Protein AF-A0A8C1KMD9-F1 (afdb_monomer)

pLDDT: mean 81.89, std 20.42, range [27.16, 97.88]

Secondary structure (DSSP, 8-state):
-EEE----EEEEE--S---TTSEEEE-SSSSSSPEEEEE-TTSEEEEE-TT-SS-SEEEE-SS-EEEEEEE-TTSSSS-EEEEEETTSEEEEE--HHHHHHHTT-----------PPPSEEEEPPS-EEEEEEE-SSSSSSPEEEEEETTSEEEEEEEE--TT--SGGG-EEEEEEEEE-SS----EEEEE-TTS-EEEEEEETTTEEEEEP-THHHHTSS-S-----------PPPTTEEEEE--S--S-TTS-EEEEEEE-BS-TT--SPEEEEEETTSEEEEEETT--EEEEEE-SS-EEEEEEE-SSSSSBPEEEEEETTSEEEEE-TT--EEEEE-SS-EEEEEEEEE--STTS-EEEEEEEETTTEEEEEE----S-SS---HHHHHHTSTTHHHHHHHHT---------SS----TTHHHHHHHHHHHTT-

InterPro domains:
  IPR015943 WD40/YVTN repeat-like-containing domain superfamily [G3DSA:2.130.10.10] (36-392)
  IPR031793 Integrin-alpha FG-GAP repeat-containing protein 2 [PF15907] (49-381)
  IPR031793 Integrin-alpha FG-GAP repeat-containing protein 2 [PTHR16317] (1-411)
  IPR036322 WD40-repeat-containing domain superfamily [SSF50978] (34-378)

Foldseek 3Di:
DAEDEFDFKAKAFFPAAFAQQQWDWADAQQPPFIWIWGFHQQQKIFIGAARDNYGPDIEGGPGGWQHWDWDPQQQPPHIWIWTAHQQQKIFIANCNVVVVVVVVDDDDDDDDDPNPGGLEIDGDHHAFNHWDWQPQFQPSHTWIWTFGQQQKIWIWHKDADPPDPGPHRIDTDTQDMDHDPAGWHEWEWAQAQQLGTWIWTWGAQQKIKTFASCVVVVVVDDPDDDDDDDDDDDDPDPGIHIGDADDDGPDRHFGKYKYKQFWPLDPPRSKIKMWMATQCAWIWIAISVSDTQDIDGDRFGWRDWDWADQQPSRGIWIWTAGQQQWIWTAGSVRQIYIYGDRAGFSYKDWDWHNHDDNGTFTWIWGDHPVSMIMISGNSHDNDSDDDDPVVVLVVDPCNVVVCVVVVNPPDPPDPDDDDDDDPPDSVVVVVVVVVVVD

Nearest PDB structures (foldseek):
  6vbv-assembly1_1  TM=6.351E-01  e=1.426E-12  Bos taurus
  4yd8-assembly1_A  TM=7.159E-01  e=1.184E-11  Homo sapiens
  4yd8-assembly2_B  TM=7.219E-01  e=3.000E-11  Homo sapiens
  6xt9-assembly1_A  TM=5.383E-01  e=1.456E-11  Homo sapiens
  6vnw-assembly1_D  TM=5.161E-01  e=6.508E-06  Bos taurus

Mean predicted aligned error: 11.34 Å

Radius of gyration: 26.06 Å; Cα contacts (8 Å, |Δi|>4): 1038; chains: 1; bounding box: 88×58×81 Å

Structure (mmCIF, N/CA/C/O backbone):
data_AF-A0A8C1KMD9-F1
#
_entry.id   AF-A0A8C1KMD9-F1
#
loop_
_atom_site.group_PDB
_atom_site.id
_atom_site.type_symbol
_atom_site.label_atom_id
_atom_site.label_alt_id
_atom_site.label_comp_id
_atom_site.label_asym_id
_atom_site.label_entity_id
_atom_site.label_seq_id
_atom_site.pdbx_PDB_ins_code
_atom_site.Cartn_x
_atom_site.Cartn_y
_atom_site.Cartn_z
_atom_site.occupancy
_atom_site.B_iso_or_equiv
_atom_site.auth_seq_id
_atom_site.auth_comp_id
_atom_site.auth_asym_id
_atom_site.auth_atom_id
_atom_site.pdbx_PDB_model_num
ATOM 1 N N . MET A 1 1 ? -15.246 -5.805 21.096 1.00 79.50 1 MET A N 1
ATOM 2 C CA . MET A 1 1 ? -14.887 -6.214 19.723 1.00 79.50 1 MET A CA 1
ATOM 3 C C . MET A 1 1 ? -16.089 -6.920 19.123 1.00 79.50 1 MET A C 1
ATOM 5 O O . MET A 1 1 ? -16.582 -7.856 19.745 1.00 79.50 1 MET A O 1
ATOM 9 N N . ARG A 1 2 ? -16.602 -6.432 17.992 1.00 87.94 2 ARG A N 1
ATOM 10 C CA . ARG A 1 2 ? -17.753 -7.011 17.278 1.00 87.94 2 ARG A CA 1
ATOM 11 C C 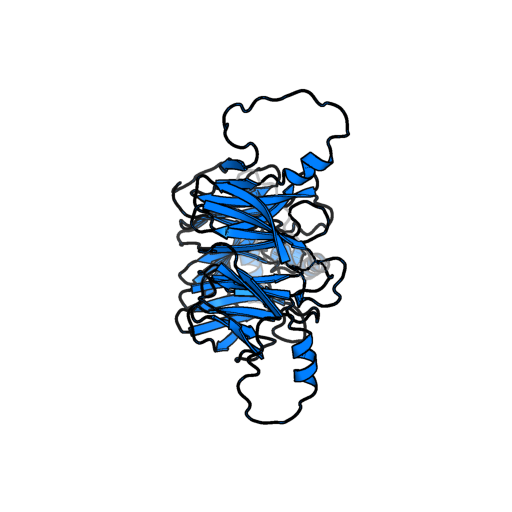. ARG A 1 2 ? -17.236 -7.908 16.155 1.00 87.94 2 ARG A C 1
ATOM 13 O O . ARG A 1 2 ? -16.329 -7.494 15.448 1.00 87.94 2 ARG A O 1
ATOM 20 N N . SER A 1 3 ? -17.791 -9.104 15.983 1.00 89.38 3 SER A N 1
ATOM 21 C CA . SER A 1 3 ? -17.480 -9.944 14.817 1.00 89.38 3 SER A CA 1
ATOM 22 C C . SER A 1 3 ? -18.454 -9.632 13.686 1.00 89.38 3 SER A C 1
ATOM 24 O O . SER A 1 3 ? -19.642 -9.453 13.951 1.00 89.38 3 SER A O 1
ATOM 26 N N . VAL A 1 4 ? -17.969 -9.579 12.450 1.00 91.75 4 VAL A N 1
ATOM 27 C CA . VAL A 1 4 ? -18.785 -9.414 11.238 1.00 91.75 4 VAL A CA 1
ATOM 28 C C . VAL A 1 4 ? -18.474 -10.522 10.239 1.00 91.75 4 VAL A C 1
ATOM 30 O O . VAL A 1 4 ? -17.442 -11.190 10.340 1.00 91.75 4 VAL A O 1
ATOM 33 N N . SER A 1 5 ? -19.374 -10.718 9.281 1.00 89.75 5 SER A N 1
ATOM 34 C CA . SER A 1 5 ? -19.220 -11.689 8.201 1.00 89.75 5 SER A CA 1
ATOM 35 C C . SER A 1 5 ? -19.632 -11.042 6.887 1.00 89.75 5 SER A C 1
ATOM 37 O O . SER A 1 5 ? -20.777 -10.622 6.738 1.00 89.75 5 SER A O 1
ATOM 39 N N . TYR A 1 6 ? -18.704 -10.981 5.937 1.00 90.62 6 TYR A N 1
ATOM 40 C CA . TYR A 1 6 ? -18.977 -10.534 4.576 1.00 90.62 6 TYR A CA 1
ATOM 41 C C . TYR A 1 6 ? -19.272 -11.742 3.686 1.00 90.62 6 TYR A C 1
ATOM 43 O O . TYR A 1 6 ? -18.556 -12.741 3.720 1.00 90.62 6 TYR A O 1
ATOM 51 N N . VAL A 1 7 ? -20.346 -11.656 2.901 1.00 85.56 7 VAL A N 1
ATOM 52 C CA . VAL A 1 7 ? -20.825 -12.766 2.054 1.00 85.56 7 VAL A CA 1
ATOM 53 C C . VAL A 1 7 ? -20.476 -12.544 0.582 1.00 85.56 7 VAL A C 1
ATOM 55 O O . VAL A 1 7 ? -20.239 -13.499 -0.156 1.00 85.56 7 VAL A O 1
ATOM 58 N N . GLN A 1 8 ? -20.440 -11.285 0.145 1.00 90.44 8 GLN A N 1
ATOM 59 C CA . GLN A 1 8 ? -20.179 -10.916 -1.242 1.00 90.44 8 GLN A CA 1
ATOM 60 C C . GLN A 1 8 ? -18.688 -11.068 -1.540 1.00 90.44 8 GLN A C 1
ATOM 62 O O . GLN A 1 8 ? -17.867 -10.275 -1.087 1.00 90.44 8 GLN A O 1
ATOM 67 N N . ARG A 1 9 ? -18.341 -12.126 -2.281 1.00 93.50 9 ARG A N 1
ATOM 68 C CA . ARG A 1 9 ? -16.963 -12.401 -2.688 1.00 93.50 9 ARG A CA 1
ATOM 69 C C . ARG A 1 9 ? -16.863 -12.949 -4.103 1.00 93.50 9 ARG A C 1
ATOM 71 O O . ARG A 1 9 ? -17.768 -13.646 -4.562 1.00 93.50 9 ARG A O 1
ATOM 78 N N . VAL A 1 10 ? -15.735 -12.681 -4.744 1.00 94.62 10 VAL A N 1
ATOM 79 C CA . VAL A 1 10 ? -15.308 -13.280 -6.012 1.00 94.62 10 VAL A CA 1
ATOM 80 C C . VAL A 1 10 ? -13.985 -14.008 -5.780 1.00 94.62 10 VAL A C 1
ATOM 82 O O . VAL A 1 10 ? -13.166 -13.580 -4.968 1.00 94.62 10 VAL A O 1
ATOM 85 N N . SER A 1 11 ? -13.806 -15.144 -6.452 1.00 94.88 11 SER A N 1
ATOM 86 C CA . SER A 1 11 ? -12.557 -15.907 -6.465 1.00 94.88 11 SER A CA 1
ATOM 87 C C . SER A 1 11 ? -11.907 -15.721 -7.828 1.00 94.88 11 SER A C 1
ATOM 89 O O . SER A 1 11 ? -12.486 -16.133 -8.831 1.00 94.88 11 SER A O 1
ATOM 91 N N . LEU A 1 12 ? -10.713 -15.145 -7.847 1.00 95.31 12 LEU A N 1
ATOM 92 C CA . LEU A 1 12 ? -9.898 -14.964 -9.040 1.00 95.31 12 LEU A CA 1
ATOM 93 C C . LEU A 1 12 ? -8.858 -16.085 -9.119 1.00 95.31 12 LEU A C 1
ATOM 95 O O . LEU A 1 12 ? -8.250 -16.467 -8.109 1.00 95.31 12 LEU A O 1
ATOM 99 N N . ASP A 1 13 ? -8.673 -16.612 -10.322 1.00 92.25 13 ASP A N 1
ATOM 100 C CA . ASP A 1 13 ? -7.716 -17.664 -10.625 1.00 92.25 13 ASP A CA 1
ATOM 101 C C . ASP A 1 13 ? -6.328 -17.047 -10.782 1.00 92.25 13 ASP A C 1
ATOM 103 O O . ASP A 1 13 ? -6.080 -16.288 -11.715 1.00 92.25 13 ASP A O 1
ATOM 107 N N . PHE A 1 14 ? -5.403 -17.400 -9.890 1.00 91.62 14 PHE A N 1
ATOM 108 C CA . PHE A 1 14 ? -4.042 -16.877 -9.916 1.00 91.62 14 PHE A CA 1
ATOM 109 C C . PHE A 1 14 ? -3.029 -17.997 -9.704 1.00 91.62 14 PHE A C 1
ATOM 111 O O . PHE A 1 14 ? -2.961 -18.593 -8.635 1.00 91.62 14 PHE A O 1
ATOM 118 N N . THR A 1 15 ? -2.182 -18.261 -10.695 1.00 83.69 15 THR A N 1
ATOM 119 C CA . THR A 1 15 ? -1.132 -19.279 -10.589 1.00 83.69 15 THR A CA 1
ATOM 120 C C . THR A 1 15 ? 0.218 -18.622 -10.339 1.00 83.69 15 THR A C 1
ATOM 122 O O . THR A 1 15 ? 0.820 -18.087 -11.264 1.00 83.69 15 THR A O 1
ATOM 125 N N . GLY A 1 16 ? 0.712 -18.684 -9.105 1.00 86.88 16 GLY A N 1
ATOM 126 C CA . GLY A 1 16 ? 2.028 -18.154 -8.760 1.00 86.88 16 GLY A CA 1
ATOM 127 C C . GLY A 1 16 ? 2.214 -17.960 -7.261 1.00 86.88 16 GLY A C 1
ATOM 128 O O . GLY A 1 16 ? 1.371 -18.362 -6.453 1.00 86.88 16 GLY A O 1
ATOM 129 N N . THR A 1 17 ? 3.324 -17.321 -6.901 1.00 91.00 17 THR A N 1
ATOM 130 C CA . THR A 1 17 ? 3.568 -16.796 -5.553 1.00 91.00 17 THR A CA 1
ATOM 131 C C . THR A 1 17 ? 3.756 -15.286 -5.629 1.00 91.00 17 THR A C 1
ATOM 133 O O . THR A 1 17 ? 4.381 -14.779 -6.558 1.00 91.00 17 THR A O 1
ATOM 136 N N . ILE A 1 18 ? 3.177 -14.578 -4.662 1.00 92.94 18 ILE A N 1
ATOM 137 C CA . ILE A 1 18 ? 3.126 -13.112 -4.613 1.00 92.94 18 ILE A CA 1
ATOM 138 C C . ILE A 1 18 ? 3.930 -12.652 -3.404 1.00 92.94 18 ILE A C 1
ATOM 140 O O . ILE A 1 18 ? 3.775 -13.213 -2.316 1.00 92.94 18 ILE A O 1
ATOM 144 N N . PHE A 1 19 ? 4.768 -11.635 -3.592 1.00 93.50 19 PHE A N 1
ATOM 145 C CA . PHE A 1 19 ? 5.371 -10.905 -2.479 1.00 93.50 19 PHE A CA 1
ATOM 146 C C . PHE A 1 19 ? 4.348 -9.937 -1.867 1.00 93.50 19 PHE A C 1
ATOM 148 O O . PHE A 1 19 ? 3.519 -9.406 -2.604 1.00 93.50 19 PHE A O 1
ATOM 155 N N . PRO A 1 20 ? 4.407 -9.630 -0.559 1.00 91.06 20 PRO A N 1
ATOM 156 C CA . PRO A 1 20 ? 3.394 -8.800 0.103 1.00 91.06 20 PRO A CA 1
ATOM 157 C C . PRO A 1 20 ? 3.104 -7.441 -0.560 1.00 91.06 20 PRO A C 1
ATOM 159 O O . PRO A 1 20 ? 1.961 -6.998 -0.534 1.00 91.06 20 PRO A O 1
ATOM 162 N N . HIS A 1 21 ? 4.104 -6.805 -1.187 1.00 94.00 21 HIS A N 1
ATOM 163 C CA . HIS A 1 21 ? 3.967 -5.518 -1.892 1.00 94.00 21 HIS A CA 1
ATOM 164 C C . HIS A 1 21 ? 3.776 -5.648 -3.416 1.00 94.00 21 HIS A C 1
ATOM 166 O O . HIS A 1 21 ? 3.719 -4.642 -4.120 1.00 94.00 21 HIS A O 1
ATOM 172 N N . ALA A 1 22 ? 3.656 -6.869 -3.944 1.00 96.50 22 ALA A N 1
ATOM 173 C CA . ALA A 1 22 ? 3.387 -7.143 -5.357 1.00 96.50 22 ALA A CA 1
ATOM 174 C C . ALA A 1 22 ? 1.876 -7.255 -5.652 1.00 96.50 22 ALA A C 1
ATOM 176 O O . ALA A 1 22 ? 1.461 -7.972 -6.560 1.00 96.50 22 ALA A O 1
ATOM 177 N N . ILE A 1 23 ? 1.048 -6.534 -4.893 1.00 96.75 23 ILE A N 1
ATOM 178 C CA . ILE A 1 23 ? -0.395 -6.405 -5.102 1.00 96.75 23 ILE A CA 1
ATOM 179 C C . ILE A 1 23 ? -0.833 -4.965 -4.820 1.00 96.75 23 ILE A C 1
ATOM 181 O O . ILE A 1 23 ? -0.438 -4.387 -3.806 1.00 96.75 23 ILE A O 1
ATOM 185 N N . CYS A 1 24 ? -1.656 -4.385 -5.690 1.00 96.94 24 CYS A N 1
ATOM 186 C CA . CYS A 1 24 ? -2.252 -3.071 -5.459 1.00 96.94 24 CYS A CA 1
ATOM 187 C C . CYS A 1 24 ? -3.604 -2.915 -6.167 1.00 96.94 24 CYS A C 1
ATOM 189 O O . CYS A 1 24 ? -3.925 -3.642 -7.108 1.00 96.94 24 CYS A O 1
ATOM 191 N N . LEU A 1 25 ? -4.392 -1.958 -5.681 1.00 97.31 25 LEU A N 1
ATOM 192 C CA . LEU A 1 25 ? -5.639 -1.513 -6.292 1.00 97.31 25 LEU A CA 1
ATOM 193 C C . LEU A 1 25 ? -5.438 -0.102 -6.841 1.00 97.31 25 LEU A C 1
ATOM 195 O O . LEU A 1 25 ? -4.884 0.748 -6.140 1.00 97.31 25 LEU A O 1
ATOM 199 N N . GLY A 1 26 ? -5.906 0.156 -8.056 1.00 96.25 26 GLY A N 1
ATOM 200 C CA . GL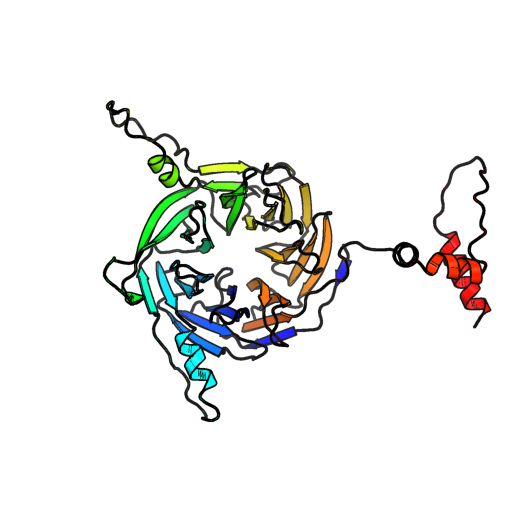Y A 1 26 ? -5.848 1.483 -8.659 1.00 96.25 26 GLY A CA 1
ATOM 201 C C . GLY A 1 26 ? -6.351 1.490 -10.093 1.00 96.25 26 GLY A C 1
ATOM 202 O O . GLY A 1 26 ? -6.397 0.444 -10.732 1.00 96.25 26 GLY A O 1
ATOM 203 N N . ASP A 1 27 ? -6.722 2.674 -10.567 1.00 96.19 27 ASP A N 1
ATOM 204 C CA . ASP A 1 27 ? -7.181 2.927 -11.934 1.00 96.19 27 ASP A CA 1
ATOM 205 C C . ASP A 1 27 ? -6.010 2.792 -12.915 1.00 96.19 27 ASP A C 1
ATOM 207 O O . ASP A 1 27 ? -5.190 3.703 -13.074 1.00 96.19 27 ASP A O 1
ATOM 211 N N . ALA A 1 28 ? -5.874 1.597 -13.483 1.00 95.31 28 ALA A N 1
ATOM 212 C CA . ALA A 1 28 ? -4.746 1.191 -14.303 1.00 95.31 28 ALA A CA 1
ATOM 213 C C . ALA A 1 28 ? -4.907 1.630 -15.760 1.00 95.31 28 ALA A C 1
ATOM 215 O O . ALA A 1 28 ? -3.895 1.841 -16.437 1.00 95.31 28 ALA A O 1
ATOM 216 N N . ASP A 1 29 ? -6.141 1.745 -16.256 1.00 94.00 29 ASP A N 1
ATOM 217 C CA . ASP A 1 29 ? -6.442 2.093 -17.646 1.00 94.00 29 ASP A CA 1
ATOM 218 C C . ASP A 1 29 ? -7.003 3.511 -17.852 1.00 94.00 29 ASP A C 1
ATOM 220 O O . ASP A 1 29 ? -7.133 3.939 -19.005 1.00 94.00 29 ASP A O 1
ATOM 224 N N . ASN A 1 30 ? -7.141 4.284 -16.773 1.00 93.94 30 ASN A N 1
ATOM 225 C CA . ASN A 1 30 ? -7.588 5.676 -16.720 1.00 93.94 30 ASN A CA 1
ATOM 226 C C . ASN A 1 30 ? -9.085 5.869 -17.018 1.00 93.94 30 ASN A C 1
ATOM 228 O O . ASN A 1 30 ? -9.470 6.886 -17.607 1.00 93.94 30 ASN A O 1
ATOM 232 N N . ASP A 1 31 ? -9.931 4.913 -16.626 1.00 94.06 31 ASP A N 1
ATOM 233 C CA . ASP A 1 31 ? -11.391 4.986 -16.768 1.00 94.06 31 ASP A CA 1
ATOM 234 C C . ASP A 1 31 ? -12.126 5.426 -15.481 1.00 94.06 31 ASP A C 1
ATOM 236 O O . ASP A 1 31 ? -13.358 5.500 -15.456 1.00 94.06 31 ASP A O 1
ATOM 240 N N . SER A 1 32 ? -11.377 5.810 -14.438 1.00 93.38 32 SER A N 1
ATOM 241 C CA . SER A 1 32 ? -11.856 6.160 -13.088 1.00 93.38 32 SER A CA 1
ATOM 242 C C . SER A 1 32 ? -12.406 4.994 -12.255 1.00 93.38 32 SER A C 1
ATOM 244 O O . SER A 1 32 ? -12.880 5.213 -11.131 1.00 93.38 32 SER A O 1
ATOM 246 N N . LEU A 1 33 ? -12.340 3.763 -12.754 1.00 95.44 33 LEU A N 1
ATOM 247 C CA . LEU A 1 33 ? -12.614 2.536 -12.020 1.00 95.44 33 LEU A CA 1
ATOM 248 C C . LEU A 1 33 ? -11.290 1.882 -11.636 1.00 95.44 33 LEU A C 1
ATOM 250 O O . LEU A 1 33 ? -10.311 1.940 -12.358 1.00 95.44 33 LEU A O 1
ATOM 254 N N . ASN A 1 34 ? -11.232 1.304 -10.441 1.00 96.00 34 ASN A N 1
ATOM 255 C CA . ASN A 1 34 ? -9.995 0.708 -9.962 1.00 96.00 34 ASN A CA 1
ATOM 256 C C . ASN A 1 34 ? -9.921 -0.769 -10.343 1.00 96.00 34 ASN A C 1
ATOM 258 O O . ASN A 1 34 ? -10.801 -1.553 -9.966 1.00 96.00 34 ASN A O 1
ATOM 262 N N . GLU A 1 35 ? -8.810 -1.155 -10.965 1.00 96.69 35 GLU A N 1
ATOM 263 C CA . GLU A 1 35 ? -8.410 -2.535 -11.217 1.00 96.69 35 GLU A CA 1
ATOM 264 C C . GLU A 1 35 ? -7.570 -3.107 -10.071 1.00 96.69 35 GLU A C 1
ATOM 266 O O . GLU A 1 35 ? -7.063 -2.405 -9.192 1.00 96.69 35 GLU A O 1
ATOM 271 N N . LEU A 1 36 ? -7.398 -4.428 -10.106 1.00 97.44 36 LEU A N 1
ATOM 272 C CA . LEU A 1 36 ? -6.487 -5.160 -9.243 1.00 97.44 36 LEU A CA 1
ATOM 273 C C . LEU A 1 36 ? -5.254 -5.571 -10.045 1.00 97.44 36 LEU A C 1
ATOM 275 O O . LEU A 1 36 ? -5.352 -6.364 -10.983 1.00 97.44 36 LEU A O 1
ATOM 279 N N . VAL A 1 37 ? -4.088 -5.078 -9.637 1.00 97.50 37 VAL A N 1
ATOM 280 C CA . VAL A 1 37 ? -2.800 -5.384 -10.262 1.00 97.50 37 VAL A CA 1
ATOM 281 C C . VAL A 1 37 ? -1.986 -6.286 -9.343 1.00 97.50 37 VAL A C 1
ATOM 283 O O . VAL A 1 37 ? -1.838 -6.022 -8.149 1.00 97.50 37 VAL A O 1
ATOM 286 N N . VAL A 1 38 ? -1.448 -7.366 -9.905 1.00 97.19 38 VAL A N 1
ATOM 287 C CA . VAL A 1 38 ? -0.743 -8.417 -9.169 1.00 97.19 38 VAL A CA 1
ATOM 288 C C . VAL A 1 38 ? 0.515 -8.825 -9.923 1.00 97.19 38 VAL A C 1
ATOM 290 O O . VAL A 1 38 ? 0.444 -9.209 -11.086 1.00 97.19 38 VAL A O 1
ATOM 293 N N . GLY A 1 39 ? 1.665 -8.781 -9.260 1.00 95.94 39 GLY A N 1
ATOM 294 C CA . GLY A 1 39 ? 2.930 -9.303 -9.769 1.00 95.94 39 GLY A CA 1
ATOM 295 C C . GLY A 1 39 ? 3.284 -10.632 -9.112 1.00 95.94 39 GLY A C 1
ATOM 296 O O . GLY A 1 39 ? 3.149 -10.785 -7.897 1.00 95.94 39 GLY A O 1
ATOM 297 N N . ASP A 1 40 ? 3.758 -11.593 -9.901 1.00 94.69 40 ASP A N 1
ATOM 298 C CA . ASP A 1 40 ? 4.249 -12.868 -9.387 1.00 94.69 40 ASP A CA 1
ATOM 299 C C . ASP A 1 40 ? 5.782 -12.970 -9.381 1.00 94.69 40 ASP A C 1
ATOM 301 O O . ASP A 1 40 ? 6.518 -12.221 -10.032 1.00 94.69 40 ASP A O 1
ATOM 305 N N . SER A 1 41 ? 6.273 -13.961 -8.642 1.00 94.25 41 SER A N 1
ATOM 306 C CA . SER A 1 41 ? 7.695 -14.301 -8.574 1.00 94.25 41 SER A CA 1
ATOM 307 C C . SER A 1 41 ? 8.270 -14.873 -9.876 1.00 94.25 41 SER A C 1
ATOM 309 O O . SER A 1 41 ? 9.484 -15.004 -9.979 1.00 94.25 41 SER A O 1
ATOM 311 N N . SER A 1 42 ? 7.447 -15.210 -10.873 1.00 94.00 42 SER A N 1
ATOM 312 C CA . SER A 1 42 ? 7.907 -15.675 -12.189 1.00 94.00 42 SER A CA 1
ATOM 313 C C . SER A 1 42 ? 8.173 -14.533 -13.174 1.00 94.00 42 SER A C 1
ATOM 315 O O . SER A 1 42 ? 8.689 -14.778 -14.264 1.00 94.00 42 SER A O 1
ATOM 317 N N . GLY A 1 43 ? 7.839 -13.299 -12.791 1.00 92.88 43 GLY A N 1
ATOM 318 C CA . GLY A 1 43 ? 7.960 -12.126 -13.647 1.00 92.88 43 GLY A CA 1
ATOM 319 C C . GLY A 1 43 ? 6.694 -11.810 -14.434 1.00 92.88 43 GLY A C 1
ATOM 320 O O . GLY A 1 43 ? 6.749 -11.001 -15.353 1.00 92.88 43 GLY A O 1
ATOM 321 N N . LYS A 1 44 ? 5.548 -12.415 -14.116 1.00 94.50 44 LYS A N 1
ATOM 322 C CA . LYS A 1 44 ? 4.276 -12.091 -14.765 1.00 94.50 44 LYS A CA 1
ATOM 323 C C . LYS A 1 44 ? 3.490 -11.078 -13.948 1.00 94.50 44 LYS A C 1
ATOM 325 O O . LYS A 1 44 ? 3.339 -11.203 -12.734 1.00 94.50 44 LYS A O 1
ATOM 330 N N . LEU A 1 45 ? 2.971 -10.085 -14.652 1.00 95.50 45 LEU A N 1
ATOM 331 C CA . LEU A 1 45 ? 2.076 -9.061 -14.147 1.00 95.50 45 LEU A CA 1
ATOM 332 C C . LEU A 1 45 ? 0.665 -9.352 -14.658 1.00 95.50 45 LEU A C 1
ATOM 334 O O . LEU A 1 45 ? 0.456 -9.470 -15.864 1.00 95.50 45 LEU A O 1
ATOM 338 N N . TYR A 1 46 ? -0.293 -9.441 -13.749 1.00 95.62 46 TYR A N 1
ATOM 339 C CA . TYR A 1 46 ? -1.696 -9.718 -14.022 1.00 95.62 46 TYR A CA 1
ATOM 340 C C . TYR A 1 46 ? -2.535 -8.510 -13.619 1.00 95.62 46 TYR A C 1
ATOM 342 O O . TYR A 1 46 ? -2.351 -7.963 -12.533 1.00 95.62 46 TYR A O 1
ATOM 350 N N . ILE A 1 47 ? -3.469 -8.116 -14.477 1.00 96.31 47 ILE A N 1
ATOM 351 C CA . ILE A 1 47 ? -4.442 -7.057 -14.207 1.00 96.31 47 ILE A CA 1
ATOM 352 C C . ILE A 1 47 ? -5.829 -7.688 -14.276 1.00 96.31 47 ILE A C 1
ATOM 354 O O . ILE A 1 47 ? -6.186 -8.264 -15.303 1.00 96.31 47 ILE A O 1
ATOM 358 N N . TYR A 1 48 ? -6.592 -7.601 -13.191 1.00 95.62 48 TYR A N 1
ATOM 359 C CA . TYR A 1 48 ? -7.969 -8.083 -13.094 1.00 95.62 48 TYR A CA 1
ATOM 360 C C . TYR A 1 48 ? -8.927 -6.899 -13.072 1.00 95.62 48 TYR A C 1
ATOM 362 O O . TYR A 1 48 ? -8.734 -5.948 -12.310 1.00 95.62 48 TYR A O 1
ATOM 370 N N . LYS A 1 49 ? -9.993 -7.004 -13.860 1.00 93.81 49 LYS A N 1
ATOM 371 C CA . LYS A 1 49 ? -11.041 -5.994 -13.986 1.00 93.81 49 LYS A CA 1
ATOM 372 C C . LYS A 1 49 ? -12.398 -6.641 -13.694 1.00 93.81 49 LYS A C 1
ATOM 374 O O . LYS A 1 49 ? -12.605 -7.796 -14.058 1.00 93.81 49 LYS A O 1
ATOM 379 N N . ASN A 1 50 ? -13.307 -5.910 -13.049 1.00 91.62 50 ASN A N 1
ATOM 380 C CA . ASN A 1 50 ? -14.663 -6.366 -12.713 1.00 91.62 50 ASN A CA 1
ATOM 381 C C . ASN A 1 50 ? -14.716 -7.624 -11.813 1.00 91.62 50 ASN A C 1
ATOM 383 O O . ASN A 1 50 ? -14.040 -7.713 -10.790 1.00 91.62 50 ASN A O 1
ATOM 387 N N . ASP A 1 51 ? -15.587 -8.582 -12.132 1.00 91.31 51 ASP A N 1
ATOM 388 C CA . ASP A 1 51 ? -15.764 -9.851 -11.425 1.00 91.31 51 ASP A CA 1
ATOM 389 C C . ASP A 1 51 ? -15.258 -11.057 -12.228 1.00 91.31 51 ASP A C 1
ATOM 391 O O . ASP A 1 51 ? -15.540 -12.206 -11.872 1.00 91.31 51 ASP A O 1
ATOM 395 N N . ASP A 1 52 ? -14.488 -10.802 -13.288 1.00 92.75 52 ASP A N 1
ATOM 396 C CA . ASP A 1 52 ? -13.913 -11.836 -14.136 1.00 92.75 52 ASP A CA 1
ATOM 397 C C . ASP A 1 52 ? -12.878 -12.656 -13.364 1.00 92.75 52 ASP A C 1
ATOM 399 O O . ASP A 1 52 ? -11.915 -12.132 -12.807 1.00 92.75 52 ASP A O 1
ATOM 403 N N . CYS A 1 53 ? -13.036 -13.983 -13.358 1.00 91.44 53 CYS A N 1
ATOM 404 C CA . CYS A 1 53 ? -12.124 -14.858 -12.619 1.00 91.44 53 CYS A CA 1
ATOM 405 C C . CYS A 1 53 ? -10.718 -14.926 -13.236 1.00 91.44 53 CYS A C 1
ATOM 407 O O . CYS A 1 53 ? -9.782 -15.357 -12.569 1.00 91.44 53 CYS A O 1
ATOM 409 N N . LYS A 1 54 ? -10.564 -14.519 -14.499 1.00 93.44 54 LYS A N 1
ATOM 410 C CA . LYS A 1 54 ? -9.297 -14.529 -15.235 1.00 93.44 54 LYS A CA 1
ATOM 411 C C . LYS A 1 54 ? -8.729 -13.117 -15.345 1.00 93.44 54 LYS A C 1
ATOM 413 O O . LYS A 1 54 ? -9.497 -12.159 -15.388 1.00 93.44 54 LYS A O 1
ATOM 418 N N . PRO A 1 55 ? -7.399 -12.980 -15.452 1.00 93.44 55 PRO A N 1
ATOM 419 C CA . PRO A 1 55 ? -6.788 -11.684 -15.693 1.00 93.44 55 PRO A CA 1
ATOM 420 C C . PRO A 1 55 ? -7.256 -11.124 -17.038 1.00 93.44 55 PRO A C 1
ATOM 422 O O . PRO A 1 55 ? -7.240 -11.823 -18.053 1.00 93.44 55 PRO A O 1
ATOM 425 N N . TRP A 1 56 ? -7.630 -9.849 -17.036 1.00 93.38 56 TRP A N 1
ATOM 426 C CA . TRP A 1 56 ? -7.954 -9.087 -18.236 1.00 93.38 56 TRP A CA 1
ATOM 427 C C . TRP A 1 56 ? -6.709 -8.882 -19.103 1.00 93.38 56 TRP A C 1
ATOM 429 O O . TRP A 1 56 ? -6.742 -9.092 -20.315 1.00 93.38 56 TRP A O 1
ATOM 439 N N . ILE A 1 57 ? -5.583 -8.532 -18.472 1.00 92.31 57 ILE A N 1
ATOM 440 C CA . ILE A 1 57 ? -4.292 -8.340 -19.140 1.00 92.31 57 ILE A CA 1
ATOM 441 C C . ILE A 1 57 ? -3.218 -9.117 -18.384 1.00 92.31 57 ILE A C 1
ATOM 443 O O . ILE A 1 57 ? -3.168 -9.111 -17.155 1.00 92.31 57 ILE A O 1
ATOM 447 N N . THR A 1 58 ? -2.335 -9.782 -19.130 1.00 92.88 58 THR A N 1
ATOM 448 C CA . THR A 1 58 ? -1.113 -10.397 -18.598 1.00 92.88 58 THR A CA 1
ATOM 449 C C . THR A 1 58 ? 0.094 -9.842 -19.345 1.00 92.88 58 THR A C 1
ATOM 451 O O . THR A 1 58 ? 0.101 -9.823 -20.577 1.00 92.88 58 THR A O 1
ATOM 454 N N . ARG A 1 59 ? 1.113 -9.385 -18.613 1.00 92.62 59 ARG A N 1
ATOM 455 C CA . ARG A 1 59 ? 2.382 -8.881 -19.158 1.00 92.62 59 ARG A CA 1
ATOM 456 C C . ARG A 1 59 ? 3.555 -9.645 -18.564 1.00 92.62 59 ARG A C 1
ATOM 458 O O . ARG A 1 59 ? 3.501 -10.073 -17.415 1.00 92.62 59 ARG A O 1
ATOM 465 N N . THR A 1 60 ? 4.619 -9.773 -19.344 1.00 92.50 60 THR A N 1
ATOM 466 C CA . THR A 1 60 ? 5.847 -10.449 -18.921 1.00 92.50 60 THR A CA 1
ATOM 467 C C . THR A 1 60 ? 6.938 -9.411 -18.677 1.00 92.50 60 THR A C 1
ATOM 469 O O . THR A 1 60 ? 7.260 -8.602 -19.550 1.00 92.50 60 THR A O 1
ATOM 472 N N . CYS A 1 61 ? 7.497 -9.442 -17.475 1.00 92.69 61 CYS A N 1
ATOM 473 C CA . CYS A 1 61 ? 8.584 -8.611 -16.985 1.00 92.69 61 CYS A CA 1
ATOM 474 C C . CYS A 1 61 ? 9.871 -9.436 -16.876 1.00 92.69 61 CYS A C 1
ATOM 476 O O . CYS A 1 61 ? 9.858 -10.668 -16.867 1.00 92.69 61 CYS A O 1
ATOM 478 N N . VAL A 1 62 ? 11.003 -8.746 -16.768 1.00 91.62 62 VAL A N 1
ATOM 479 C CA . VAL A 1 62 ? 12.292 -9.381 -16.494 1.00 91.62 62 VAL A CA 1
ATOM 480 C C . VAL A 1 62 ? 12.490 -9.485 -14.983 1.00 91.62 62 VAL A C 1
ATOM 482 O O . VAL A 1 62 ? 12.507 -8.471 -14.289 1.00 91.62 62 VAL A O 1
ATOM 485 N N . GLY A 1 63 ? 12.709 -10.705 -14.491 1.00 90.44 63 GLY A N 1
ATOM 486 C CA . GLY A 1 63 ? 13.011 -10.957 -13.080 1.00 90.44 63 GLY A CA 1
ATOM 487 C C . GLY A 1 63 ? 11.777 -11.144 -12.197 1.00 90.44 63 GLY A C 1
ATOM 488 O O . GLY A 1 63 ? 10.642 -11.104 -12.667 1.00 90.44 63 GLY A O 1
ATOM 489 N N . MET A 1 64 ? 12.005 -11.388 -10.908 1.00 94.75 64 MET A N 1
ATOM 490 C CA . MET A 1 64 ? 10.946 -11.707 -9.942 1.00 94.75 64 MET A CA 1
ATOM 491 C C . MET A 1 64 ? 10.288 -10.426 -9.426 1.00 94.75 64 MET A C 1
ATOM 493 O O . MET A 1 64 ? 10.970 -9.615 -8.800 1.00 94.75 64 MET A O 1
ATOM 497 N N . LEU A 1 65 ? 8.980 -10.232 -9.625 1.00 96.19 65 LEU A N 1
ATOM 498 C CA . LEU A 1 65 ? 8.310 -8.990 -9.217 1.00 96.19 65 LEU A CA 1
ATOM 499 C C . LEU A 1 65 ? 8.119 -8.931 -7.701 1.00 96.19 65 LEU A C 1
ATOM 501 O O . LEU A 1 65 ? 7.401 -9.749 -7.133 1.00 96.19 65 LEU A O 1
ATOM 505 N N . THR A 1 66 ? 8.731 -7.944 -7.045 1.00 96.38 66 THR A N 1
ATOM 506 C CA . THR A 1 66 ? 8.607 -7.743 -5.590 1.00 96.38 66 THR A CA 1
ATOM 507 C C . THR A 1 66 ? 7.617 -6.647 -5.228 1.00 96.38 66 THR A C 1
ATOM 509 O O . THR A 1 66 ? 7.012 -6.710 -4.158 1.00 96.38 66 THR A O 1
ATOM 512 N N . CYS A 1 67 ? 7.451 -5.651 -6.103 1.00 95.88 67 CYS A N 1
ATOM 513 C CA . CYS A 1 67 ? 6.569 -4.507 -5.894 1.00 95.88 67 CYS A CA 1
ATOM 514 C C . CYS A 1 67 ? 5.789 -4.180 -7.163 1.00 95.88 67 CYS A C 1
ATOM 516 O O . CYS A 1 67 ? 6.353 -4.190 -8.260 1.00 95.88 67 CYS A O 1
ATOM 518 N N . VAL A 1 68 ? 4.520 -3.813 -6.999 1.00 97.50 68 VAL A N 1
ATOM 519 C CA . VAL A 1 68 ? 3.691 -3.241 -8.066 1.00 97.50 68 VAL A CA 1
ATOM 520 C C . VAL A 1 68 ? 2.962 -2.005 -7.551 1.00 97.50 68 VAL A C 1
ATOM 522 O O . VAL A 1 68 ? 2.710 -1.874 -6.355 1.00 97.50 68 VAL A O 1
ATOM 525 N N . GLY A 1 69 ? 2.643 -1.080 -8.444 1.00 96.81 69 GLY A N 1
ATOM 526 C CA . GLY A 1 69 ? 1.973 0.171 -8.107 1.00 96.81 69 GLY A CA 1
ATOM 527 C C . GLY A 1 69 ? 1.237 0.739 -9.308 1.00 96.81 69 GLY A C 1
ATOM 528 O O . GLY A 1 69 ? 1.588 0.446 -10.449 1.00 96.81 69 GLY A O 1
ATOM 529 N N . VAL A 1 70 ? 0.226 1.555 -9.034 1.00 97.31 70 VAL A N 1
ATOM 530 C CA . VAL A 1 70 ? -0.521 2.311 -10.039 1.00 97.31 70 VAL A CA 1
ATOM 531 C C . VAL A 1 70 ? -0.512 3.773 -9.616 1.00 97.31 70 VAL A C 1
ATOM 533 O O . VAL A 1 70 ? -0.794 4.073 -8.456 1.00 97.31 70 VAL A O 1
ATOM 536 N N . GLY A 1 71 ? -0.147 4.671 -10.528 1.00 95.50 71 GLY A N 1
ATOM 537 C CA . GLY A 1 71 ? -0.141 6.110 -10.264 1.00 95.50 71 GLY A CA 1
ATOM 538 C C . GLY A 1 71 ? 0.531 6.927 -11.364 1.00 95.50 71 GLY A C 1
ATOM 539 O O . GLY A 1 71 ? 1.119 6.373 -12.296 1.00 95.50 71 GLY A O 1
ATOM 540 N N . ASP A 1 72 ? 0.460 8.253 -11.252 1.00 94.25 72 ASP A N 1
ATOM 541 C CA . ASP A 1 72 ? 1.022 9.204 -12.222 1.00 94.25 72 ASP A CA 1
ATOM 542 C C . ASP A 1 72 ? 2.537 9.406 -12.046 1.00 94.25 72 ASP A C 1
ATOM 544 O O . ASP A 1 72 ? 3.031 10.493 -11.761 1.00 94.25 72 ASP A O 1
ATOM 548 N N . VAL A 1 73 ? 3.310 8.331 -12.217 1.00 93.88 73 VAL A N 1
ATOM 549 C CA . VAL A 1 73 ? 4.778 8.366 -12.082 1.00 93.88 73 VAL A CA 1
ATOM 550 C C . VAL A 1 73 ? 5.457 9.271 -13.118 1.00 93.88 73 VAL A C 1
ATOM 552 O O . VAL A 1 73 ? 6.552 9.769 -12.872 1.00 93.88 73 VAL A O 1
ATOM 555 N N . CYS A 1 74 ? 4.821 9.492 -14.274 1.00 92.75 74 CYS A N 1
ATOM 556 C CA . CYS A 1 74 ? 5.361 10.324 -15.351 1.00 92.75 74 CYS A CA 1
ATOM 557 C C . CYS A 1 74 ? 4.926 11.793 -15.278 1.00 92.75 74 CYS A C 1
ATOM 559 O O . CYS A 1 74 ? 5.366 12.572 -16.123 1.00 92.75 74 CYS A O 1
ATOM 561 N N . ASN A 1 75 ? 4.093 12.183 -14.307 1.00 92.06 75 ASN A N 1
ATOM 562 C CA . ASN A 1 75 ? 3.587 13.550 -14.141 1.00 92.06 75 ASN A CA 1
ATOM 563 C C . ASN A 1 75 ? 2.839 14.086 -15.374 1.00 92.06 75 ASN A C 1
ATOM 565 O O . ASN A 1 75 ? 3.031 15.230 -15.794 1.00 92.06 75 ASN A O 1
ATOM 569 N N . LYS A 1 76 ? 2.003 13.238 -15.984 1.00 89.81 76 LYS A N 1
ATOM 570 C CA . LYS A 1 76 ? 1.210 13.550 -17.189 1.00 89.81 76 LYS A CA 1
ATOM 571 C C . LYS A 1 76 ? -0.289 13.667 -16.916 1.00 89.81 76 LYS A C 1
ATOM 573 O O . LYS A 1 76 ? -1.061 13.792 -17.865 1.00 89.81 76 LYS A O 1
ATOM 578 N N . GLY A 1 77 ? -0.708 13.610 -15.655 1.00 89.50 77 GLY A N 1
ATOM 579 C CA . GLY A 1 77 ? -2.114 13.610 -15.258 1.00 89.50 77 GLY A CA 1
ATOM 580 C C . GLY A 1 77 ? -2.832 12.298 -15.573 1.00 89.50 77 GLY A C 1
ATOM 581 O O . GLY A 1 77 ? -4.053 12.299 -15.709 1.00 89.50 77 GLY A O 1
ATOM 582 N N . ARG A 1 78 ? -2.090 11.194 -15.737 1.00 92.06 78 ARG A N 1
ATOM 583 C CA . ARG A 1 78 ? -2.646 9.858 -15.976 1.00 92.06 78 ARG A CA 1
ATOM 584 C C . ARG A 1 78 ? -1.827 8.786 -15.276 1.00 92.06 78 ARG A C 1
ATOM 586 O O . ARG A 1 78 ? -0.611 8.900 -15.157 1.00 92.06 78 ARG A O 1
ATOM 593 N N . ASN A 1 79 ? -2.492 7.724 -14.865 1.00 94.81 79 ASN A N 1
ATOM 594 C CA . ASN A 1 79 ? -1.895 6.606 -14.169 1.00 94.81 79 ASN A CA 1
ATOM 595 C C . ASN A 1 79 ? -1.170 5.665 -15.127 1.00 94.81 79 ASN A C 1
ATOM 597 O O . ASN A 1 79 ? -1.623 5.386 -16.241 1.00 94.81 79 ASN A O 1
ATOM 601 N N . PHE A 1 80 ? -0.057 5.136 -14.637 1.00 95.00 80 PHE A N 1
ATOM 602 C CA . PHE A 1 80 ? 0.694 4.058 -15.253 1.00 95.00 80 PHE A CA 1
ATOM 603 C C . PHE A 1 80 ? 0.824 2.906 -14.272 1.00 95.00 80 PHE A C 1
ATOM 605 O O . PHE A 1 80 ? 0.896 3.109 -13.056 1.00 95.00 80 PHE A O 1
ATOM 612 N N . VAL A 1 81 ? 0.925 1.695 -14.811 1.00 96.69 81 VAL A N 1
ATOM 613 C CA . VAL A 1 81 ? 1.235 0.518 -14.006 1.00 96.69 81 VAL A CA 1
ATOM 614 C C . VAL A 1 81 ? 2.747 0.357 -13.936 1.00 96.69 81 VAL A C 1
ATOM 616 O O . VAL A 1 81 ? 3.435 0.292 -14.957 1.00 96.69 81 VAL A O 1
ATOM 619 N N . VAL A 1 82 ? 3.263 0.278 -12.717 1.00 96.56 82 VAL A N 1
ATOM 620 C CA . VAL A 1 82 ? 4.683 0.128 -12.413 1.00 96.56 82 VAL A CA 1
ATOM 621 C C . VAL A 1 82 ? 4.919 -1.233 -11.779 1.00 96.56 82 VAL A C 1
ATOM 623 O O . VAL A 1 82 ? 4.210 -1.623 -10.852 1.00 96.56 82 VAL A O 1
ATOM 626 N N . ALA A 1 83 ? 5.953 -1.934 -12.236 1.00 96.94 83 ALA A N 1
ATOM 627 C CA . ALA A 1 83 ? 6.406 -3.183 -11.638 1.00 96.94 83 ALA A CA 1
ATOM 628 C C . ALA A 1 83 ? 7.926 -3.173 -11.446 1.00 96.94 83 ALA A C 1
ATOM 630 O O . ALA A 1 83 ? 8.681 -2.857 -12.370 1.00 96.94 83 ALA A O 1
ATOM 631 N N . VAL A 1 84 ? 8.384 -3.545 -10.251 1.00 96.88 84 VAL A N 1
ATOM 632 C CA . VAL A 1 84 ? 9.810 -3.589 -9.906 1.00 96.88 84 VAL A CA 1
ATOM 633 C C . VAL A 1 84 ? 10.217 -5.004 -9.515 1.00 96.88 84 VAL A C 1
ATOM 635 O O . VAL A 1 84 ? 9.562 -5.649 -8.694 1.00 96.88 84 VAL A O 1
ATOM 638 N N . GLY A 1 85 ? 11.306 -5.475 -10.123 1.00 95.06 85 GLY A N 1
ATOM 639 C CA . GLY A 1 85 ? 11.890 -6.784 -9.856 1.00 95.06 85 GLY A CA 1
ATOM 640 C C . GLY A 1 85 ? 12.923 -6.785 -8.724 1.00 95.06 85 GLY A C 1
ATOM 641 O O . GLY A 1 85 ? 13.577 -5.773 -8.457 1.00 95.06 85 GLY A O 1
ATOM 642 N N . ALA A 1 86 ? 13.140 -7.947 -8.106 1.00 94.06 86 ALA A N 1
ATOM 643 C CA . ALA A 1 86 ? 14.184 -8.173 -7.101 1.00 94.06 86 ALA A CA 1
ATOM 644 C C . ALA A 1 86 ? 15.592 -7.866 -7.640 1.00 94.06 86 ALA A C 1
ATOM 646 O O . ALA A 1 86 ? 16.476 -7.443 -6.899 1.00 94.06 86 ALA A O 1
ATOM 647 N N . GLU A 1 87 ? 15.799 -8.047 -8.940 1.00 94.00 87 GLU A N 1
ATOM 648 C CA . GLU A 1 87 ? 17.052 -7.810 -9.649 1.00 94.00 87 GLU A CA 1
ATOM 649 C C . GLU A 1 87 ? 17.303 -6.321 -9.939 1.00 94.00 87 GLU A C 1
ATOM 651 O O . GLU A 1 87 ? 18.395 -5.965 -10.371 1.00 94.00 87 GLU A O 1
ATOM 656 N N . GLY A 1 88 ? 16.325 -5.445 -9.673 1.00 92.81 88 GLY A N 1
ATOM 657 C CA . GLY A 1 88 ? 16.428 -4.005 -9.915 1.00 92.81 88 GLY A CA 1
ATOM 658 C C . GLY A 1 88 ? 15.877 -3.552 -11.268 1.00 92.81 88 GLY A C 1
ATOM 659 O O . GLY A 1 88 ? 16.068 -2.405 -11.657 1.00 92.81 88 GLY A O 1
ATOM 660 N N . TRP A 1 89 ? 15.168 -4.406 -12.005 1.00 95.56 89 TRP A N 1
ATOM 661 C CA . TRP A 1 89 ? 14.479 -3.976 -13.223 1.00 95.56 89 TRP A CA 1
ATOM 662 C C . TRP A 1 89 ? 13.186 -3.227 -12.889 1.00 95.56 89 TRP A C 1
ATOM 664 O O . TRP A 1 89 ? 12.262 -3.795 -12.305 1.00 95.56 89 TRP A O 1
ATOM 674 N N . PHE A 1 90 ? 13.119 -1.957 -13.283 1.00 95.56 90 PHE A N 1
ATOM 675 C CA . PHE A 1 90 ? 11.914 -1.135 -13.275 1.00 95.56 90 PHE A CA 1
ATOM 676 C C . PHE A 1 90 ? 11.199 -1.270 -14.620 1.00 95.56 90 PHE A C 1
ATOM 678 O O . PHE A 1 90 ? 11.824 -1.096 -15.668 1.00 95.56 90 PHE A O 1
ATOM 685 N N . HIS A 1 91 ? 9.898 -1.546 -14.582 1.00 95.62 91 HIS A N 1
ATOM 686 C CA . HIS A 1 91 ? 9.037 -1.697 -15.749 1.00 95.62 91 HIS A CA 1
ATOM 687 C C . HIS A 1 91 ? 7.847 -0.748 -15.636 1.00 95.62 91 HIS A C 1
ATOM 689 O O . HIS A 1 91 ? 7.175 -0.713 -14.605 1.00 95.62 91 HIS A O 1
ATOM 695 N N . LEU A 1 92 ? 7.574 -0.024 -16.716 1.00 94.44 92 LEU A N 1
ATOM 696 C CA . LEU A 1 92 ? 6.448 0.892 -16.837 1.00 94.44 92 LEU A CA 1
ATOM 697 C C . LEU A 1 92 ? 5.513 0.414 -17.948 1.00 94.44 92 LEU A C 1
ATOM 699 O O . LEU A 1 92 ? 5.976 0.103 -19.050 1.00 94.44 92 LEU A O 1
ATOM 703 N N . PHE A 1 93 ? 4.211 0.399 -17.682 1.00 93.06 93 PHE A N 1
ATOM 704 C CA . PHE A 1 93 ? 3.182 0.004 -18.637 1.00 93.06 93 PHE A CA 1
ATOM 705 C C . PHE A 1 93 ? 2.113 1.090 -18.771 1.00 93.06 93 PHE A C 1
ATOM 707 O O . PHE A 1 93 ? 1.525 1.530 -17.784 1.00 93.06 93 PHE A O 1
ATOM 714 N N . ASP A 1 94 ? 1.840 1.476 -20.016 1.00 91.25 94 ASP A N 1
ATOM 715 C CA . ASP A 1 94 ? 0.681 2.285 -20.401 1.00 91.25 94 ASP A CA 1
ATOM 716 C C . ASP A 1 94 ? -0.450 1.353 -20.865 1.00 91.25 94 ASP A C 1
ATOM 718 O O . ASP A 1 94 ? -0.389 0.767 -21.953 1.00 91.25 94 ASP A O 1
ATOM 722 N N . ILE A 1 95 ? -1.455 1.160 -20.009 1.00 89.75 95 ILE A N 1
ATOM 723 C CA . ILE A 1 95 ? -2.548 0.209 -20.255 1.00 89.75 95 ILE A CA 1
ATOM 724 C C . ILE A 1 95 ? -3.666 0.826 -21.101 1.00 89.75 95 ILE A C 1
ATOM 726 O O . ILE A 1 95 ? -4.325 0.099 -21.850 1.00 89.75 95 ILE A O 1
ATOM 730 N N . SER A 1 96 ? -3.820 2.152 -21.094 1.00 78.69 96 SER A N 1
ATOM 731 C CA . SER A 1 96 ? -4.877 2.853 -21.837 1.00 78.69 96 SER A CA 1
ATOM 732 C C . SER A 1 96 ? -4.837 2.553 -23.343 1.00 78.69 96 SER A C 1
ATOM 734 O O . SER A 1 96 ? -5.874 2.432 -23.992 1.00 78.69 96 SER A O 1
ATOM 736 N N . ALA A 1 97 ? -3.646 2.334 -23.911 1.00 64.38 97 ALA A N 1
ATOM 737 C CA . ALA A 1 97 ? -3.488 1.954 -25.319 1.00 64.38 97 ALA A CA 1
ATOM 738 C C . ALA A 1 97 ? -3.983 0.527 -25.647 1.00 64.38 97 ALA A C 1
ATOM 740 O O . ALA A 1 97 ? -4.283 0.220 -26.804 1.00 64.38 97 ALA A O 1
ATOM 741 N N . SER A 1 98 ? -4.041 -0.355 -24.647 1.00 62.44 98 SER A N 1
ATOM 742 C CA . SER A 1 98 ? -4.481 -1.750 -24.794 1.00 62.44 98 SER A CA 1
ATOM 743 C C . SER A 1 98 ? -5.985 -1.900 -24.570 1.00 62.44 98 SER A C 1
ATOM 745 O O . SER A 1 98 ? -6.629 -2.668 -25.284 1.00 62.44 98 SER A O 1
ATOM 747 N N . ALA A 1 99 ? -6.551 -1.109 -23.652 1.00 59.12 99 ALA A N 1
ATOM 748 C CA . ALA A 1 99 ? -7.986 -1.064 -23.377 1.00 59.12 99 ALA A CA 1
ATOM 749 C C . ALA A 1 99 ? -8.807 -0.723 -24.635 1.00 59.12 99 ALA A C 1
ATOM 751 O O . ALA A 1 99 ? -9.741 -1.438 -24.991 1.00 59.12 99 ALA A O 1
ATOM 752 N N . ALA A 1 100 ? -8.356 0.274 -25.406 1.00 57.28 100 ALA A N 1
ATOM 753 C CA . ALA A 1 100 ? -9.008 0.698 -26.648 1.00 57.28 100 ALA A CA 1
ATOM 754 C C . ALA A 1 100 ? -9.078 -0.396 -27.737 1.00 57.28 100 ALA A C 1
ATOM 756 O O . ALA A 1 100 ? -9.932 -0.337 -28.623 1.00 57.28 100 ALA A O 1
ATOM 757 N N . LYS A 1 101 ? -8.186 -1.397 -27.701 1.00 53.28 101 LYS A N 1
ATOM 758 C CA . LYS A 1 101 ? -8.215 -2.526 -28.645 1.00 53.28 101 LYS A CA 1
ATOM 759 C C . LYS A 1 101 ? -9.162 -3.632 -28.189 1.00 53.28 101 LYS A C 1
ATOM 761 O O . LYS A 1 101 ? -9.829 -4.217 -29.040 1.00 53.28 101 LYS A O 1
ATOM 766 N N . ALA A 1 102 ? -9.256 -3.886 -26.883 1.00 51.38 102 ALA A N 1
ATOM 767 C CA . ALA A 1 102 ? -10.104 -4.939 -26.328 1.00 51.38 102 ALA A CA 1
ATOM 768 C C . ALA A 1 102 ? -11.599 -4.692 -26.615 1.00 51.38 102 ALA A C 1
ATOM 770 O O . ALA A 1 102 ? -12.285 -5.599 -27.091 1.00 51.38 102 ALA A O 1
ATOM 771 N N . ASP A 1 103 ? -12.069 -3.448 -26.464 1.00 48.75 103 ASP A N 1
ATOM 772 C CA . ASP A 1 103 ? -13.487 -3.078 -26.633 1.00 48.75 103 ASP A CA 1
ATOM 773 C C . ASP A 1 103 ? -14.002 -3.154 -28.081 1.00 48.75 103 ASP A C 1
ATOM 775 O O . ASP A 1 103 ? -15.208 -3.212 -28.324 1.00 48.75 103 ASP A O 1
ATOM 779 N N . SER A 1 104 ? -13.104 -3.188 -29.071 1.00 45.12 104 SER A N 1
ATOM 780 C CA . SER A 1 104 ? -13.476 -3.253 -30.494 1.00 45.12 104 SER A CA 1
ATOM 781 C C . SER A 1 104 ? -13.607 -4.679 -31.048 1.00 45.12 104 SER A C 1
ATOM 783 O O . SER A 1 104 ? -14.083 -4.860 -32.170 1.00 45.12 104 SER A O 1
ATOM 785 N N . SER A 1 105 ? -13.244 -5.703 -30.269 1.00 37.59 105 SER A N 1
ATOM 786 C CA . SER A 1 105 ? -13.224 -7.104 -30.714 1.00 37.59 105 SER A CA 1
ATOM 787 C C . SER A 1 105 ? -14.317 -7.951 -30.056 1.00 37.59 105 SER A C 1
ATOM 789 O O . SER A 1 105 ? -14.069 -8.838 -29.244 1.00 37.59 105 SER A O 1
ATOM 791 N N . SER A 1 106 ? -15.571 -7.712 -30.4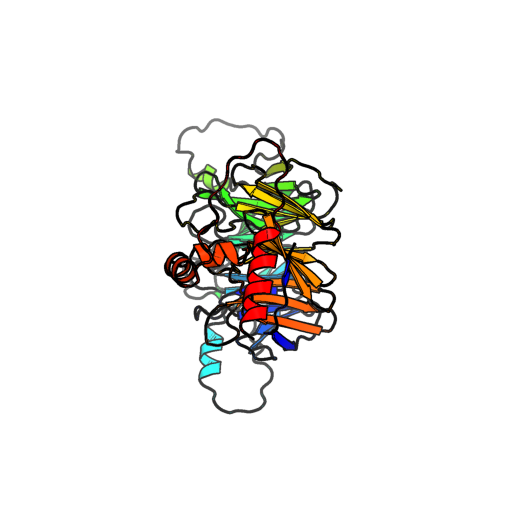48 1.00 35.53 106 SER A N 1
ATOM 792 C CA . SER A 1 106 ? -16.629 -8.701 -30.230 1.00 35.53 106 SER A CA 1
ATOM 793 C C . SER A 1 106 ? -16.425 -9.876 -31.199 1.00 35.53 106 SER A C 1
ATOM 795 O O . SER A 1 106 ? -16.533 -9.725 -32.411 1.00 35.53 106 SER A O 1
ATOM 797 N N . GLN A 1 107 ? -16.143 -11.051 -30.627 1.00 42.09 107 GLN A N 1
ATOM 798 C CA . GLN A 1 107 ? -15.935 -12.356 -31.275 1.00 42.09 107 GLN A CA 1
ATOM 799 C C . GLN A 1 107 ? -14.606 -12.555 -32.027 1.00 42.09 107 GLN A C 1
ATOM 801 O O . GLN A 1 107 ? -14.538 -12.410 -33.244 1.00 42.09 107 GLN A O 1
ATOM 806 N N . GLN A 1 108 ? -13.592 -13.076 -31.325 1.00 34.38 108 GLN A N 1
ATOM 807 C CA . GLN A 1 108 ? -12.794 -14.193 -31.847 1.00 34.38 108 GLN A CA 1
ATOM 808 C C . GLN A 1 108 ? -12.143 -15.007 -30.718 1.00 34.38 108 GLN A C 1
ATOM 810 O O . GLN A 1 108 ? -11.475 -14.477 -29.836 1.00 34.38 108 GLN A O 1
ATOM 815 N N . ASP A 1 109 ? -12.384 -16.316 -30.774 1.00 30.69 109 ASP A N 1
ATOM 816 C CA . ASP A 1 109 ? -11.759 -17.371 -29.979 1.00 30.69 109 ASP A CA 1
ATOM 817 C C . ASP A 1 109 ? -10.217 -17.291 -29.997 1.00 30.69 109 ASP A C 1
ATOM 819 O O . ASP A 1 109 ? -9.597 -17.254 -31.059 1.00 30.69 109 ASP A O 1
ATOM 823 N N . GLY A 1 110 ? -9.593 -17.415 -28.822 1.00 32.66 110 GLY A N 1
ATOM 824 C CA . GLY A 1 110 ? -8.394 -18.250 -28.680 1.00 32.66 110 GLY A CA 1
ATOM 825 C C . GLY A 1 110 ? -6.996 -17.681 -28.963 1.00 32.66 110 GLY A C 1
ATOM 826 O O . GLY A 1 110 ? -6.076 -18.493 -29.058 1.00 32.66 110 GLY A O 1
ATOM 827 N N . SER A 1 111 ? -6.750 -16.367 -29.032 1.00 29.78 111 SER A N 1
ATOM 828 C CA . SER A 1 111 ? -5.362 -15.859 -29.023 1.00 29.78 111 SER A CA 1
ATOM 829 C C . SER A 1 111 ? -4.887 -15.525 -27.606 1.00 29.78 111 SER A C 1
ATOM 831 O O . SER A 1 111 ? -5.056 -14.415 -27.103 1.00 29.78 111 SER A O 1
ATOM 833 N N . ILE A 1 112 ? -4.266 -16.513 -26.965 1.00 41.97 112 ILE A N 1
ATOM 834 C CA . ILE A 1 112 ? -3.358 -16.309 -25.835 1.00 41.97 112 ILE A CA 1
ATOM 835 C C . ILE A 1 112 ? -2.242 -15.354 -26.284 1.00 41.97 112 ILE A C 1
ATOM 837 O O . ILE A 1 112 ? -1.541 -15.648 -27.249 1.00 41.97 112 ILE A O 1
ATOM 841 N N . GLY A 1 113 ? -2.057 -14.261 -25.544 1.00 39.03 113 GLY A N 1
ATOM 842 C CA . GLY A 1 113 ? -0.811 -13.499 -25.525 1.00 39.03 113 GLY A CA 1
ATOM 843 C C . GLY A 1 113 ? -0.693 -12.402 -26.577 1.00 39.03 113 GLY A C 1
ATOM 844 O O . GLY A 1 113 ? 0.073 -12.537 -27.525 1.00 39.03 113 GLY A O 1
ATOM 845 N N . ASP A 1 114 ? -1.304 -11.245 -26.324 1.00 44.31 114 ASP A N 1
ATOM 846 C CA . ASP A 1 114 ? -0.572 -10.017 -26.638 1.00 44.31 114 ASP A CA 1
ATOM 847 C C . ASP A 1 114 ? 0.441 -9.837 -25.494 1.00 44.31 114 ASP A C 1
ATOM 849 O O . ASP A 1 114 ? 0.176 -9.167 -24.500 1.00 44.31 114 ASP A O 1
ATOM 853 N N . GLU A 1 115 ? 1.572 -10.549 -25.540 1.00 55.69 115 GLU A N 1
ATOM 854 C CA . GLU A 1 115 ? 2.705 -10.319 -24.630 1.00 55.69 115 GLU A CA 1
ATOM 855 C C . GLU A 1 115 ? 3.404 -9.019 -25.048 1.00 55.69 115 GLU A C 1
ATOM 857 O O . GLU A 1 115 ? 4.523 -9.003 -25.565 1.00 55.69 115 GLU A O 1
ATOM 862 N N . GLN A 1 116 ? 2.711 -7.894 -24.885 1.00 65.31 116 GLN A N 1
ATOM 863 C CA . GLN A 1 116 ? 3.297 -6.595 -25.154 1.00 65.31 116 GLN A CA 1
ATOM 864 C C . GLN A 1 116 ? 4.393 -6.337 -24.123 1.00 65.31 116 GLN A C 1
ATOM 866 O O . GLN A 1 116 ? 4.202 -6.487 -22.913 1.00 65.31 116 GLN A O 1
ATOM 871 N N . LYS A 1 117 ? 5.563 -5.956 -24.628 1.00 69.81 117 LYS A N 1
ATOM 872 C CA . LYS A 1 117 ? 6.691 -5.552 -23.797 1.00 69.81 117 LYS A CA 1
ATOM 873 C C . LYS A 1 117 ? 6.342 -4.288 -22.999 1.00 69.81 117 LYS A C 1
ATOM 875 O O . LYS A 1 117 ? 5.501 -3.507 -23.449 1.00 69.81 117 LYS A O 1
ATOM 880 N N . PRO A 1 118 ? 6.988 -4.080 -21.841 1.00 80.81 118 PRO A N 1
ATOM 881 C CA . PRO A 1 118 ? 6.892 -2.829 -21.090 1.00 80.81 118 PRO A CA 1
ATOM 882 C C . PRO A 1 118 ? 7.122 -1.614 -21.993 1.00 80.81 118 PRO A C 1
ATOM 884 O O . PRO A 1 118 ? 7.992 -1.639 -22.866 1.00 80.81 118 PRO A O 1
ATOM 887 N N . SER A 1 119 ? 6.350 -0.553 -21.759 1.00 84.38 119 SER A N 1
ATOM 888 C CA . SER A 1 119 ? 6.474 0.726 -22.465 1.00 84.38 119 SER A CA 1
ATOM 889 C C . SER A 1 119 ? 7.842 1.360 -22.218 1.00 84.38 119 SER A C 1
ATOM 891 O O . SER A 1 119 ? 8.412 1.977 -23.115 1.00 84.38 119 SER A O 1
ATOM 893 N N . PHE A 1 120 ? 8.381 1.178 -21.013 1.00 88.44 120 PHE A N 1
ATOM 894 C CA . PHE A 1 120 ? 9.718 1.622 -20.649 1.00 88.44 120 PHE A CA 1
ATOM 895 C C . PHE A 1 120 ? 10.345 0.680 -19.618 1.00 88.44 120 PHE A C 1
ATOM 897 O O . PHE A 1 120 ? 9.652 0.119 -18.765 1.00 88.44 120 PHE A O 1
ATOM 904 N N . THR A 1 121 ? 11.667 0.523 -19.692 1.00 91.81 121 THR A N 1
ATOM 905 C CA . THR A 1 121 ? 12.445 -0.250 -18.721 1.00 91.81 121 THR A CA 1
ATOM 906 C C . THR A 1 121 ? 13.716 0.478 -18.341 1.00 91.81 121 THR A C 1
ATOM 908 O O . THR A 1 121 ? 14.461 0.912 -19.218 1.00 91.81 121 THR A O 1
ATOM 911 N N . GLN A 1 122 ? 14.017 0.516 -17.049 1.00 93.31 122 GLN A N 1
ATOM 912 C CA . GLN A 1 122 ? 15.268 1.060 -16.535 1.00 93.31 122 GLN A CA 1
ATOM 913 C C . GLN A 1 122 ? 15.814 0.160 -15.437 1.00 93.31 122 GLN A C 1
ATOM 915 O O . GLN A 1 122 ? 15.068 -0.444 -14.673 1.00 93.31 122 GLN A O 1
ATOM 920 N N . HIS A 1 123 ? 17.136 0.075 -15.347 1.00 94.00 123 HIS A N 1
ATOM 921 C CA . HIS A 1 123 ? 17.777 -0.619 -14.245 1.00 94.00 123 HIS A CA 1
ATOM 922 C C . HIS A 1 123 ? 17.951 0.345 -13.066 1.00 94.00 123 HIS A C 1
ATOM 924 O O . HIS A 1 123 ? 18.674 1.339 -13.156 1.00 94.00 123 HIS A O 1
ATOM 930 N N . ILE A 1 124 ? 17.300 0.037 -11.952 1.00 94.19 124 ILE A N 1
ATOM 931 C CA . ILE A 1 124 ? 17.525 0.638 -10.640 1.00 94.19 124 ILE A CA 1
ATOM 932 C C . ILE A 1 124 ? 18.315 -0.352 -9.763 1.00 94.19 124 ILE A C 1
ATOM 934 O O . ILE A 1 124 ? 18.582 -1.480 -10.172 1.00 94.19 124 ILE A O 1
ATOM 938 N N . PRO A 1 125 ? 18.796 0.047 -8.581 1.00 93.56 125 PRO A N 1
ATOM 939 C CA . PRO A 1 125 ? 19.494 -0.875 -7.688 1.00 93.56 125 PRO A CA 1
ATOM 940 C C . PRO A 1 125 ? 18.634 -2.093 -7.306 1.00 93.56 125 PRO A C 1
ATOM 942 O O . PRO A 1 125 ? 17.415 -2.000 -7.232 1.00 93.56 125 PRO A O 1
ATOM 945 N N . ALA A 1 126 ? 19.275 -3.239 -7.076 1.00 93.69 126 ALA A N 1
ATOM 946 C CA . ALA A 1 126 ? 18.593 -4.493 -6.755 1.00 93.69 126 ALA A CA 1
ATOM 947 C C . ALA A 1 126 ? 18.069 -4.541 -5.306 1.00 93.69 126 ALA A C 1
ATOM 949 O O . ALA A 1 126 ? 18.416 -3.703 -4.471 1.00 93.69 126 ALA A O 1
ATOM 950 N N . ASN A 1 127 ? 17.301 -5.587 -4.995 1.00 93.94 127 ASN A N 1
ATOM 951 C CA . ASN A 1 127 ? 16.686 -5.885 -3.697 1.00 93.94 127 ASN A CA 1
ATOM 952 C C . ASN A 1 127 ? 15.636 -4.860 -3.247 1.00 93.94 127 ASN A C 1
ATOM 954 O O . ASN A 1 127 ? 15.551 -4.505 -2.066 1.00 93.94 127 ASN A O 1
ATOM 958 N N . THR A 1 128 ? 14.827 -4.383 -4.193 1.00 94.94 128 THR A N 1
ATOM 959 C CA . THR A 1 128 ? 13.638 -3.587 -3.891 1.00 94.94 128 THR A CA 1
ATOM 960 C C . THR A 1 128 ? 12.646 -4.406 -3.070 1.00 94.94 128 THR A C 1
ATOM 962 O O . THR A 1 128 ? 12.273 -5.514 -3.459 1.00 94.94 128 THR A O 1
ATOM 965 N N . LYS A 1 129 ? 12.212 -3.844 -1.941 1.00 94.62 129 LYS A N 1
ATOM 966 C CA . LYS A 1 129 ? 11.267 -4.465 -1.008 1.00 94.62 129 LYS A CA 1
ATOM 967 C C . LYS A 1 129 ? 9.904 -3.777 -0.994 1.00 94.62 129 LYS A C 1
ATOM 969 O O . LYS A 1 129 ? 8.898 -4.464 -0.866 1.00 94.62 129 LYS A O 1
ATOM 974 N N . VAL A 1 130 ? 9.881 -2.449 -1.093 1.00 96.06 130 VAL A N 1
ATOM 975 C CA . VAL A 1 130 ? 8.659 -1.635 -1.048 1.00 96.06 130 VAL A CA 1
ATOM 976 C C . VAL A 1 130 ? 8.787 -0.430 -1.977 1.00 96.06 130 VAL A C 1
ATOM 978 O O . VAL A 1 130 ? 9.892 0.060 -2.225 1.00 96.06 130 VAL A O 1
ATOM 981 N N . MET A 1 131 ? 7.655 0.050 -2.482 1.00 96.69 131 MET A N 1
ATOM 982 C CA . MET A 1 131 ? 7.559 1.169 -3.410 1.00 96.69 131 MET A CA 1
ATOM 983 C C . MET A 1 131 ? 6.395 2.084 -3.022 1.00 96.69 131 MET A C 1
ATOM 985 O O . MET A 1 131 ? 5.366 1.607 -2.549 1.00 96.69 131 MET A O 1
ATOM 989 N N . LEU A 1 132 ? 6.559 3.385 -3.244 1.00 97.31 132 LEU A N 1
ATOM 990 C CA . LEU A 1 132 ? 5.530 4.406 -3.075 1.00 97.31 132 LEU A CA 1
ATOM 991 C C . LEU A 1 132 ? 5.604 5.387 -4.248 1.00 97.31 132 LEU A C 1
ATOM 993 O O . LEU A 1 132 ? 6.695 5.819 -4.612 1.00 97.31 132 LEU A O 1
ATOM 997 N N . ILE A 1 133 ? 4.450 5.728 -4.820 1.00 97.38 133 ILE A N 1
ATOM 998 C CA . ILE A 1 133 ? 4.306 6.784 -5.827 1.00 97.38 133 ILE A CA 1
ATOM 999 C C . ILE A 1 133 ? 3.471 7.881 -5.175 1.00 97.38 133 ILE A C 1
ATOM 1001 O O . ILE A 1 133 ? 2.309 7.647 -4.846 1.00 97.38 133 ILE A O 1
ATOM 1005 N N . SER A 1 134 ? 4.080 9.029 -4.901 1.00 96.06 134 SER A N 1
ATOM 1006 C CA . SER A 1 134 ? 3.418 10.158 -4.242 1.00 96.06 134 SER A CA 1
ATOM 1007 C C . SER A 1 134 ? 4.254 11.412 -4.417 1.00 96.06 134 SER A C 1
ATOM 1009 O O . SER A 1 134 ? 5.473 11.315 -4.519 1.00 96.06 134 SER A O 1
ATOM 1011 N N . ASP A 1 135 ? 3.606 12.570 -4.365 1.00 95.00 135 ASP A N 1
ATOM 1012 C CA . ASP A 1 135 ? 4.292 13.831 -4.097 1.00 95.00 135 ASP A CA 1
ATOM 1013 C C . ASP A 1 135 ? 4.861 13.789 -2.670 1.00 95.00 135 ASP A C 1
ATOM 1015 O O . ASP A 1 135 ? 4.110 13.624 -1.698 1.00 95.00 135 ASP A O 1
ATOM 1019 N N . ILE A 1 136 ? 6.190 13.828 -2.555 1.00 94.94 136 ILE A N 1
ATOM 1020 C CA . ILE A 1 136 ? 6.905 13.789 -1.269 1.00 94.94 136 ILE A CA 1
ATOM 1021 C C . ILE A 1 136 ? 7.499 15.137 -0.872 1.00 94.94 136 ILE A C 1
ATOM 1023 O O . ILE A 1 136 ? 8.019 15.253 0.240 1.00 94.94 136 ILE A O 1
ATOM 1027 N N . ASP A 1 137 ? 7.507 16.119 -1.771 1.00 92.06 137 ASP A N 1
ATOM 1028 C CA . ASP A 1 137 ? 8.175 17.404 -1.554 1.00 92.06 137 ASP A CA 1
ATOM 1029 C C . ASP A 1 137 ? 7.254 18.626 -1.706 1.00 92.06 137 ASP A C 1
ATOM 1031 O O . ASP A 1 137 ? 7.654 19.744 -1.373 1.00 92.06 137 ASP A O 1
ATOM 1035 N N . GLY A 1 138 ? 5.994 18.398 -2.072 1.00 90.50 138 GLY A N 1
ATOM 1036 C CA . GLY A 1 138 ? 4.929 19.385 -2.174 1.00 90.50 138 GLY A CA 1
ATOM 1037 C C . GLY A 1 138 ? 4.967 20.193 -3.466 1.00 90.50 138 GLY A C 1
ATOM 1038 O O . GLY A 1 138 ? 4.327 21.247 -3.523 1.00 90.50 138 GLY A O 1
ATOM 1039 N N . ASP A 1 139 ? 5.730 19.764 -4.478 1.00 91.31 139 ASP A N 1
ATOM 1040 C CA . ASP A 1 139 ? 5.843 20.475 -5.756 1.00 91.31 139 ASP A CA 1
ATOM 1041 C C . ASP A 1 139 ? 4.715 20.142 -6.753 1.00 91.31 139 ASP A C 1
ATOM 1043 O O . ASP A 1 139 ? 4.650 20.729 -7.839 1.00 91.31 139 ASP A O 1
ATOM 1047 N N . GLY A 1 140 ? 3.792 19.252 -6.370 1.00 90.38 140 GLY A N 1
ATOM 1048 C CA . GLY A 1 140 ? 2.663 18.814 -7.185 1.00 90.38 140 GLY A CA 1
ATOM 1049 C C . GLY A 1 140 ? 3.016 17.742 -8.216 1.00 90.38 140 GLY A C 1
ATOM 1050 O O . GLY A 1 140 ? 2.139 17.348 -8.989 1.00 90.38 140 GLY A O 1
ATOM 1051 N N . ARG A 1 141 ? 4.264 17.265 -8.250 1.00 93.31 141 ARG A N 1
ATOM 1052 C CA . ARG A 1 141 ? 4.692 16.102 -9.031 1.00 93.31 141 ARG A CA 1
ATOM 1053 C C . ARG A 1 141 ? 4.832 14.893 -8.120 1.00 93.31 141 ARG A C 1
ATOM 1055 O O . ARG A 1 141 ? 5.141 15.005 -6.947 1.00 93.31 141 ARG A O 1
ATOM 1062 N N . CYS A 1 142 ? 4.573 13.716 -8.669 1.00 94.94 142 CYS A N 1
ATOM 1063 C CA . CYS A 1 142 ? 4.787 12.453 -7.996 1.00 94.94 142 CYS A CA 1
ATOM 1064 C C . CYS A 1 142 ? 6.235 11.984 -8.162 1.00 94.94 142 CYS A C 1
ATOM 1066 O O . CYS A 1 142 ? 6.773 11.912 -9.275 1.00 94.94 142 CYS A O 1
ATOM 1068 N N . GLU A 1 143 ? 6.822 11.551 -7.051 1.00 96.38 143 GLU A N 1
ATOM 1069 C CA . GLU A 1 143 ? 8.094 10.849 -6.997 1.00 96.38 143 GLU A CA 1
ATOM 1070 C C . GLU A 1 143 ? 7.872 9.348 -6.838 1.00 96.38 143 GLU A C 1
ATOM 1072 O O . GLU A 1 143 ? 6.925 8.878 -6.204 1.00 96.38 143 GLU A O 1
ATOM 1077 N N . LEU A 1 144 ? 8.820 8.581 -7.367 1.00 97.25 144 LEU A N 1
ATOM 1078 C CA . LEU A 1 144 ? 8.951 7.160 -7.107 1.00 97.25 144 LEU A CA 1
ATOM 1079 C C . LEU A 1 144 ? 9.922 6.951 -5.944 1.00 97.25 144 LEU A C 1
ATOM 1081 O O . LEU A 1 144 ? 11.139 7.082 -6.100 1.00 97.25 144 LEU A O 1
ATOM 1085 N N . VAL A 1 145 ? 9.406 6.569 -4.781 1.00 97.88 145 VAL A N 1
ATOM 1086 C CA . VAL A 1 145 ? 10.221 6.211 -3.617 1.00 97.88 145 VAL A CA 1
ATOM 1087 C C . VAL A 1 145 ? 10.337 4.699 -3.512 1.00 97.88 145 VAL A C 1
ATOM 1089 O O . VAL A 1 145 ? 9.344 3.977 -3.510 1.00 97.88 145 VAL A O 1
ATOM 1092 N N . VAL A 1 146 ? 11.569 4.214 -3.398 1.00 97.75 146 VAL A N 1
ATOM 1093 C CA . VAL A 1 146 ? 11.893 2.788 -3.345 1.00 97.75 146 VAL A CA 1
ATOM 1094 C C . VAL A 1 146 ? 12.665 2.484 -2.069 1.00 97.75 146 VAL A C 1
ATOM 1096 O O . VAL A 1 146 ? 13.728 3.062 -1.820 1.00 97.75 146 VAL A O 1
ATOM 1099 N N . GLY A 1 147 ? 12.135 1.559 -1.271 1.00 97.12 147 GLY A N 1
ATOM 1100 C CA . GLY A 1 147 ? 12.777 1.007 -0.084 1.00 97.12 147 GLY A CA 1
ATOM 1101 C C . GLY A 1 147 ? 13.429 -0.338 -0.391 1.00 97.12 147 GLY A C 1
ATOM 1102 O O . GLY A 1 147 ? 12.826 -1.210 -1.021 1.00 97.12 147 GLY A O 1
ATOM 1103 N N . TYR A 1 148 ? 14.664 -0.508 0.066 1.00 96.38 148 TYR A N 1
ATOM 1104 C CA . TYR A 1 148 ? 15.489 -1.689 -0.183 1.00 96.38 148 TYR A CA 1
ATOM 1105 C C . TYR A 1 148 ? 15.653 -2.533 1.088 1.00 96.38 148 TYR A C 1
ATOM 1107 O O . TYR A 1 148 ? 15.493 -2.051 2.212 1.00 96.38 148 TYR A O 1
ATOM 1115 N N . THR A 1 149 ? 16.039 -3.800 0.931 1.00 94.38 149 THR A N 1
ATOM 1116 C CA . THR A 1 149 ? 16.308 -4.706 2.068 1.00 94.38 149 THR A CA 1
ATOM 1117 C C . THR A 1 149 ? 17.562 -4.338 2.876 1.00 94.38 149 THR A C 1
ATOM 1119 O O . THR A 1 149 ? 17.790 -4.870 3.963 1.00 94.38 149 THR A O 1
ATOM 1122 N N . ASP A 1 150 ? 18.414 -3.456 2.349 1.00 93.88 150 ASP A N 1
ATOM 1123 C CA . ASP A 1 150 ? 19.687 -3.034 2.945 1.00 93.88 150 ASP A CA 1
ATOM 1124 C C . ASP A 1 150 ? 19.570 -1.756 3.798 1.00 93.88 150 ASP A C 1
ATOM 1126 O O . ASP A 1 150 ? 20.592 -1.170 4.162 1.00 93.88 150 ASP A O 1
ATOM 1130 N N . ARG A 1 151 ? 18.341 -1.377 4.189 1.00 95.00 151 ARG A N 1
ATOM 1131 C CA . ARG A 1 151 ? 18.016 -0.176 4.992 1.00 95.00 151 ARG A CA 1
ATOM 1132 C C . ARG A 1 151 ? 18.214 1.139 4.241 1.00 95.00 151 ARG A C 1
ATOM 1134 O O . ARG A 1 151 ? 18.298 2.201 4.854 1.00 95.00 151 ARG A O 1
ATOM 1141 N N . VAL A 1 152 ? 18.306 1.080 2.919 1.00 96.38 152 VAL A N 1
ATOM 1142 C CA . VAL A 1 152 ? 18.365 2.263 2.068 1.00 96.38 152 VAL A CA 1
ATOM 1143 C C . VAL A 1 152 ? 16.964 2.603 1.576 1.00 96.38 152 VAL A C 1
ATOM 1145 O O . VAL A 1 152 ? 16.163 1.723 1.262 1.00 96.38 152 VAL A O 1
ATOM 1148 N N . VAL A 1 153 ? 16.690 3.898 1.461 1.00 97.69 153 VAL A N 1
ATOM 1149 C CA . VAL A 1 153 ? 15.554 4.432 0.704 1.00 97.69 153 VAL A CA 1
ATOM 1150 C C . VAL A 1 153 ? 16.101 5.368 -0.365 1.00 97.69 153 VAL A C 1
ATOM 1152 O O . VAL A 1 153 ? 17.061 6.104 -0.121 1.00 97.69 153 VAL A O 1
ATOM 1155 N N . ARG A 1 154 ? 15.535 5.322 -1.570 1.00 97.06 154 ARG A N 1
ATOM 1156 C CA . ARG A 1 154 ? 15.861 6.250 -2.659 1.00 97.06 154 ARG A CA 1
ATOM 1157 C C . ARG A 1 154 ? 14.593 6.873 -3.216 1.00 97.06 154 ARG A C 1
ATOM 1159 O O . ARG A 1 154 ? 13.617 6.157 -3.406 1.00 97.06 154 ARG A O 1
ATOM 1166 N N . ALA A 1 155 ? 14.643 8.165 -3.511 1.00 96.94 155 ALA A N 1
ATOM 1167 C CA . ALA A 1 155 ? 13.600 8.868 -4.248 1.00 96.94 155 ALA A CA 1
ATOM 1168 C C . ALA A 1 155 ? 14.083 9.138 -5.671 1.00 96.94 155 ALA A C 1
ATOM 1170 O O . ALA A 1 155 ? 15.217 9.582 -5.870 1.00 96.94 155 ALA A O 1
ATOM 1171 N N . PHE A 1 156 ? 13.223 8.868 -6.641 1.00 96.12 156 PHE A N 1
ATOM 1172 C CA . PHE A 1 156 ? 13.443 9.140 -8.050 1.00 96.12 156 PHE A CA 1
ATOM 1173 C C . PHE A 1 156 ? 12.335 10.046 -8.573 1.00 96.12 156 PHE A C 1
ATOM 1175 O O . PHE A 1 156 ? 11.186 9.922 -8.153 1.00 96.12 156 PHE A O 1
ATOM 1182 N N . ARG A 1 157 ? 12.667 10.905 -9.531 1.00 94.62 157 ARG A N 1
ATOM 1183 C CA . ARG A 1 157 ? 11.697 11.696 -10.288 1.00 94.62 157 ARG A CA 1
ATOM 1184 C C . ARG A 1 157 ? 11.795 11.335 -11.758 1.00 94.62 157 ARG A C 1
ATOM 1186 O O . ARG A 1 157 ? 12.888 11.091 -12.268 1.00 94.62 157 ARG A O 1
ATOM 1193 N N . TRP A 1 158 ? 10.647 11.262 -12.417 1.00 93.56 158 TRP A N 1
ATOM 1194 C CA . TRP A 1 158 ? 10.595 11.097 -13.860 1.00 93.56 158 TRP A CA 1
ATOM 1195 C C . TRP A 1 158 ? 10.919 12.423 -14.540 1.00 93.56 158 TRP A C 1
ATOM 1197 O O . TRP A 1 158 ? 10.250 13.428 -14.292 1.00 93.56 158 TRP A O 1
ATOM 1207 N N . GLU A 1 159 ? 11.933 12.422 -15.397 1.00 90.19 159 GLU A N 1
ATOM 1208 C CA . GLU A 1 159 ? 12.290 13.565 -16.230 1.00 90.19 159 GLU A CA 1
ATOM 1209 C C . GLU A 1 159 ? 12.227 13.174 -17.704 1.00 90.19 159 GLU A C 1
ATOM 1211 O O . GLU A 1 159 ? 12.694 12.105 -18.102 1.00 90.19 159 GLU A O 1
ATOM 1216 N N . GLU A 1 160 ? 11.648 14.052 -18.520 1.00 84.12 160 GLU A N 1
ATOM 1217 C CA . GLU A 1 160 ? 11.584 13.876 -19.969 1.00 84.12 160 GLU A CA 1
ATOM 1218 C C . GLU A 1 160 ? 12.578 14.823 -20.643 1.00 84.12 160 GLU A C 1
ATOM 1220 O O . GLU A 1 160 ? 12.598 16.017 -20.326 1.00 84.12 160 GLU A O 1
ATOM 1225 N N . PRO A 1 161 ? 13.406 14.332 -21.581 1.00 74.62 161 PRO A N 1
ATOM 1226 C CA . PRO A 1 161 ? 14.216 15.197 -22.420 1.00 74.62 161 PRO A CA 1
ATOM 1227 C C . PRO A 1 161 ? 13.311 16.167 -23.182 1.00 74.62 161 PRO A C 1
ATOM 1229 O O . PRO A 1 161 ? 12.283 15.766 -23.726 1.00 74.62 161 PRO A O 1
ATOM 1232 N N . SER A 1 162 ? 13.724 17.429 -23.278 1.00 61.31 162 SER A N 1
ATOM 1233 C CA . SER A 1 162 ? 12.949 18.540 -23.853 1.00 61.31 162 SER A CA 1
ATOM 1234 C C . SER A 1 162 ? 12.489 18.365 -25.313 1.00 61.31 162 SER A C 1
ATOM 1236 O O . SER A 1 162 ? 11.690 19.168 -25.782 1.00 61.31 162 SER A O 1
ATOM 1238 N N . ASP A 1 163 ? 12.950 17.326 -26.016 1.00 57.81 163 ASP A N 1
ATOM 1239 C CA . ASP A 1 163 ? 12.737 17.117 -27.455 1.00 57.81 163 ASP A CA 1
ATOM 1240 C C . ASP A 1 163 ? 11.833 15.920 -27.815 1.00 57.81 163 ASP A C 1
ATOM 1242 O O . ASP A 1 163 ? 11.745 15.554 -28.988 1.00 57.81 163 ASP A O 1
ATOM 1246 N N . ALA A 1 164 ? 11.157 15.278 -26.856 1.00 54.59 164 ALA A N 1
ATOM 1247 C CA . ALA A 1 164 ? 10.453 14.022 -27.125 1.00 54.59 164 ALA A CA 1
ATOM 1248 C C . ALA A 1 164 ? 8.962 14.034 -26.751 1.00 54.59 164 ALA A C 1
ATOM 1250 O O . ALA A 1 164 ? 8.586 14.292 -25.614 1.00 54.59 164 ALA A O 1
ATOM 1251 N N . SER A 1 165 ? 8.115 13.677 -27.722 1.00 57.06 165 SER A N 1
ATOM 1252 C CA . SER A 1 165 ? 6.665 13.482 -27.568 1.00 57.06 165 SER A CA 1
ATOM 1253 C C . SER A 1 165 ? 6.273 12.087 -27.064 1.00 57.06 165 SER A C 1
ATOM 1255 O O . SER A 1 165 ? 5.119 11.873 -26.694 1.00 57.06 165 SER A O 1
ATOM 1257 N N . ASP A 1 166 ? 7.217 11.141 -27.044 1.00 59.78 166 ASP A N 1
ATOM 1258 C CA . ASP A 1 166 ? 6.966 9.728 -26.750 1.00 59.78 166 ASP A CA 1
ATOM 1259 C C . ASP A 1 166 ? 7.471 9.357 -25.348 1.00 59.78 166 ASP A C 1
ATOM 1261 O O . ASP A 1 166 ? 8.588 9.705 -24.975 1.00 59.78 166 ASP A O 1
ATOM 1265 N N . LEU A 1 167 ? 6.685 8.577 -24.591 1.00 59.56 167 LEU A N 1
ATOM 1266 C CA . LEU A 1 167 ? 7.045 8.059 -23.254 1.00 59.56 167 LEU A CA 1
ATOM 1267 C C . LEU A 1 167 ? 8.396 7.327 -23.201 1.00 59.56 167 LEU A C 1
ATOM 1269 O O . LEU A 1 167 ? 8.979 7.183 -22.132 1.00 59.56 167 LEU A O 1
ATOM 1273 N N . SER A 1 168 ? 8.878 6.828 -24.339 1.00 57.94 168 SER A N 1
ATOM 1274 C CA . SER A 1 168 ? 10.121 6.064 -24.442 1.00 57.94 168 SER A CA 1
ATOM 1275 C C . SER A 1 168 ? 11.390 6.892 -24.226 1.00 57.94 168 SER A C 1
ATOM 1277 O O . SER A 1 168 ? 12.472 6.314 -24.184 1.00 57.94 168 SER A O 1
ATOM 1279 N N . SER A 1 169 ? 11.292 8.221 -24.144 1.00 66.31 169 SER A N 1
ATOM 1280 C CA . SER A 1 169 ? 12.448 9.105 -23.955 1.00 66.31 169 SER A CA 1
ATOM 1281 C C . SER A 1 169 ? 12.725 9.482 -22.502 1.00 66.31 169 SER A C 1
ATOM 1283 O O . SER A 1 169 ? 13.816 9.975 -22.223 1.00 66.31 169 SER A O 1
ATOM 1285 N N . GLY A 1 170 ? 11.762 9.301 -21.595 1.00 83.00 170 GLY A N 1
ATOM 1286 C CA . GLY A 1 170 ? 11.921 9.713 -20.205 1.00 83.00 170 GLY A CA 1
ATOM 1287 C C . GLY A 1 170 ? 12.877 8.813 -19.426 1.00 83.00 170 GLY A C 1
ATOM 1288 O O . GLY A 1 170 ? 13.192 7.696 -19.838 1.00 83.00 170 GLY A O 1
ATOM 1289 N N . GLN A 1 171 ? 13.365 9.308 -18.293 1.00 91.06 171 GLN A N 1
ATOM 1290 C CA . GLN A 1 171 ? 14.247 8.564 -17.402 1.00 91.06 171 GLN A CA 1
ATOM 1291 C C . GLN A 1 171 ? 13.912 8.859 -15.938 1.00 91.06 171 GLN A C 1
ATOM 1293 O O . GLN A 1 171 ? 13.585 9.986 -15.569 1.00 91.06 171 GLN A O 1
ATOM 1298 N N . LEU A 1 172 ? 14.054 7.848 -15.077 1.00 93.12 172 LEU A N 1
ATOM 1299 C CA . LEU A 1 172 ? 14.077 8.043 -13.631 1.00 93.12 172 LEU A CA 1
ATOM 1300 C C . LEU A 1 172 ? 15.433 8.604 -13.204 1.00 93.12 172 LEU A C 1
ATOM 1302 O O . LEU A 1 172 ? 16.462 7.920 -13.294 1.00 93.12 172 LEU A O 1
ATOM 1306 N N . VAL A 1 173 ? 15.414 9.826 -12.688 1.00 93.81 173 VAL A N 1
ATOM 1307 C CA . VAL A 1 173 ? 16.572 10.519 -12.128 1.00 93.81 173 VAL A CA 1
ATOM 1308 C C . VAL A 1 173 ? 16.551 10.372 -10.612 1.00 93.81 173 VAL A C 1
ATOM 1310 O O . VAL A 1 173 ? 15.527 10.581 -9.965 1.00 93.81 173 VAL A O 1
ATOM 1313 N N . LEU A 1 174 ? 17.681 9.967 -10.029 1.00 95.00 174 LEU A N 1
ATOM 1314 C CA . LEU A 1 174 ? 17.827 9.839 -8.580 1.00 95.00 174 LEU A CA 1
ATOM 1315 C C . LEU A 1 174 ? 17.870 11.233 -7.943 1.00 95.00 174 LEU A C 1
ATOM 1317 O O . LEU A 1 174 ? 18.814 11.978 -8.190 1.00 95.00 174 LEU A O 1
ATOM 1321 N N . LEU A 1 175 ? 16.908 11.534 -7.072 1.00 93.62 175 LEU A N 1
ATOM 1322 C CA . LEU A 1 175 ? 16.892 12.770 -6.290 1.00 93.62 175 LEU A CA 1
ATOM 1323 C C . LEU A 1 175 ? 17.759 12.644 -5.037 1.00 93.62 175 LEU A C 1
ATOM 1325 O O . LEU A 1 175 ? 18.655 13.449 -4.797 1.00 93.62 175 LEU A O 1
ATOM 1329 N N . LYS A 1 176 ? 17.508 11.612 -4.222 1.00 94.25 176 LYS A N 1
ATOM 1330 C CA . LYS A 1 176 ? 18.211 11.424 -2.947 1.00 94.25 176 LYS A CA 1
ATOM 1331 C C . LYS A 1 176 ? 18.257 9.971 -2.510 1.00 94.25 176 LYS A C 1
ATOM 1333 O O . LYS A 1 176 ? 17.425 9.146 -2.887 1.00 94.25 176 LYS A O 1
ATOM 1338 N N . LYS A 1 177 ? 19.258 9.677 -1.681 1.00 95.19 177 LYS A N 1
ATOM 1339 C CA . LYS A 1 177 ? 19.461 8.409 -0.984 1.00 95.19 177 LYS A CA 1
ATOM 1340 C C . LYS A 1 177 ? 19.516 8.670 0.521 1.00 95.19 177 LYS A C 1
ATOM 1342 O O . LYS A 1 177 ? 20.361 9.439 0.968 1.00 95.19 177 LYS A O 1
ATOM 1347 N N . TRP A 1 178 ? 18.696 7.962 1.289 1.00 96.31 178 TRP A N 1
ATOM 1348 C CA . TRP A 1 178 ? 18.753 7.934 2.752 1.00 96.31 178 TRP A CA 1
ATOM 1349 C C . TRP A 1 178 ? 19.202 6.556 3.234 1.00 96.31 178 TRP A C 1
ATOM 1351 O O . TRP A 1 178 ? 18.874 5.536 2.625 1.00 96.31 178 TRP A O 1
ATOM 1361 N N . LEU A 1 179 ? 19.961 6.531 4.327 1.00 95.88 179 LEU A N 1
ATOM 1362 C CA . LEU A 1 179 ? 20.373 5.314 5.021 1.00 95.88 179 LEU A CA 1
ATOM 1363 C C . LEU A 1 179 ? 19.741 5.323 6.413 1.00 95.88 179 LEU A C 1
ATOM 1365 O O . LEU A 1 179 ? 19.943 6.277 7.162 1.00 95.88 179 LEU A O 1
ATOM 1369 N N . LEU A 1 180 ? 18.991 4.275 6.743 1.00 94.50 180 LEU A N 1
ATOM 1370 C CA . LEU A 1 180 ? 18.306 4.132 8.025 1.00 94.50 180 LEU A CA 1
ATOM 1371 C C . LEU A 1 180 ? 19.056 3.174 8.960 1.00 94.50 180 LEU A C 1
ATOM 1373 O O . LEU A 1 180 ? 19.831 2.317 8.527 1.00 94.50 180 LEU A O 1
ATOM 1377 N N . GLU A 1 181 ? 18.806 3.306 10.262 1.00 89.94 181 GLU A N 1
ATOM 1378 C CA . GLU A 1 181 ? 19.399 2.434 11.282 1.00 89.94 181 GLU A CA 1
ATOM 1379 C C . GLU A 1 181 ? 18.794 1.020 11.239 1.00 89.94 181 GLU A C 1
ATOM 1381 O O . GLU A 1 181 ? 19.516 0.016 11.332 1.00 89.94 181 GLU A O 1
ATOM 1386 N N . GLY A 1 182 ? 17.472 0.941 11.057 1.00 90.81 182 GLY A N 1
ATOM 1387 C CA . GLY A 1 182 ? 16.681 -0.283 11.051 1.00 90.81 182 GLY A CA 1
ATOM 1388 C C . GLY A 1 182 ? 16.135 -0.679 9.679 1.00 90.81 182 GLY A C 1
ATOM 1389 O O . GLY A 1 182 ? 16.205 0.063 8.701 1.00 90.81 182 GLY A O 1
ATOM 1390 N N . GLN A 1 183 ? 15.586 -1.895 9.624 1.00 92.94 183 GLN A N 1
ATOM 1391 C CA . GLN A 1 183 ? 14.935 -2.446 8.434 1.00 92.94 183 GLN A CA 1
ATOM 1392 C C . GLN A 1 183 ? 13.726 -1.607 8.015 1.00 92.94 183 GLN A C 1
ATOM 1394 O O . GLN A 1 183 ? 12.944 -1.179 8.860 1.00 92.94 183 GLN A O 1
ATOM 1399 N N . VAL A 1 184 ? 13.579 -1.421 6.705 1.00 93.69 184 VAL A N 1
ATOM 1400 C CA . VAL A 1 184 ? 12.438 -0.737 6.093 1.00 93.69 184 VAL A CA 1
ATOM 1401 C C . VAL A 1 184 ? 11.384 -1.782 5.761 1.00 93.69 184 VAL A C 1
ATOM 1403 O O . VAL A 1 184 ? 11.694 -2.771 5.094 1.00 93.69 184 VAL A O 1
ATOM 1406 N N . ASP A 1 185 ? 10.158 -1.599 6.242 1.00 94.31 185 ASP A N 1
ATOM 1407 C CA . ASP A 1 185 ? 9.028 -2.480 5.911 1.00 94.31 185 ASP A CA 1
ATOM 1408 C C . ASP A 1 185 ? 8.037 -1.771 4.991 1.00 94.31 185 ASP A C 1
ATOM 1410 O O . ASP A 1 185 ? 7.677 -2.303 3.952 1.00 94.31 185 ASP A O 1
ATOM 1414 N N . SER A 1 186 ? 7.660 -0.539 5.329 1.00 95.50 186 SER A N 1
ATOM 1415 C CA . SER A 1 186 ? 6.644 0.226 4.610 1.00 95.50 186 SER A CA 1
ATOM 1416 C C . SER A 1 186 ? 7.032 1.695 4.464 1.00 95.50 186 SER A C 1
ATOM 1418 O O . SER A 1 186 ? 7.722 2.262 5.318 1.00 95.50 186 SER A O 1
ATOM 1420 N N . LEU A 1 187 ? 6.527 2.312 3.399 1.00 97.19 187 LEU A N 1
ATOM 1421 C CA . LEU A 1 187 ? 6.672 3.729 3.077 1.00 97.19 187 LEU A CA 1
ATOM 1422 C C . LEU A 1 187 ? 5.286 4.371 3.044 1.00 97.19 187 LEU A C 1
ATOM 1424 O O . LEU A 1 187 ? 4.343 3.764 2.540 1.00 97.19 187 LEU A O 1
ATOM 1428 N N . SER A 1 188 ? 5.165 5.599 3.536 1.00 96.62 188 SER A N 1
ATOM 1429 C CA . SER A 1 188 ? 3.945 6.392 3.384 1.00 96.62 188 SER A CA 1
ATOM 1430 C C . SER A 1 188 ? 4.269 7.875 3.410 1.00 96.62 188 SER A C 1
ATOM 1432 O O . SER A 1 188 ? 5.243 8.284 4.032 1.00 96.62 188 SER A O 1
ATOM 1434 N N . VAL A 1 189 ? 3.408 8.689 2.810 1.00 95.38 189 VAL A N 1
ATOM 1435 C CA . VAL A 1 189 ? 3.379 10.134 3.052 1.00 95.38 189 VAL A CA 1
ATOM 1436 C C . VAL A 1 189 ? 2.279 10.449 4.062 1.00 95.38 189 VAL A C 1
ATOM 1438 O O . VAL A 1 189 ? 1.221 9.804 4.063 1.00 95.38 189 VAL A O 1
ATOM 1441 N N . ASN A 1 190 ? 2.535 11.412 4.941 1.00 94.75 190 ASN A N 1
ATOM 1442 C CA . ASN A 1 190 ? 1.539 11.983 5.838 1.00 94.75 190 ASN A CA 1
ATOM 1443 C C . ASN A 1 190 ? 1.641 13.515 5.827 1.00 94.75 190 ASN A C 1
ATOM 1445 O O . ASN A 1 190 ? 2.753 14.032 5.862 1.00 94.75 190 ASN A O 1
ATOM 1449 N N . PRO A 1 191 ? 0.518 14.250 5.807 1.00 91.94 191 PRO A N 1
ATOM 1450 C CA . PRO A 1 191 ? 0.538 15.690 6.008 1.00 91.94 191 PRO A CA 1
ATOM 1451 C C . PRO A 1 191 ? 1.077 16.056 7.392 1.00 91.94 191 PRO A C 1
ATOM 1453 O O . PRO A 1 191 ? 0.557 15.593 8.418 1.00 91.94 191 PRO A O 1
ATOM 1456 N N . SER A 1 192 ? 2.081 16.926 7.408 1.00 88.38 192 SER A N 1
ATOM 1457 C CA . SER A 1 192 ? 2.612 17.564 8.604 1.00 88.38 192 SER A CA 1
ATOM 1458 C C . SER A 1 192 ? 1.529 18.399 9.301 1.00 88.38 192 SER A C 1
ATOM 1460 O O . SER A 1 192 ? 0.464 18.661 8.734 1.00 88.38 192 SER A O 1
ATOM 1462 N N . PRO A 1 193 ? 1.758 18.883 10.531 1.00 85.19 193 PRO A N 1
ATOM 1463 C CA . PRO A 1 193 ? 0.866 19.860 11.160 1.00 85.19 193 PRO A CA 1
ATOM 1464 C C . PRO A 1 193 ? 0.640 21.133 10.321 1.00 85.19 193 PRO A C 1
ATOM 1466 O O . PRO A 1 193 ? -0.377 21.804 10.494 1.00 85.19 193 PRO A O 1
ATOM 1469 N N . GLU A 1 194 ? 1.565 21.451 9.412 1.00 85.00 194 GLU A N 1
ATOM 1470 C CA . GLU A 1 194 ? 1.498 22.589 8.486 1.00 85.00 194 GLU A CA 1
ATOM 1471 C C . GLU A 1 194 ? 0.800 22.237 7.158 1.00 85.00 194 GLU A C 1
ATOM 1473 O O . GLU A 1 194 ? 0.561 23.118 6.336 1.00 85.00 194 GLU A O 1
ATOM 1478 N N . GLY A 1 195 ? 0.435 20.966 6.952 1.00 84.50 195 GLY A N 1
ATOM 1479 C CA . GLY A 1 195 ? -0.198 20.466 5.730 1.00 84.50 195 GLY A CA 1
ATOM 1480 C C . GLY A 1 195 ? 0.775 20.128 4.598 1.00 84.50 195 GLY A C 1
ATOM 1481 O O . GLY A 1 195 ? 0.326 19.813 3.499 1.00 84.50 195 GLY A O 1
ATOM 1482 N N . LEU A 1 196 ? 2.086 20.177 4.849 1.00 88.69 196 LEU A N 1
ATOM 1483 C CA . LEU A 1 196 ? 3.110 19.778 3.880 1.00 88.69 196 LEU A CA 1
ATOM 1484 C C . LEU A 1 196 ? 3.311 18.256 3.902 1.00 88.69 196 LEU A C 1
ATOM 1486 O O . LEU A 1 196 ? 3.184 17.652 4.967 1.00 88.69 196 LEU A O 1
ATOM 1490 N N . PRO A 1 197 ? 3.629 17.613 2.769 1.00 92.25 197 PRO A N 1
ATOM 1491 C CA . PRO A 1 197 ? 3.885 16.178 2.749 1.00 92.25 197 PRO A CA 1
ATOM 1492 C C . PRO A 1 197 ? 5.172 15.834 3.511 1.00 92.25 197 PRO A C 1
ATOM 1494 O O . PRO A 1 197 ? 6.234 16.399 3.262 1.00 92.25 197 PRO A O 1
ATOM 1497 N N . GLU A 1 198 ? 5.086 14.869 4.426 1.00 93.19 198 GLU A N 1
ATOM 1498 C CA . GLU A 1 198 ? 6.236 14.274 5.107 1.00 93.19 198 GLU A CA 1
ATOM 1499 C C . GLU A 1 198 ? 6.375 12.807 4.705 1.00 93.19 198 GLU A C 1
ATOM 1501 O O . GLU A 1 198 ? 5.464 11.997 4.907 1.00 93.19 198 GLU A O 1
ATOM 1506 N N . LEU A 1 199 ? 7.536 12.450 4.149 1.00 96.06 199 LEU A N 1
ATOM 1507 C CA . LEU A 1 199 ? 7.868 11.068 3.820 1.00 96.06 199 LEU A CA 1
ATOM 1508 C C . LEU A 1 199 ? 8.231 10.300 5.094 1.00 96.06 199 LEU A C 1
ATOM 1510 O O . LEU A 1 199 ? 9.263 10.543 5.722 1.00 96.06 199 LEU A O 1
ATOM 1514 N N . MET A 1 200 ? 7.395 9.329 5.442 1.00 95.94 200 MET A N 1
ATOM 1515 C CA . MET A 1 200 ? 7.540 8.474 6.612 1.00 95.94 200 MET A CA 1
ATOM 1516 C C . MET A 1 200 ? 7.966 7.063 6.215 1.00 95.94 200 MET A C 1
ATOM 1518 O O . MET A 1 200 ? 7.469 6.472 5.252 1.00 95.94 200 MET A O 1
ATOM 1522 N N . VAL A 1 201 ? 8.851 6.484 7.019 1.00 97.00 201 VAL A N 1
ATOM 1523 C CA . VAL A 1 201 ? 9.373 5.131 6.823 1.00 97.00 201 VAL A CA 1
ATOM 1524 C C . VAL A 1 201 ? 9.256 4.351 8.116 1.00 97.00 201 VAL A C 1
ATOM 1526 O O . VAL A 1 201 ? 9.649 4.839 9.175 1.00 97.00 201 VAL A O 1
ATOM 1529 N N . SER A 1 202 ? 8.731 3.129 8.055 1.00 95.94 202 SER A N 1
ATOM 1530 C CA . SER A 1 202 ? 8.638 2.301 9.254 1.00 95.94 202 SER A CA 1
ATOM 1531 C C . SER A 1 202 ? 10.017 1.846 9.743 1.00 95.94 202 SER A C 1
ATOM 1533 O O . SER A 1 202 ? 10.935 1.590 8.959 1.00 95.94 202 SER A O 1
ATOM 1535 N N . GLN A 1 203 ? 10.170 1.758 11.064 1.00 95.12 203 GLN A N 1
ATOM 1536 C CA . GLN A 1 203 ? 11.354 1.225 11.735 1.00 95.12 203 GLN A CA 1
ATOM 1537 C C . GLN A 1 203 ? 10.931 0.150 12.751 1.00 95.12 203 GLN A C 1
ATOM 1539 O O . GLN A 1 203 ? 9.813 0.200 13.270 1.00 95.12 203 GLN A O 1
ATOM 1544 N N . PRO A 1 204 ? 11.796 -0.833 13.060 1.00 93.00 204 PRO A N 1
ATOM 1545 C CA . PRO A 1 204 ? 11.463 -1.896 14.003 1.00 93.00 204 PRO A CA 1
ATOM 1546 C C . PRO A 1 204 ? 11.004 -1.376 15.374 1.00 93.00 204 PRO A C 1
ATOM 1548 O O . PRO A 1 204 ? 11.438 -0.321 15.839 1.00 93.00 204 PRO A O 1
ATOM 1551 N N . GLY A 1 205 ? 10.136 -2.141 16.037 1.00 89.81 205 GLY A N 1
ATOM 1552 C CA . GLY A 1 205 ? 9.691 -1.847 17.397 1.00 89.81 205 GLY A CA 1
ATOM 1553 C C . GLY A 1 205 ? 8.644 -0.741 17.502 1.00 89.81 205 GLY A C 1
ATOM 1554 O O . GLY A 1 205 ? 8.635 -0.015 18.495 1.00 89.81 205 GLY A O 1
ATOM 1555 N N . CYS A 1 206 ? 7.761 -0.608 16.507 1.00 90.19 206 CYS A N 1
ATOM 1556 C CA . CYS A 1 206 ? 6.769 0.465 16.422 1.00 90.19 206 CYS A CA 1
ATOM 1557 C C . CYS A 1 206 ? 7.415 1.864 16.328 1.00 90.19 206 CYS A C 1
ATOM 1559 O O . CYS A 1 206 ? 6.856 2.848 16.824 1.00 90.19 206 CYS A O 1
ATOM 1561 N N . GLY A 1 207 ? 8.615 1.937 15.749 1.00 92.62 207 GLY A N 1
ATOM 1562 C CA . GLY A 1 207 ? 9.303 3.181 15.426 1.00 92.62 207 GLY A CA 1
ATOM 1563 C C . GLY A 1 207 ? 9.010 3.621 13.995 1.00 92.62 207 GLY A C 1
ATOM 1564 O O . GLY A 1 207 ? 8.509 2.853 13.171 1.00 92.62 207 GLY A O 1
ATOM 1565 N N . TYR A 1 208 ? 9.350 4.863 13.685 1.00 95.12 208 TYR A N 1
ATOM 1566 C CA . TYR A 1 208 ? 9.338 5.370 12.319 1.00 95.12 208 TYR A CA 1
ATOM 1567 C C . TYR A 1 208 ? 10.394 6.462 12.152 1.00 95.12 208 TYR A C 1
ATOM 1569 O O . TYR A 1 208 ? 10.900 7.009 13.130 1.00 95.12 208 TYR A O 1
ATOM 1577 N N . ALA A 1 209 ? 10.753 6.751 10.910 1.00 95.06 209 ALA A N 1
ATOM 1578 C CA . ALA A 1 209 ? 11.645 7.837 10.550 1.00 95.06 209 ALA A CA 1
ATOM 1579 C C . ALA A 1 209 ? 10.933 8.792 9.592 1.00 95.06 209 ALA A C 1
ATOM 1581 O O . ALA A 1 209 ? 10.222 8.331 8.699 1.00 95.06 209 ALA A O 1
ATOM 1582 N N . ILE A 1 210 ? 11.158 10.092 9.753 1.00 94.56 210 ILE A N 1
ATOM 1583 C CA . ILE A 1 210 ? 10.786 11.112 8.772 1.00 94.56 210 ILE A CA 1
ATOM 1584 C C . ILE A 1 210 ? 12.025 11.413 7.927 1.00 94.56 210 ILE A C 1
ATOM 1586 O O . ILE A 1 210 ? 13.110 11.671 8.461 1.00 94.56 210 ILE A O 1
ATOM 1590 N N . LEU A 1 211 ? 11.878 11.325 6.606 1.00 94.88 211 LEU A N 1
ATOM 1591 C CA . LEU A 1 211 ? 12.947 11.569 5.643 1.00 94.88 211 LEU A CA 1
ATOM 1592 C C . LEU A 1 211 ? 12.815 12.971 5.055 1.00 94.88 211 LEU A C 1
ATOM 1594 O O . LEU A 1 211 ? 11.831 13.291 4.398 1.00 94.88 211 LEU A O 1
ATOM 1598 N N . MET A 1 212 ? 13.843 13.793 5.253 1.00 91.50 212 MET A N 1
ATOM 1599 C CA . MET A 1 212 ? 13.848 15.180 4.800 1.00 91.50 212 MET A CA 1
ATOM 1600 C C . MET A 1 212 ? 14.282 15.290 3.334 1.00 91.50 212 MET A C 1
ATOM 1602 O O . MET A 1 212 ? 15.384 14.859 2.949 1.00 91.50 212 MET A O 1
ATOM 1606 N N . CYS A 1 213 ? 13.452 15.962 2.540 1.00 87.69 213 CYS A N 1
ATOM 1607 C CA . CYS A 1 213 ? 13.694 16.315 1.142 1.00 87.69 213 CYS A CA 1
ATOM 1608 C C . CYS A 1 213 ? 14.594 17.560 1.029 1.00 87.69 213 CYS A C 1
ATOM 1610 O O . CYS A 1 213 ? 14.160 18.618 0.599 1.00 87.69 213 CYS A O 1
ATOM 1612 N N . SER A 1 214 ? 15.859 17.471 1.458 1.00 79.88 214 SER A N 1
ATOM 1613 C CA . SER A 1 214 ? 16.761 18.643 1.556 1.00 79.88 214 SER A CA 1
ATOM 1614 C C . SER A 1 214 ? 16.982 19.417 0.247 1.00 79.88 214 SER A C 1
ATOM 1616 O O . SER A 1 214 ? 17.365 20.582 0.306 1.00 79.88 214 SER A O 1
ATOM 1618 N N . TRP A 1 215 ? 16.738 18.813 -0.922 1.00 80.81 215 TRP A N 1
ATOM 1619 C CA . TRP A 1 215 ? 16.888 19.487 -2.219 1.00 80.81 215 TRP A CA 1
ATOM 1620 C C . TRP A 1 215 ? 15.902 20.648 -2.404 1.00 80.81 215 TRP A C 1
ATOM 1622 O O . TRP A 1 215 ? 16.181 21.569 -3.166 1.00 80.81 215 TRP A O 1
ATOM 1632 N N . THR A 1 216 ? 14.784 20.666 -1.673 1.00 69.25 216 THR A N 1
ATOM 1633 C CA . THR A 1 216 ? 13.870 21.817 -1.668 1.00 69.25 216 THR A CA 1
ATOM 1634 C C . THR A 1 216 ? 14.428 23.001 -0.877 1.00 69.25 216 THR A C 1
ATOM 1636 O O . THR A 1 216 ? 14.132 24.151 -1.196 1.00 69.25 216 THR A O 1
ATOM 1639 N N . GLN A 1 217 ? 15.286 22.752 0.120 1.00 57.91 217 GLN A N 1
ATOM 1640 C CA . GLN A 1 217 ? 15.888 23.801 0.951 1.00 57.91 217 GLN A CA 1
ATOM 1641 C C . GLN A 1 217 ? 17.065 24.496 0.253 1.00 57.91 217 GLN A C 1
ATOM 1643 O O . GLN A 1 217 ? 17.280 25.689 0.462 1.00 57.91 217 GLN A O 1
ATOM 1648 N N . GLU A 1 218 ? 17.793 23.793 -0.620 1.00 48.53 218 GLU A N 1
ATOM 1649 C CA . GLU A 1 218 ? 18.896 24.373 -1.403 1.00 48.53 218 GLU A CA 1
ATOM 1650 C C . GLU A 1 218 ? 18.413 25.405 -2.441 1.00 48.53 218 GLU A C 1
ATOM 1652 O O . GLU A 1 218 ? 19.151 26.330 -2.771 1.00 48.53 218 GLU A O 1
ATOM 1657 N N . GLY A 1 219 ? 17.153 25.325 -2.886 1.00 41.94 219 GLY A N 1
ATOM 1658 C CA . GLY A 1 219 ? 16.528 26.319 -3.770 1.00 41.94 219 GLY A CA 1
ATOM 1659 C C . GLY A 1 219 ? 16.032 27.595 -3.072 1.00 41.94 219 GLY A C 1
ATOM 1660 O O . GLY A 1 219 ? 15.712 28.572 -3.748 1.00 41.94 219 GLY A O 1
ATOM 1661 N N . ALA A 1 220 ? 15.970 27.613 -1.734 1.00 35.88 220 ALA A N 1
ATOM 1662 C CA . ALA A 1 220 ? 15.470 28.744 -0.942 1.00 35.88 220 ALA A CA 1
ATOM 1663 C C . ALA A 1 220 ? 16.582 29.671 -0.408 1.00 35.88 220 ALA A C 1
ATOM 1665 O O . ALA A 1 220 ? 16.292 30.739 0.138 1.00 35.88 220 ALA A O 1
ATOM 1666 N N . ALA A 1 221 ? 17.856 29.300 -0.573 1.00 33.66 221 ALA A N 1
ATOM 1667 C CA . ALA A 1 221 ? 18.977 30.179 -0.268 1.00 33.66 221 ALA A CA 1
ATOM 1668 C C . ALA A 1 221 ? 19.169 31.184 -1.417 1.00 33.66 221 ALA A C 1
ATOM 1670 O O . ALA A 1 221 ? 19.689 30.853 -2.481 1.00 33.66 221 ALA A O 1
ATOM 1671 N N . GLY A 1 222 ? 18.727 32.429 -1.210 1.00 33.25 222 GLY A N 1
ATOM 1672 C CA . GLY A 1 222 ? 19.016 33.532 -2.128 1.00 33.25 222 GLY A CA 1
ATOM 1673 C C . GLY A 1 222 ? 20.530 33.723 -2.344 1.00 33.25 222 GLY A C 1
ATOM 1674 O O . GLY A 1 222 ? 21.333 33.327 -1.496 1.00 33.25 222 GLY A O 1
ATOM 1675 N N . PRO A 1 223 ? 20.951 34.339 -3.463 1.00 36.09 223 PRO A N 1
ATOM 1676 C CA . PRO A 1 223 ? 22.362 34.492 -3.788 1.00 36.09 223 PRO A CA 1
ATOM 1677 C C . PRO A 1 223 ? 22.995 35.524 -2.849 1.00 36.09 223 PRO A C 1
ATOM 1679 O O . PRO A 1 223 ? 22.864 36.730 -3.049 1.00 36.09 223 PRO A O 1
ATOM 1682 N N . GLY A 1 224 ? 23.668 35.051 -1.804 1.00 38.97 224 GLY A N 1
ATOM 1683 C CA . GLY A 1 224 ? 24.355 35.924 -0.863 1.00 38.97 224 GLY A CA 1
ATOM 1684 C C . GLY A 1 224 ? 24.879 35.187 0.357 1.00 38.97 224 GLY A C 1
ATOM 1685 O O . GLY A 1 224 ? 24.311 35.337 1.427 1.00 38.97 224 GLY A O 1
ATOM 1686 N N . ASP A 1 225 ? 25.928 34.381 0.179 1.00 30.95 225 ASP A N 1
ATOM 1687 C CA . ASP A 1 225 ? 27.117 34.385 1.048 1.00 30.95 225 ASP A CA 1
ATOM 1688 C C . ASP A 1 225 ? 28.083 33.260 0.632 1.00 30.95 225 ASP A C 1
ATOM 1690 O O . ASP A 1 225 ? 28.139 32.175 1.211 1.00 30.95 225 ASP A O 1
ATOM 1694 N N . GLU A 1 226 ? 28.904 33.536 -0.385 1.00 38.97 226 GLU A N 1
ATOM 1695 C CA . GLU A 1 226 ? 30.145 32.791 -0.603 1.00 38.97 226 GLU A CA 1
ATOM 1696 C C . GLU A 1 226 ? 31.132 33.110 0.528 1.00 38.97 226 GLU A C 1
ATOM 1698 O O . GLU A 1 226 ? 31.849 34.111 0.476 1.00 38.97 226 GLU A O 1
ATOM 1703 N N . LYS A 1 227 ? 31.232 32.230 1.530 1.00 31.05 227 LYS A N 1
ATOM 1704 C CA . LYS A 1 227 ? 32.457 32.081 2.331 1.00 31.05 227 LYS A CA 1
ATOM 1705 C C . LYS A 1 227 ? 32.761 30.611 2.604 1.00 31.05 227 LYS A C 1
ATOM 1707 O O . LYS A 1 227 ? 32.218 30.004 3.516 1.00 31.05 227 LYS A O 1
ATOM 1712 N N . THR A 1 228 ? 33.677 30.083 1.791 1.00 35.97 228 THR A N 1
ATOM 1713 C CA . THR A 1 228 ? 34.686 29.052 2.106 1.00 35.97 228 THR A CA 1
ATOM 1714 C C . THR A 1 228 ? 34.379 28.115 3.284 1.00 35.97 228 THR A C 1
ATOM 1716 O O . THR A 1 228 ? 34.705 28.435 4.428 1.00 35.97 228 THR A O 1
ATOM 1719 N N . ALA A 1 229 ? 33.889 26.908 2.991 1.00 29.28 229 ALA A N 1
ATOM 1720 C CA . ALA A 1 229 ? 33.906 25.787 3.928 1.00 29.28 229 ALA A CA 1
ATOM 1721 C C . ALA A 1 229 ? 34.900 24.715 3.449 1.00 29.28 229 ALA A C 1
ATOM 1723 O O . ALA A 1 229 ? 34.768 24.136 2.374 1.00 29.28 229 ALA A O 1
ATOM 1724 N N . THR A 1 230 ? 35.931 24.489 4.258 1.00 27.16 230 THR A N 1
ATOM 1725 C CA . THR A 1 230 ? 36.843 23.341 4.204 1.00 27.16 230 THR A CA 1
ATOM 1726 C C . THR A 1 230 ? 36.090 22.030 4.492 1.00 27.16 230 THR A C 1
ATOM 1728 O O . THR A 1 230 ? 35.066 22.062 5.174 1.00 27.16 230 THR A O 1
ATOM 1731 N N . PRO A 1 231 ? 36.573 20.859 4.024 1.00 36.00 231 PRO A N 1
ATOM 1732 C CA . PRO A 1 231 ? 35.850 19.602 4.182 1.00 36.00 231 PRO A CA 1
ATOM 1733 C C . PRO A 1 231 ? 36.041 19.086 5.611 1.00 36.00 231 PRO A C 1
ATOM 1735 O O . PRO A 1 231 ? 37.053 18.464 5.942 1.00 36.00 231 PRO A O 1
ATOM 1738 N N . SER A 1 232 ? 35.086 19.374 6.489 1.00 28.72 232 SER A N 1
ATOM 1739 C CA . SER A 1 232 ? 35.048 18.851 7.851 1.00 28.72 232 SER A CA 1
ATOM 1740 C C . SER A 1 232 ? 33.988 17.753 7.974 1.00 28.72 232 SER A C 1
ATOM 1742 O O . SER A 1 232 ? 32.796 18.003 7.885 1.00 28.72 232 SER A O 1
ATOM 1744 N N . ARG A 1 233 ? 34.481 16.526 8.195 1.00 33.31 233 ARG A N 1
ATOM 1745 C CA . ARG A 1 233 ? 33.892 15.436 8.999 1.00 33.31 233 ARG A CA 1
ATOM 1746 C C . ARG A 1 233 ? 32.373 15.203 8.873 1.00 33.31 233 ARG A C 1
ATOM 1748 O O . ARG A 1 233 ? 31.581 15.919 9.475 1.00 33.31 233 ARG A O 1
ATOM 1755 N N . GLU A 1 234 ? 32.014 14.093 8.223 1.00 39.16 234 GLU A N 1
ATOM 1756 C CA . GLU A 1 234 ? 30.688 13.456 8.257 1.00 39.16 234 GLU A CA 1
ATOM 1757 C C . GLU A 1 234 ? 30.161 13.337 9.702 1.00 39.16 234 GLU A C 1
ATOM 1759 O O . GLU A 1 234 ? 30.576 12.472 10.477 1.00 39.16 234 GLU A O 1
ATOM 1764 N N . GLY A 1 235 ? 29.273 14.255 10.085 1.00 33.69 235 GLY A N 1
ATOM 1765 C CA . GLY A 1 235 ? 28.344 14.069 11.197 1.00 33.69 235 GLY A CA 1
ATOM 1766 C C . GLY A 1 235 ? 27.121 13.269 10.732 1.00 33.69 235 GLY A C 1
ATOM 1767 O O . GLY A 1 235 ? 26.928 13.119 9.524 1.00 33.69 235 GLY A O 1
ATOM 1768 N N . PRO A 1 236 ? 26.281 12.756 11.651 1.00 42.12 236 PRO A N 1
ATOM 1769 C CA . PRO A 1 236 ? 25.045 12.084 11.267 1.00 42.12 236 PRO A CA 1
ATOM 1770 C C . PRO A 1 236 ? 24.192 13.056 10.447 1.00 42.12 236 PRO A C 1
ATOM 1772 O O . PRO A 1 236 ? 23.927 14.182 10.879 1.00 42.12 236 PRO A O 1
ATOM 1775 N N . SER A 1 237 ? 23.832 12.645 9.234 1.00 52.44 237 SER A N 1
ATOM 1776 C CA . SER A 1 237 ? 23.067 13.447 8.286 1.00 52.44 237 SER A CA 1
ATOM 1777 C C . SER A 1 237 ? 21.783 13.930 8.961 1.00 52.44 237 SER A C 1
ATOM 1779 O O . SER A 1 237 ? 20.985 13.112 9.413 1.00 52.44 237 SER A O 1
ATOM 1781 N N . ARG A 1 238 ? 21.533 15.247 8.992 1.00 68.00 238 ARG A N 1
ATOM 1782 C CA . ARG A 1 238 ? 20.274 15.859 9.485 1.00 68.00 238 ARG A CA 1
ATOM 1783 C C . ARG A 1 238 ? 19.039 15.511 8.629 1.00 68.00 238 ARG A C 1
ATOM 1785 O O . ARG A 1 238 ? 17.995 16.135 8.759 1.00 68.00 238 ARG A O 1
ATOM 1792 N N . ASP A 1 239 ? 19.175 14.531 7.744 1.00 86.62 239 ASP A N 1
ATOM 1793 C CA . ASP A 1 239 ? 18.212 14.158 6.716 1.00 86.62 239 ASP A CA 1
ATOM 1794 C C . ASP A 1 239 ? 17.212 13.094 7.168 1.00 86.62 239 ASP A C 1
ATOM 1796 O O . ASP A 1 239 ? 16.228 12.853 6.473 1.00 86.62 239 ASP A O 1
ATOM 1800 N N . VAL A 1 240 ? 17.489 12.423 8.288 1.00 91.75 240 VAL A N 1
ATOM 1801 C CA . VAL A 1 240 ? 16.659 11.353 8.843 1.00 91.75 240 VAL A CA 1
ATOM 1802 C C . VAL A 1 240 ? 16.357 11.698 10.293 1.00 91.75 240 VAL A C 1
ATOM 1804 O O . VAL A 1 240 ? 17.270 11.784 11.114 1.00 91.75 240 VAL A O 1
ATOM 1807 N N . VAL A 1 241 ? 15.079 11.884 10.613 1.00 91.69 241 VAL A N 1
ATOM 1808 C CA . VAL A 1 241 ? 14.621 12.140 11.981 1.00 91.69 241 VAL A CA 1
ATOM 1809 C C . VAL A 1 241 ? 13.938 10.881 12.494 1.00 91.69 241 VAL A C 1
ATOM 1811 O O . VAL A 1 241 ? 12.940 10.440 11.935 1.00 91.69 241 VAL A O 1
ATOM 1814 N N . LEU A 1 242 ? 14.512 10.253 13.520 1.00 90.56 242 LEU A N 1
ATOM 1815 C CA . LEU A 1 242 ? 13.988 9.018 14.102 1.00 90.56 242 LEU A CA 1
ATOM 1816 C C . LEU A 1 242 ? 13.017 9.324 15.238 1.00 90.56 242 LEU A C 1
ATOM 1818 O O . LEU A 1 242 ? 13.361 10.028 16.188 1.00 90.56 242 LEU A O 1
ATOM 1822 N N . HIS A 1 243 ? 11.841 8.710 15.174 1.00 89.12 243 HIS A N 1
ATOM 1823 C CA . HIS A 1 243 ? 10.782 8.846 16.160 1.00 89.12 243 HIS A CA 1
ATOM 1824 C C . HIS A 1 243 ? 10.458 7.486 16.773 1.00 89.12 243 HIS A C 1
ATOM 1826 O O . HIS A 1 243 ? 10.189 6.490 16.093 1.00 89.12 243 HIS A O 1
ATOM 1832 N N . LEU A 1 244 ? 10.460 7.449 18.103 1.00 84.00 244 LEU A N 1
ATOM 1833 C CA . LEU A 1 244 ? 10.047 6.286 18.876 1.00 84.00 244 LEU A CA 1
ATOM 1834 C C . LEU A 1 244 ? 8.685 6.573 19.486 1.00 84.00 244 LEU A C 1
ATOM 1836 O O . LEU A 1 244 ? 8.517 7.534 20.237 1.00 84.00 244 LEU A O 1
ATOM 1840 N N . THR A 1 245 ? 7.704 5.727 19.178 1.00 82.25 245 THR A N 1
ATOM 1841 C CA . THR A 1 245 ? 6.362 5.922 19.724 1.00 82.25 245 THR A CA 1
ATOM 1842 C C . THR A 1 245 ? 6.334 5.711 21.231 1.00 82.25 245 THR A C 1
ATOM 1844 O O . THR A 1 245 ? 6.968 4.811 21.786 1.00 82.25 245 THR A O 1
ATOM 1847 N N . THR A 1 246 ? 5.528 6.523 21.907 1.00 72.44 246 THR A N 1
ATOM 1848 C CA . THR A 1 246 ? 5.251 6.356 23.333 1.00 72.44 246 THR A CA 1
ATOM 1849 C C . THR A 1 246 ? 4.322 5.155 23.574 1.00 72.44 246 THR A C 1
ATOM 1851 O O . THR A 1 246 ? 3.608 4.687 22.679 1.00 72.44 246 THR A O 1
ATOM 1854 N N . GLY A 1 247 ? 4.348 4.604 24.790 1.00 66.31 247 GLY A N 1
ATOM 1855 C CA . GLY A 1 247 ? 3.505 3.474 25.200 1.00 66.31 247 GLY A CA 1
ATOM 1856 C C . GLY A 1 247 ? 4.222 2.121 25.234 1.00 66.31 247 GLY A C 1
ATOM 1857 O O . GLY A 1 247 ? 5.420 2.015 24.981 1.00 66.31 247 GLY A O 1
ATOM 1858 N N . ARG A 1 248 ? 3.481 1.069 25.606 1.00 65.75 248 ARG A N 1
ATOM 1859 C CA . ARG A 1 248 ? 4.025 -0.287 25.755 1.00 65.75 248 ARG A CA 1
ATOM 1860 C C . ARG A 1 248 ? 4.450 -0.816 24.383 1.00 65.75 248 ARG A C 1
ATOM 1862 O O . ARG A 1 248 ? 3.642 -0.852 23.464 1.00 65.75 248 ARG A O 1
ATOM 1869 N N . ILE A 1 249 ? 5.714 -1.205 24.265 1.00 72.44 249 ILE A N 1
ATOM 1870 C CA . ILE A 1 249 ? 6.258 -1.927 23.113 1.00 72.44 249 ILE A CA 1
ATOM 1871 C C . ILE A 1 249 ? 6.617 -3.308 23.642 1.00 72.44 249 ILE A C 1
ATOM 1873 O O . ILE A 1 249 ? 7.394 -3.407 24.595 1.00 72.44 249 ILE A O 1
ATOM 1877 N N . HIS A 1 250 ? 6.010 -4.353 23.086 1.00 67.25 250 HIS A N 1
ATOM 1878 C CA . HIS A 1 250 ? 6.242 -5.711 23.565 1.00 67.25 250 HIS A CA 1
ATOM 1879 C C . HIS A 1 250 ? 7.627 -6.205 23.127 1.00 67.25 250 HIS A C 1
ATOM 1881 O O . HIS A 1 250 ? 8.390 -6.709 23.953 1.00 67.25 250 HIS A O 1
ATOM 1887 N N . ASN A 1 251 ? 8.013 -5.951 21.871 1.00 78.69 251 ASN A N 1
ATOM 1888 C CA . ASN A 1 251 ? 9.356 -6.247 21.386 1.00 78.69 251 ASN A CA 1
ATOM 1889 C C . ASN A 1 251 ? 9.896 -5.166 20.432 1.00 78.69 251 ASN A C 1
ATOM 1891 O O . ASN A 1 251 ? 9.291 -4.832 19.418 1.00 78.69 251 ASN A O 1
ATOM 1895 N N . LYS A 1 252 ? 11.083 -4.635 20.747 1.00 81.19 252 LYS A N 1
ATOM 1896 C CA . LYS A 1 252 ? 11.729 -3.550 19.988 1.00 81.19 252 LYS A CA 1
ATOM 1897 C C . LYS A 1 252 ? 12.337 -3.995 18.654 1.00 81.19 252 LYS A C 1
ATOM 1899 O O . LYS A 1 252 ? 12.642 -3.153 17.822 1.00 81.19 252 LYS A O 1
ATOM 1904 N N . ASN A 1 253 ? 12.511 -5.298 18.450 1.00 86.38 253 ASN A N 1
ATOM 1905 C CA . ASN A 1 253 ? 13.160 -5.841 17.253 1.00 86.38 253 ASN A CA 1
ATOM 1906 C C . ASN A 1 253 ? 12.157 -6.368 16.217 1.00 86.38 253 ASN A C 1
ATOM 1908 O O . ASN A 1 253 ? 12.557 -6.961 15.219 1.00 86.38 253 ASN A O 1
ATOM 1912 N N . VAL A 1 254 ? 10.859 -6.202 16.469 1.00 91.44 254 VAL A N 1
ATOM 1913 C CA . VAL A 1 254 ? 9.798 -6.721 15.606 1.00 91.44 254 VAL A CA 1
ATOM 1914 C C . VAL A 1 254 ? 9.520 -5.758 14.453 1.00 91.44 254 VAL A C 1
ATOM 1916 O O . VAL A 1 254 ? 9.592 -4.541 14.628 1.00 91.44 254 VAL A O 1
ATOM 1919 N N . SER A 1 255 ? 9.214 -6.296 13.270 1.00 92.38 255 SER A N 1
ATOM 1920 C CA . SER A 1 255 ? 8.875 -5.493 12.096 1.00 92.38 255 SER A CA 1
ATOM 1921 C C . SER A 1 255 ? 7.618 -4.654 12.331 1.00 92.38 255 SER A C 1
ATOM 1923 O O . SER A 1 255 ? 6.771 -4.974 13.169 1.00 92.38 255 SER A O 1
ATOM 1925 N N . THR A 1 256 ? 7.539 -3.525 11.636 1.00 94.69 256 THR A N 1
ATOM 1926 C CA . THR A 1 256 ? 6.476 -2.534 11.804 1.00 94.69 256 THR A CA 1
ATOM 1927 C C . THR A 1 256 ? 5.993 -2.104 10.433 1.00 94.69 256 THR A C 1
ATOM 1929 O O . THR A 1 256 ? 6.806 -1.690 9.613 1.00 94.69 256 THR A O 1
ATOM 1932 N N . HIS A 1 257 ? 4.685 -2.149 10.211 1.00 95.75 257 HIS A N 1
ATOM 1933 C CA . HIS A 1 257 ? 4.038 -1.509 9.074 1.00 95.75 257 HIS A CA 1
ATOM 1934 C C . HIS A 1 257 ? 3.458 -0.163 9.503 1.00 95.75 257 HIS A C 1
ATOM 1936 O O . HIS A 1 257 ? 3.029 0.016 10.644 1.00 95.75 257 HIS A O 1
ATOM 1942 N N . LEU A 1 258 ? 3.461 0.779 8.573 1.00 96.19 258 LEU A N 1
ATOM 1943 C CA . LEU A 1 258 ? 3.053 2.164 8.730 1.00 96.19 258 LEU A CA 1
ATOM 1944 C C . LEU A 1 258 ? 2.159 2.535 7.553 1.00 96.19 258 LEU A C 1
ATOM 1946 O O . LEU A 1 258 ? 2.525 2.298 6.404 1.00 96.19 258 LEU A O 1
ATOM 1950 N N . ILE A 1 259 ? 1.020 3.153 7.852 1.00 96.56 259 ILE A N 1
ATOM 1951 C CA . ILE A 1 259 ? 0.129 3.755 6.858 1.00 96.56 259 ILE A CA 1
ATOM 1952 C C . ILE A 1 259 ? -0.205 5.178 7.311 1.00 96.56 259 ILE A C 1
ATOM 1954 O O . ILE A 1 259 ? -0.582 5.395 8.462 1.00 96.56 259 ILE A O 1
ATOM 1958 N N . GLY A 1 260 ? -0.027 6.155 6.430 1.00 94.88 260 GLY A N 1
ATOM 1959 C CA . GLY A 1 260 ? -0.274 7.571 6.691 1.00 94.88 260 GLY A CA 1
ATOM 1960 C C . GLY A 1 260 ? -1.454 8.129 5.902 1.00 94.88 260 GLY A C 1
ATOM 1961 O O . GLY A 1 260 ? -2.107 7.438 5.108 1.00 94.88 260 GLY A O 1
ATOM 1962 N N . SER A 1 261 ? -1.714 9.418 6.110 1.00 93.12 261 SER A N 1
ATOM 1963 C CA . SER A 1 261 ? -2.786 10.163 5.449 1.00 93.12 261 SER A CA 1
ATOM 1964 C C . SER A 1 261 ? -4.175 9.544 5.658 1.00 93.12 261 SER A C 1
ATOM 1966 O O . SER A 1 261 ? -4.976 9.511 4.724 1.00 93.12 261 SER A O 1
ATOM 1968 N N . ILE A 1 262 ? -4.449 8.987 6.841 1.00 93.69 262 ILE A N 1
ATOM 1969 C CA . ILE A 1 262 ? -5.767 8.438 7.190 1.00 93.69 262 ILE A CA 1
ATOM 1970 C C . ILE A 1 262 ? -6.754 9.603 7.327 1.00 93.69 262 ILE A C 1
ATOM 1972 O O . ILE A 1 262 ? -6.516 10.551 8.087 1.00 93.69 262 ILE A O 1
ATOM 1976 N N . ARG A 1 263 ? -7.854 9.554 6.572 1.00 90.12 263 ARG A N 1
ATOM 1977 C CA . ARG A 1 263 ? -8.835 10.646 6.501 1.00 90.12 263 ARG A CA 1
ATOM 1978 C C . ARG A 1 263 ? -9.706 10.726 7.752 1.00 90.12 263 ARG A C 1
ATOM 1980 O O . ARG A 1 263 ? -10.281 9.736 8.191 1.00 90.12 263 ARG A O 1
ATOM 1987 N N . ARG A 1 264 ? -9.895 11.955 8.248 1.00 85.06 264 ARG A N 1
ATOM 1988 C CA . ARG A 1 264 ? -10.800 12.300 9.364 1.00 85.06 264 ARG A CA 1
ATOM 1989 C C . ARG A 1 264 ? -12.212 12.712 8.914 1.00 85.06 264 ARG A C 1
ATOM 1991 O O . ARG A 1 264 ? -12.953 13.279 9.717 1.00 85.06 264 ARG A O 1
ATOM 1998 N N . GLY A 1 265 ? -12.587 12.508 7.648 1.00 73.00 265 GLY A N 1
ATOM 1999 C CA . GLY A 1 265 ? -13.903 12.866 7.088 1.00 73.00 265 GLY A CA 1
ATOM 2000 C C . GLY A 1 265 ? -14.138 14.354 6.810 1.00 73.00 265 GLY A C 1
ATOM 2001 O O . GLY A 1 265 ? -14.846 14.692 5.871 1.00 73.00 265 GLY A O 1
ATOM 2002 N N . THR A 1 266 ? -13.515 15.270 7.559 1.00 63.12 266 THR A N 1
ATOM 2003 C CA . THR A 1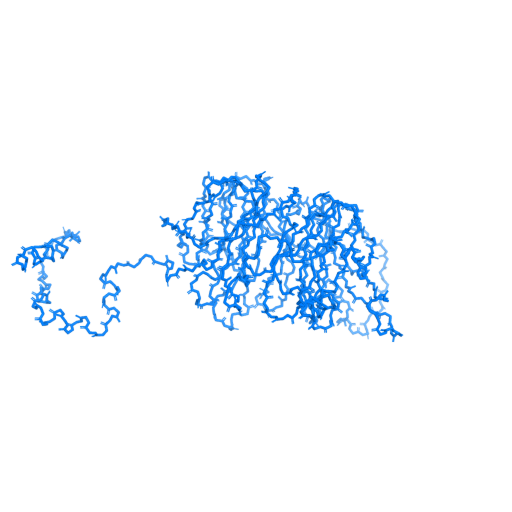 266 ? -13.597 16.711 7.261 1.00 63.12 266 THR A CA 1
ATOM 2004 C C . THR A 1 266 ? -12.425 17.171 6.394 1.00 63.12 266 THR A C 1
ATOM 2006 O O . THR A 1 266 ? -11.268 17.066 6.794 1.00 63.12 266 THR A O 1
ATOM 2009 N N . GLU A 1 267 ? -12.732 17.754 5.232 1.00 53.22 267 GLU A N 1
ATOM 2010 C CA . GLU A 1 267 ? -11.765 18.255 4.234 1.00 53.22 267 GLU A CA 1
ATOM 2011 C C . GLU A 1 267 ? -10.808 19.351 4.755 1.00 53.22 267 GLU A C 1
ATOM 2013 O O . GLU A 1 267 ? -9.870 19.736 4.067 1.00 53.22 267 GLU A O 1
ATOM 2018 N N . LYS A 1 268 ? -11.026 19.877 5.970 1.00 49.38 268 LYS A N 1
ATOM 2019 C CA . LYS A 1 268 ? -10.258 20.994 6.553 1.00 49.38 268 LYS A CA 1
ATOM 2020 C C . LYS A 1 268 ? -9.200 20.593 7.581 1.00 49.38 268 LYS A C 1
ATOM 2022 O O . LYS A 1 268 ? -8.573 21.475 8.167 1.00 49.38 268 LYS A O 1
ATOM 2027 N N . ALA A 1 269 ? -9.006 19.306 7.853 1.00 53.09 269 ALA A N 1
ATOM 2028 C CA . ALA A 1 269 ? -7.934 18.890 8.749 1.00 53.09 269 ALA A CA 1
ATOM 2029 C C . ALA A 1 269 ? -6.597 18.897 7.990 1.00 53.09 269 ALA A C 1
ATOM 2031 O O . ALA A 1 269 ? -6.292 17.955 7.269 1.00 53.09 269 ALA A O 1
ATOM 2032 N N . CYS A 1 270 ? -5.791 19.950 8.169 1.00 54.44 270 CYS A N 1
ATOM 2033 C CA . CYS A 1 270 ? -4.427 20.013 7.623 1.00 54.44 270 CYS A CA 1
ATOM 2034 C C . CYS A 1 270 ? -3.500 18.926 8.202 1.00 54.44 270 CYS A C 1
ATOM 2036 O O . CYS A 1 270 ? -2.450 18.664 7.631 1.00 54.44 270 CYS A O 1
ATOM 2038 N N . CYS A 1 271 ? -3.872 18.296 9.325 1.00 65.69 271 CYS A N 1
ATOM 2039 C CA . CYS A 1 271 ? -3.097 17.247 9.977 1.00 65.69 271 CYS A CA 1
ATOM 2040 C C . CYS A 1 271 ? -3.532 15.839 9.544 1.00 65.69 271 CYS A C 1
ATOM 2042 O O . CYS A 1 271 ? -4.675 15.421 9.757 1.00 65.69 271 CYS A O 1
ATOM 2044 N N . GLY A 1 272 ? -2.590 15.081 8.981 1.00 81.62 272 GLY A N 1
ATOM 2045 C CA . GLY A 1 272 ? -2.795 13.681 8.633 1.00 81.62 272 GLY A CA 1
ATOM 2046 C C . GLY A 1 272 ? -2.683 12.762 9.846 1.00 81.62 272 GLY A C 1
ATOM 2047 O O . GLY A 1 272 ? -1.794 12.924 10.684 1.00 81.62 272 GLY A O 1
ATOM 2048 N N . LEU A 1 273 ? -3.573 11.775 9.944 1.00 92.94 273 LEU A N 1
ATOM 2049 C CA . LEU A 1 273 ? -3.408 10.658 10.870 1.00 92.94 273 LEU A CA 1
ATOM 2050 C C . LEU A 1 273 ? -2.541 9.575 10.243 1.00 92.94 273 LEU A C 1
ATOM 2052 O O . LEU A 1 273 ? -2.651 9.289 9.050 1.00 92.94 273 LEU A O 1
ATOM 2056 N N . PHE A 1 274 ? -1.762 8.898 11.075 1.00 95.75 274 PHE A N 1
ATOM 2057 C CA . PHE A 1 274 ? -1.042 7.704 10.660 1.00 95.75 274 PHE A CA 1
ATOM 2058 C C . PHE A 1 274 ? -1.186 6.596 11.695 1.00 95.75 274 PHE A C 1
ATOM 2060 O O . PHE A 1 274 ? -1.309 6.839 12.899 1.00 95.75 274 PHE A O 1
ATOM 2067 N N . ALA A 1 275 ? -1.187 5.360 11.215 1.00 96.88 275 ALA A N 1
ATOM 2068 C CA . ALA A 1 275 ? -1.271 4.172 12.039 1.00 96.88 275 ALA A CA 1
ATOM 2069 C C . ALA A 1 275 ? -0.024 3.309 11.874 1.00 96.88 275 ALA A C 1
ATOM 2071 O O . ALA A 1 275 ? 0.629 3.295 10.830 1.00 96.88 275 ALA A O 1
ATOM 2072 N N . LEU A 1 276 ? 0.285 2.578 12.938 1.00 96.06 276 LEU A N 1
ATOM 2073 C CA . LEU A 1 276 ? 1.399 1.649 13.018 1.00 96.06 276 LEU A CA 1
ATOM 2074 C C . LEU A 1 276 ? 0.878 0.296 13.480 1.00 96.06 276 LEU A C 1
ATOM 2076 O O . LEU A 1 276 ? 0.068 0.231 14.411 1.00 96.06 276 LEU A O 1
ATOM 2080 N N . CYS A 1 277 ? 1.380 -0.775 12.876 1.00 95.38 277 CYS A N 1
ATOM 2081 C CA . CYS A 1 277 ? 1.170 -2.127 13.366 1.00 95.38 277 CYS A CA 1
ATOM 2082 C C . CYS A 1 277 ? 2.483 -2.891 13.446 1.00 95.38 277 CYS A C 1
ATOM 2084 O O . CYS A 1 277 ? 3.354 -2.737 12.595 1.00 95.38 277 CYS A O 1
ATOM 2086 N N . THR A 1 278 ? 2.625 -3.737 14.452 1.00 94.94 278 THR A N 1
ATOM 2087 C CA . THR A 1 278 ? 3.778 -4.625 14.611 1.00 94.94 278 THR A CA 1
ATOM 2088 C C . THR A 1 278 ? 3.373 -6.075 14.393 1.00 94.94 278 THR A C 1
ATOM 2090 O O . THR A 1 278 ? 2.237 -6.466 14.669 1.00 94.94 278 THR A O 1
ATOM 2093 N N . LEU A 1 279 ? 4.333 -6.908 13.984 1.00 93.56 279 LEU A N 1
ATOM 2094 C CA . LEU A 1 279 ? 4.108 -8.352 13.834 1.00 93.56 279 LEU A CA 1
ATOM 2095 C C . LEU A 1 279 ? 3.735 -9.052 15.147 1.00 93.56 279 LEU A C 1
ATOM 2097 O O . LEU A 1 279 ? 3.182 -10.141 15.114 1.00 93.56 279 LEU A O 1
ATOM 2101 N N . ASP A 1 280 ? 3.994 -8.447 16.306 1.00 91.19 280 ASP A N 1
ATOM 2102 C CA . ASP A 1 280 ? 3.574 -8.984 17.605 1.00 91.19 280 ASP A CA 1
ATOM 2103 C C . ASP A 1 280 ? 2.157 -8.554 18.023 1.00 91.19 280 ASP A C 1
ATOM 2105 O O . ASP A 1 280 ? 1.753 -8.830 19.150 1.00 91.19 280 ASP A O 1
ATOM 2109 N N . GLY A 1 281 ? 1.402 -7.889 17.140 1.00 92.38 281 GLY A N 1
ATOM 2110 C CA . GLY A 1 281 ? -0.003 -7.554 17.368 1.00 92.38 281 GLY A CA 1
ATOM 2111 C C . GLY A 1 281 ? -0.247 -6.210 18.061 1.00 92.38 281 GLY A C 1
ATOM 2112 O O . GLY A 1 281 ? -1.361 -5.955 18.521 1.00 92.38 281 GLY A O 1
ATOM 2113 N N . THR A 1 282 ? 0.752 -5.329 18.148 1.00 94.06 282 THR A N 1
ATOM 2114 C CA . THR A 1 282 ? 0.540 -3.954 18.626 1.00 94.06 282 THR A CA 1
ATOM 2115 C C . THR A 1 282 ? -0.002 -3.096 17.482 1.00 94.06 282 THR A C 1
ATOM 2117 O O . THR A 1 282 ? 0.613 -3.016 16.425 1.00 94.06 282 THR A O 1
ATOM 2120 N N . LEU A 1 283 ? -1.118 -2.403 17.703 1.00 95.06 283 LEU A N 1
ATOM 2121 C CA . LEU A 1 283 ? -1.689 -1.385 16.818 1.00 95.06 283 LEU A CA 1
ATOM 2122 C C . LEU A 1 283 ? -1.698 -0.031 17.527 1.00 95.06 283 LEU A C 1
ATOM 2124 O O . LEU A 1 283 ? -2.072 0.061 18.702 1.00 95.06 283 LEU A O 1
ATOM 2128 N N . LYS A 1 284 ? -1.306 1.030 16.822 1.00 95.38 284 LYS A N 1
ATOM 2129 C CA . LYS A 1 284 ? -1.347 2.410 17.322 1.00 95.38 284 LYS A CA 1
ATOM 2130 C C . LYS A 1 284 ? -1.879 3.350 16.252 1.00 95.38 284 LYS A C 1
ATOM 2132 O O . LYS A 1 284 ? -1.499 3.221 15.094 1.00 95.38 284 LYS A O 1
ATOM 2137 N N . LEU A 1 285 ? -2.685 4.322 16.667 1.00 95.44 285 LEU A N 1
ATOM 2138 C CA . LEU A 1 285 ? -3.072 5.472 15.851 1.00 95.44 285 LEU A CA 1
ATOM 2139 C C . LEU A 1 285 ? -2.472 6.739 16.455 1.00 95.44 285 LEU A C 1
ATOM 2141 O O . LEU A 1 285 ? -2.574 6.972 17.664 1.00 95.44 285 LEU A O 1
ATOM 2145 N N . MET A 1 286 ? -1.852 7.541 15.601 1.00 93.81 286 MET A N 1
ATOM 2146 C CA . MET A 1 286 ? -1.085 8.725 15.957 1.00 93.81 286 MET A CA 1
ATOM 2147 C C . MET A 1 286 ? -1.582 9.934 15.159 1.00 93.81 286 MET A C 1
ATOM 2149 O O . MET A 1 286 ? -2.058 9.804 14.030 1.00 93.81 286 MET A O 1
ATOM 2153 N N . ASP A 1 287 ? -1.454 11.115 15.754 1.00 91.38 287 ASP A N 1
ATOM 2154 C CA . ASP A 1 287 ? -1.620 12.398 15.069 1.00 91.38 287 ASP A CA 1
ATOM 2155 C C . ASP A 1 287 ? -0.306 12.861 14.418 1.00 91.38 287 ASP A C 1
ATOM 2157 O O . ASP A 1 287 ? 0.762 12.445 14.866 1.00 91.38 287 ASP A O 1
ATOM 2161 N N . SER A 1 288 ? -0.357 13.772 13.439 1.00 87.81 288 SER A N 1
ATOM 2162 C CA . SER A 1 288 ? 0.832 14.379 12.809 1.00 87.81 288 SER A CA 1
ATOM 2163 C C . SER A 1 288 ? 1.698 15.175 13.792 1.00 87.81 288 SER A C 1
ATOM 2165 O O . SER A 1 288 ? 2.874 15.393 13.546 1.00 87.81 288 SER A O 1
ATOM 2167 N N . SER A 1 289 ? 1.144 15.554 14.948 1.00 86.12 289 SER A N 1
ATOM 2168 C CA . SER A 1 289 ? 1.888 16.105 16.093 1.00 86.12 289 SER A CA 1
ATOM 2169 C C . SER A 1 289 ? 2.553 15.036 16.976 1.00 86.12 289 SER A C 1
ATOM 2171 O O . SER A 1 289 ? 2.906 15.302 18.124 1.00 86.12 289 SER A O 1
ATOM 2173 N N . GLU A 1 290 ? 2.661 13.802 16.478 1.00 85.81 290 GLU A N 1
ATOM 2174 C CA . GLU A 1 290 ? 3.252 12.636 17.151 1.00 85.81 290 GLU A CA 1
ATOM 2175 C C . GLU A 1 290 ? 2.538 12.213 18.443 1.00 85.81 290 GLU A C 1
ATOM 2177 O O . GLU A 1 290 ? 3.059 11.457 19.271 1.00 85.81 290 GLU A O 1
ATOM 2182 N N . LYS A 1 291 ? 1.302 12.674 18.628 1.00 90.38 291 LYS A N 1
ATOM 2183 C CA . LYS A 1 291 ? 0.486 12.325 19.785 1.00 90.38 291 LYS A CA 1
ATOM 2184 C C . LYS A 1 291 ? -0.195 10.976 19.572 1.00 90.38 291 LYS A C 1
ATOM 2186 O O . LYS A 1 291 ? -0.931 10.792 18.608 1.00 90.38 291 LYS A O 1
ATOM 2191 N N . LEU A 1 292 ? -0.022 10.062 20.527 1.00 92.94 292 LEU A N 1
ATOM 2192 C CA . LEU A 1 292 ? -0.760 8.797 20.570 1.00 92.94 292 LEU A CA 1
ATOM 2193 C C . LEU A 1 292 ? -2.246 9.052 20.859 1.00 92.94 292 LEU A C 1
ATOM 2195 O O . LEU A 1 292 ? -2.586 9.588 21.917 1.00 92.94 292 LEU A O 1
ATOM 2199 N N . LEU A 1 293 ? -3.122 8.636 19.942 1.00 93.25 293 LEU A N 1
ATOM 2200 C CA . LEU A 1 293 ? -4.576 8.707 20.113 1.00 93.25 293 LEU A CA 1
ATOM 2201 C C . LEU A 1 293 ? -5.109 7.458 20.808 1.00 93.25 293 LEU A C 1
ATOM 2203 O O . LEU A 1 293 ? -5.805 7.548 21.818 1.00 93.25 293 LEU A O 1
ATOM 2207 N N . TRP A 1 294 ? -4.735 6.284 20.305 1.00 94.94 294 TRP A N 1
ATOM 2208 C CA . TRP A 1 294 ? -5.046 5.016 20.948 1.00 94.94 294 TRP A CA 1
ATOM 2209 C C . TRP A 1 294 ? -4.001 3.949 20.632 1.00 94.94 294 TRP A C 1
ATOM 2211 O O . TRP A 1 294 ? -3.288 4.012 19.633 1.00 94.94 294 TRP A O 1
ATOM 2221 N N . SER A 1 295 ? -3.933 2.939 21.502 1.00 94.44 295 SER A N 1
ATOM 2222 C CA . SER A 1 295 ? -3.146 1.726 21.296 1.00 94.44 295 SER A CA 1
ATOM 2223 C C . SER A 1 295 ? -3.990 0.495 21.632 1.00 94.44 295 SER A C 1
ATOM 2225 O O . SER A 1 295 ? -4.708 0.468 22.639 1.00 94.44 295 SER A O 1
ATOM 2227 N N . VAL A 1 296 ? -3.945 -0.515 20.771 1.00 93.50 296 VAL A N 1
ATOM 2228 C CA . VAL A 1 296 ? -4.650 -1.792 20.913 1.00 93.50 296 VAL A CA 1
ATOM 2229 C C . VAL A 1 296 ? -3.622 -2.906 20.772 1.00 93.50 296 VAL A C 1
ATOM 2231 O O . VAL A 1 296 ? -2.773 -2.849 19.894 1.00 93.50 296 VAL A O 1
ATOM 2234 N N . GLN A 1 297 ? -3.698 -3.906 21.642 1.00 93.06 297 GLN A N 1
ATOM 2235 C CA . GLN A 1 297 ? -2.909 -5.125 21.532 1.00 93.06 297 GLN A CA 1
ATOM 2236 C C . GLN A 1 297 ? -3.845 -6.260 21.133 1.00 93.06 297 GLN A C 1
ATOM 2238 O O . GLN A 1 297 ? -4.901 -6.426 21.749 1.00 93.06 297 GLN A O 1
ATOM 2243 N N . VAL A 1 298 ? -3.451 -7.029 20.126 1.00 93.62 298 VAL A N 1
ATOM 2244 C CA . VAL A 1 298 ? -4.108 -8.273 19.726 1.00 93.62 298 VAL A CA 1
ATOM 2245 C C . VAL A 1 298 ? -3.142 -9.445 19.871 1.00 93.62 298 VAL A C 1
ATOM 2247 O O . VAL A 1 298 ? -1.927 -9.261 19.872 1.00 93.62 298 VAL A O 1
ATOM 2250 N N . ASP A 1 299 ? -3.694 -10.652 19.973 1.00 92.06 299 ASP A N 1
ATOM 2251 C CA . ASP A 1 299 ? -2.931 -11.895 20.147 1.00 92.06 299 ASP A CA 1
ATOM 2252 C C . ASP A 1 299 ? -2.642 -12.605 18.807 1.00 92.06 299 ASP A C 1
ATOM 2254 O O . ASP A 1 299 ? -2.498 -13.824 18.760 1.00 92.06 299 ASP A O 1
ATOM 2258 N N . HIS A 1 300 ? -2.575 -11.853 17.701 1.00 93.81 300 HIS A N 1
ATOM 2259 C CA . HIS A 1 300 ? -2.314 -12.385 16.358 1.00 93.81 300 HIS A CA 1
ATOM 2260 C C . HIS A 1 300 ? -1.185 -11.620 15.670 1.00 93.81 300 HIS A C 1
ATOM 2262 O O . HIS A 1 300 ? -0.943 -10.446 15.955 1.00 93.81 300 HIS A O 1
ATOM 2268 N N . GLN A 1 301 ? -0.506 -12.294 14.742 1.00 94.00 301 GLN A N 1
ATOM 2269 C CA . GLN A 1 301 ? 0.639 -11.734 14.031 1.00 94.00 301 GLN A CA 1
ATOM 2270 C C . GLN A 1 301 ? 0.190 -10.867 12.856 1.00 94.00 301 GLN A C 1
ATOM 2272 O O . GLN A 1 301 ? -0.169 -11.388 11.800 1.00 94.00 301 GLN A O 1
ATOM 2277 N N . LEU A 1 302 ? 0.196 -9.547 13.051 1.00 95.44 302 LEU A N 1
ATOM 2278 C CA . LEU A 1 302 ? -0.254 -8.573 12.056 1.00 95.44 302 LEU A CA 1
ATOM 2279 C C . LEU A 1 302 ? 0.856 -8.236 11.065 1.00 95.44 302 LEU A C 1
ATOM 2281 O O . LEU A 1 302 ? 1.954 -7.853 11.457 1.00 95.44 302 LEU A O 1
ATOM 2285 N N . PHE A 1 303 ? 0.564 -8.325 9.776 1.00 94.38 303 PHE A N 1
ATOM 2286 C CA . PHE A 1 303 ? 1.591 -8.172 8.739 1.00 94.38 303 PHE A CA 1
ATOM 2287 C C . PHE A 1 303 ? 1.207 -7.256 7.601 1.00 94.38 303 PHE A C 1
ATOM 2289 O O . PHE A 1 303 ? 2.037 -6.973 6.751 1.00 94.38 303 PHE A O 1
ATOM 2296 N N . ALA A 1 304 ? -0.044 -6.825 7.562 1.00 95.31 304 ALA A N 1
ATOM 2297 C CA . ALA A 1 304 ? -0.499 -5.864 6.590 1.00 95.31 304 ALA A CA 1
ATOM 2298 C C . ALA A 1 304 ? -1.362 -4.835 7.304 1.00 95.31 304 ALA A C 1
ATOM 2300 O O . ALA A 1 304 ? -2.183 -5.179 8.161 1.00 95.31 304 ALA A O 1
ATOM 2301 N N . LEU A 1 305 ? -1.155 -3.578 6.932 1.00 96.94 305 LEU A N 1
ATOM 2302 C CA . LEU A 1 305 ? -1.872 -2.431 7.452 1.00 96.94 305 LEU A CA 1
ATOM 2303 C C . LEU A 1 305 ? -2.348 -1.599 6.272 1.00 96.94 305 LEU A C 1
ATOM 2305 O O . LEU A 1 305 ? -1.551 -1.212 5.422 1.00 96.94 305 LEU A O 1
ATOM 2309 N N . GLN A 1 306 ? -3.645 -1.358 6.220 1.00 97.12 306 GLN A N 1
ATOM 2310 C CA . GLN A 1 306 ? -4.310 -0.595 5.178 1.00 97.12 306 GLN A CA 1
ATOM 2311 C C . GLN A 1 306 ? -5.290 0.382 5.821 1.00 97.12 306 GLN A C 1
ATOM 2313 O O . GLN A 1 306 ? -5.581 0.304 7.018 1.00 97.12 306 GLN A O 1
ATOM 2318 N N . LYS A 1 307 ? -5.804 1.305 5.019 1.00 95.75 307 LYS A N 1
ATOM 2319 C CA . LYS A 1 307 ? -6.855 2.240 5.417 1.00 95.75 307 LYS A CA 1
ATOM 2320 C C . LYS A 1 307 ? -8.029 2.106 4.458 1.00 95.75 307 LYS A C 1
ATOM 2322 O O . LYS A 1 307 ? -7.820 1.938 3.258 1.00 95.75 307 LYS A O 1
ATOM 2327 N N . LEU A 1 308 ? -9.244 2.125 4.986 1.00 95.62 308 LEU A N 1
ATOM 2328 C CA . LEU A 1 308 ? -10.456 1.939 4.198 1.00 95.62 308 LEU A CA 1
ATOM 2329 C C . LEU A 1 308 ? -11.629 2.585 4.923 1.00 95.62 308 LEU A C 1
ATOM 2331 O O . LEU A 1 308 ? -11.854 2.271 6.085 1.00 95.62 308 LEU A O 1
ATOM 2335 N N . ASP A 1 309 ? -12.378 3.445 4.239 1.00 94.75 309 ASP A N 1
ATOM 2336 C CA . ASP A 1 309 ? -13.679 3.904 4.729 1.00 94.75 309 ASP A CA 1
ATOM 2337 C C . ASP A 1 309 ? -14.704 2.786 4.515 1.00 94.75 309 ASP A C 1
ATOM 2339 O O . ASP A 1 309 ? -15.118 2.510 3.383 1.00 94.75 309 ASP A O 1
ATOM 2343 N N . VAL A 1 310 ? -15.054 2.100 5.602 1.00 93.19 310 VAL A N 1
ATOM 2344 C CA . VAL A 1 310 ? -16.060 1.031 5.582 1.00 93.19 310 VAL A CA 1
ATOM 2345 C C . VAL A 1 310 ? -17.451 1.542 5.935 1.00 93.19 310 VAL A C 1
ATOM 2347 O O . VAL A 1 310 ? -18.411 0.793 5.784 1.00 93.19 310 VAL A O 1
ATOM 2350 N N . THR A 1 311 ? -17.594 2.779 6.416 1.00 91.25 311 THR A N 1
ATOM 2351 C CA . THR A 1 311 ? -18.902 3.334 6.813 1.00 91.25 311 THR A CA 1
ATOM 2352 C C . THR A 1 311 ? -19.513 4.269 5.773 1.00 91.25 311 THR A C 1
ATOM 2354 O O . THR A 1 311 ? -20.715 4.533 5.811 1.00 91.25 311 THR A O 1
ATOM 2357 N N . GLY A 1 312 ? -18.711 4.731 4.815 1.00 89.19 312 GLY A N 1
ATOM 2358 C CA . GLY A 1 312 ? -19.101 5.701 3.798 1.00 89.19 312 GLY A CA 1
ATOM 2359 C C . GLY A 1 312 ? -19.267 7.118 4.348 1.00 89.19 312 GLY A C 1
ATOM 2360 O O . GLY A 1 312 ? -19.934 7.936 3.713 1.00 89.19 312 GLY A O 1
ATOM 2361 N N . ASP A 1 313 ? -18.716 7.415 5.529 1.00 88.94 313 ASP A N 1
ATOM 2362 C CA . ASP A 1 313 ? -18.821 8.730 6.171 1.00 88.94 313 ASP A CA 1
ATOM 2363 C C . ASP A 1 313 ? -17.629 9.661 5.858 1.00 88.94 313 ASP A C 1
ATOM 2365 O O . ASP A 1 313 ? -17.565 10.795 6.347 1.00 88.94 313 ASP A O 1
ATOM 2369 N N . GLY A 1 314 ? -16.693 9.196 5.024 1.00 88.00 314 GLY A N 1
ATOM 2370 C CA . GLY A 1 314 ? -15.473 9.895 4.633 1.00 88.00 314 GLY A CA 1
ATOM 2371 C C . GLY A 1 314 ? -14.321 9.751 5.632 1.00 88.00 314 GLY A C 1
ATOM 2372 O O . GLY A 1 314 ? -13.213 10.231 5.357 1.00 88.00 314 GLY A O 1
ATOM 2373 N N . ARG A 1 315 ? -14.546 9.128 6.795 1.00 90.94 315 ARG A N 1
ATOM 2374 C CA . ARG A 1 315 ? -13.500 8.766 7.754 1.00 90.94 315 ARG A CA 1
ATOM 2375 C C . ARG A 1 315 ? -12.985 7.383 7.399 1.00 90.94 315 ARG A C 1
ATOM 2377 O O . ARG A 1 315 ? -13.743 6.442 7.248 1.00 90.94 315 ARG A O 1
ATOM 2384 N N . GLU A 1 316 ? -11.673 7.261 7.271 1.00 94.25 316 GLU A N 1
ATOM 2385 C CA . GLU A 1 316 ? -11.063 5.972 6.962 1.00 94.25 316 GLU A CA 1
ATOM 2386 C C . GLU A 1 316 ? -10.773 5.199 8.252 1.00 94.25 316 GLU A C 1
ATOM 2388 O O . GLU A 1 316 ? -10.115 5.700 9.168 1.00 94.25 316 GLU A O 1
ATOM 2393 N N . GLU A 1 317 ? -11.216 3.951 8.321 1.00 95.56 317 GLU A N 1
ATOM 2394 C CA . GLU A 1 317 ? -10.824 3.020 9.369 1.00 95.56 317 GLU A CA 1
ATOM 2395 C C . GLU A 1 317 ? -9.452 2.398 9.082 1.00 95.56 317 GLU A C 1
ATOM 2397 O O . GLU A 1 317 ? -9.032 2.206 7.938 1.00 95.56 317 GLU A O 1
ATOM 2402 N N . VAL A 1 318 ? -8.752 2.026 10.153 1.00 97.19 318 VAL A N 1
ATOM 2403 C CA . VAL A 1 318 ? -7.502 1.268 10.081 1.00 97.19 318 VAL A CA 1
ATOM 2404 C C . VAL A 1 318 ? -7.832 -0.211 9.951 1.00 97.19 318 VAL A C 1
ATOM 2406 O O . VAL A 1 318 ? -8.462 -0.788 10.838 1.00 97.19 318 VAL A O 1
ATOM 2409 N N . VAL A 1 319 ? -7.362 -0.840 8.877 1.00 97.75 319 VAL A N 1
ATOM 2410 C CA . VAL A 1 319 ? -7.560 -2.263 8.599 1.00 97.75 319 VAL A CA 1
ATOM 2411 C C . VAL A 1 319 ? -6.237 -3.005 8.757 1.00 97.75 319 VAL A C 1
ATOM 2413 O O . VAL A 1 319 ? -5.292 -2.768 8.010 1.00 97.75 319 VAL A O 1
ATOM 2416 N N . ALA A 1 320 ? -6.159 -3.921 9.717 1.00 97.75 320 ALA A N 1
ATOM 2417 C CA . ALA A 1 320 ? -4.978 -4.737 9.975 1.00 97.75 320 ALA A CA 1
ATOM 2418 C C . ALA A 1 320 ? -5.283 -6.222 9.757 1.00 97.75 320 ALA A C 1
ATOM 2420 O O . ALA A 1 320 ? -6.221 -6.753 10.353 1.00 97.75 320 ALA A O 1
ATOM 2421 N N . CYS A 1 321 ? -4.478 -6.899 8.938 1.00 97.56 321 CYS A N 1
ATOM 2422 C CA . CYS A 1 321 ? -4.636 -8.325 8.647 1.00 97.56 321 CYS A CA 1
ATOM 2423 C C . CYS A 1 321 ? -3.537 -9.153 9.318 1.00 97.56 321 CYS A C 1
ATOM 2425 O O . CYS A 1 321 ? -2.357 -8.787 9.298 1.00 97.56 321 CYS A O 1
ATOM 2427 N N . ALA A 1 322 ? -3.937 -10.289 9.884 1.00 97.00 322 ALA A N 1
ATOM 2428 C CA . ALA A 1 322 ? -3.059 -11.318 10.414 1.00 97.00 322 ALA A CA 1
ATOM 2429 C C . ALA A 1 322 ? -2.858 -12.474 9.422 1.00 97.00 322 ALA A C 1
ATOM 2431 O O . ALA A 1 322 ? -3.632 -12.649 8.479 1.00 97.00 322 ALA A O 1
ATOM 2432 N N . TRP A 1 323 ? -1.815 -13.275 9.652 1.00 94.12 323 TRP A N 1
ATOM 2433 C CA . TRP A 1 323 ? -1.436 -14.409 8.790 1.00 94.12 323 TRP A CA 1
ATOM 2434 C C . TRP A 1 323 ? -2.491 -15.524 8.761 1.00 94.12 323 TRP A C 1
ATOM 2436 O O . TRP A 1 323 ? -2.594 -16.252 7.777 1.00 94.12 323 TRP A O 1
ATOM 2446 N N . ASP A 1 324 ? -3.276 -15.653 9.828 1.00 94.81 324 ASP A N 1
ATOM 2447 C CA . ASP A 1 324 ? -4.312 -16.673 10.026 1.00 94.81 324 ASP A CA 1
ATOM 2448 C C . ASP A 1 324 ? -5.705 -16.238 9.528 1.00 94.81 324 ASP A C 1
ATOM 2450 O O . ASP A 1 324 ? -6.715 -16.855 9.869 1.00 94.81 324 ASP A O 1
ATOM 2454 N N . GLY A 1 325 ? -5.776 -15.139 8.769 1.00 94.25 325 GLY A N 1
ATOM 2455 C CA . GLY A 1 325 ? -7.023 -14.618 8.212 1.00 94.25 325 GLY A CA 1
ATOM 2456 C C . GLY A 1 325 ? -7.824 -13.717 9.154 1.00 94.25 325 GLY A C 1
ATOM 2457 O O . GLY A 1 325 ? -8.853 -13.178 8.736 1.00 94.25 325 GLY A O 1
ATOM 2458 N N . GLN A 1 326 ? -7.372 -13.481 10.393 1.00 96.56 326 GLN A N 1
ATOM 2459 C CA . GLN A 1 326 ? -8.008 -12.490 11.267 1.00 96.56 326 GLN A CA 1
ATOM 2460 C C . GLN A 1 326 ? -7.766 -11.076 10.736 1.00 96.56 326 GLN A C 1
ATOM 2462 O O . GLN A 1 326 ? -6.629 -10.620 10.628 1.00 96.56 326 GLN A O 1
ATOM 2467 N N . THR A 1 327 ? -8.842 -10.353 10.445 1.00 97.50 327 THR A N 1
ATOM 2468 C CA . THR A 1 327 ? -8.793 -8.957 9.999 1.00 97.50 327 THR A CA 1
ATOM 2469 C C . THR A 1 327 ? -9.479 -8.062 11.019 1.00 97.50 327 THR A C 1
ATOM 2471 O O . THR A 1 327 ? -10.633 -8.286 11.386 1.00 97.50 327 THR A O 1
ATOM 2474 N N . TYR A 1 328 ? -8.771 -7.035 11.473 1.00 97.38 328 TYR A N 1
ATOM 2475 C CA . TYR A 1 328 ? -9.247 -6.037 12.420 1.00 97.38 328 TYR A CA 1
ATOM 2476 C C . TYR A 1 328 ? -9.506 -4.726 11.698 1.00 97.38 328 TYR A C 1
ATOM 2478 O O . TYR A 1 328 ? -8.619 -4.214 11.030 1.00 97.38 328 TYR A O 1
ATOM 2486 N N . ILE A 1 329 ? -10.698 -4.174 11.872 1.00 96.94 329 ILE A N 1
ATOM 2487 C CA . ILE A 1 329 ? -11.083 -2.851 11.388 1.00 96.94 329 ILE A CA 1
ATOM 2488 C C . ILE A 1 329 ? -11.291 -1.991 12.630 1.00 96.94 329 ILE A C 1
ATOM 2490 O O . ILE A 1 329 ? -12.070 -2.365 13.515 1.00 96.94 329 ILE A O 1
ATOM 2494 N N . ILE A 1 330 ? -10.549 -0.893 12.741 1.00 96.25 330 ILE A N 1
ATOM 2495 C CA . ILE A 1 330 ? -10.533 -0.035 13.925 1.00 96.25 330 ILE A CA 1
ATOM 2496 C C . ILE A 1 330 ? -10.792 1.404 13.514 1.00 96.25 330 ILE A C 1
ATOM 2498 O O . ILE A 1 330 ? -10.077 1.956 12.680 1.00 96.25 330 ILE A O 1
ATOM 2502 N N . ASP A 1 331 ? -11.796 2.014 14.130 1.00 93.38 331 ASP A N 1
ATOM 2503 C CA . ASP A 1 331 ? -12.118 3.414 13.891 1.00 93.38 331 ASP A CA 1
ATOM 2504 C C . ASP A 1 331 ? -11.257 4.375 14.731 1.00 93.38 331 ASP A C 1
ATOM 2506 O O . ASP A 1 331 ? -10.391 4.008 15.536 1.00 93.38 331 ASP A O 1
ATOM 2510 N N . HIS A 1 332 ? -11.533 5.661 14.560 1.00 91.88 332 HIS A N 1
ATOM 2511 C CA . HIS A 1 332 ? -10.878 6.736 15.296 1.00 91.88 332 HIS A CA 1
ATOM 2512 C C . HIS A 1 332 ? -11.203 6.709 16.802 1.00 91.88 332 HIS A C 1
ATOM 2514 O O . HIS A 1 332 ? -10.389 7.149 17.616 1.00 91.88 332 HIS A O 1
ATOM 2520 N N . ALA A 1 333 ? -12.368 6.169 17.177 1.00 90.62 333 ALA A N 1
ATOM 2521 C CA . ALA A 1 333 ? -12.852 6.035 18.549 1.00 90.62 333 ALA A CA 1
ATOM 2522 C C . ALA A 1 333 ? -12.374 4.744 19.243 1.00 90.62 333 ALA A C 1
ATOM 2524 O O . ALA A 1 333 ? -12.757 4.487 20.388 1.00 90.62 333 ALA A O 1
ATOM 2525 N N . ARG A 1 334 ? -11.493 3.960 18.596 1.00 93.50 334 ARG A N 1
ATOM 2526 C CA . ARG A 1 334 ? -10.952 2.678 19.085 1.00 93.50 334 ARG A CA 1
ATOM 2527 C C . ARG A 1 334 ? -12.004 1.559 19.151 1.00 93.50 334 ARG A C 1
ATOM 2529 O O . ARG A 1 334 ? -11.823 0.569 19.868 1.00 93.50 334 ARG A O 1
ATOM 2536 N N . MET A 1 335 ? -13.097 1.671 18.407 1.00 93.31 335 MET A N 1
ATOM 2537 C CA . MET A 1 335 ? -14.045 0.581 18.224 1.00 93.31 335 MET A CA 1
ATOM 2538 C C . MET A 1 335 ? -13.470 -0.435 17.253 1.00 93.31 335 MET A C 1
ATOM 2540 O O . MET A 1 335 ? -13.008 -0.090 16.172 1.00 93.31 335 MET A O 1
ATOM 2544 N N . VAL A 1 336 ? -13.498 -1.706 17.655 1.00 94.56 336 VAL A N 1
ATOM 2545 C CA . VAL A 1 336 ? -12.881 -2.790 16.888 1.00 94.56 336 VAL A CA 1
ATOM 2546 C C . VAL A 1 336 ? -13.939 -3.738 16.351 1.00 94.56 336 VAL A C 1
ATOM 2548 O O . VAL A 1 336 ? -14.679 -4.374 17.120 1.00 94.56 336 VAL A O 1
ATOM 2551 N N . VAL A 1 337 ? -13.939 -3.876 15.033 1.00 94.75 337 VAL A N 1
ATOM 2552 C CA . VAL A 1 337 ? -14.666 -4.889 14.279 1.00 94.75 337 VAL A CA 1
ATOM 2553 C C . VAL A 1 337 ? -13.677 -5.940 13.790 1.00 94.75 337 VAL A C 1
ATOM 2555 O O . VAL A 1 337 ? -12.557 -5.622 13.403 1.00 94.75 337 VAL A O 1
ATOM 2558 N N . ARG A 1 338 ? -14.074 -7.209 13.842 1.00 95.25 338 ARG A N 1
ATOM 2559 C CA . ARG A 1 338 ? -13.252 -8.339 13.419 1.00 95.25 338 ARG A CA 1
ATOM 2560 C C . ARG A 1 338 ? -13.965 -9.145 12.348 1.00 95.25 338 ARG A C 1
ATOM 2562 O O . ARG A 1 338 ? -15.128 -9.503 12.522 1.00 95.25 338 ARG A O 1
ATOM 2569 N N . PHE A 1 339 ? -13.244 -9.469 11.292 1.00 96.06 339 PHE A N 1
ATOM 2570 C CA . PHE A 1 339 ? -13.667 -10.374 10.236 1.00 96.06 339 PHE A CA 1
ATOM 2571 C C . PHE A 1 339 ? -12.684 -11.548 10.159 1.00 96.06 339 PHE A C 1
ATOM 2573 O O . PHE A 1 339 ? -11.478 -11.343 10.274 1.00 96.06 339 PHE A O 1
ATOM 2580 N N . GLN A 1 340 ? -13.204 -12.765 10.001 1.00 96.06 340 GLN A N 1
ATOM 2581 C CA . GLN A 1 340 ? -12.402 -13.974 9.822 1.00 96.06 340 GLN A CA 1
ATOM 2582 C C . GLN A 1 340 ? -12.453 -14.387 8.355 1.00 96.06 340 GLN A C 1
ATOM 2584 O O . GLN A 1 340 ? -13.531 -14.679 7.837 1.00 96.06 340 GLN A O 1
ATOM 2589 N N . PHE A 1 341 ? -11.288 -14.460 7.722 1.00 96.00 341 PHE A N 1
ATOM 2590 C CA . PHE A 1 341 ? -11.098 -15.166 6.464 1.00 96.00 341 PHE A CA 1
ATOM 2591 C C . PHE A 1 341 ? -10.658 -16.611 6.746 1.00 96.00 341 PHE A C 1
ATOM 2593 O O . PHE A 1 341 ? -9.837 -16.846 7.626 1.00 96.00 341 PHE A O 1
ATOM 2600 N N . ASP A 1 342 ? -11.225 -17.588 6.041 1.00 92.06 342 ASP A N 1
ATOM 2601 C CA . ASP A 1 342 ? -11.113 -19.009 6.417 1.00 92.06 342 ASP A CA 1
ATOM 2602 C C . ASP A 1 342 ? -9.763 -19.666 6.063 1.00 92.06 342 ASP A C 1
ATOM 2604 O O . ASP A 1 342 ? -9.525 -20.817 6.428 1.00 92.06 342 ASP A O 1
ATOM 2608 N N . GLU A 1 343 ? -8.878 -18.969 5.346 1.00 94.06 343 GLU A N 1
ATOM 2609 C CA . GLU A 1 343 ? -7.580 -19.494 4.911 1.00 94.06 343 GLU A CA 1
ATOM 2610 C C . GLU A 1 343 ? -6.421 -18.609 5.399 1.00 94.06 343 GLU A C 1
ATOM 2612 O O . GLU A 1 343 ? -6.599 -17.436 5.730 1.00 94.06 343 GLU A O 1
ATOM 2617 N N . ASN A 1 344 ? -5.204 -19.159 5.401 1.00 94.50 344 ASN A N 1
ATOM 2618 C CA . ASN A 1 344 ? -4.007 -18.371 5.682 1.00 94.50 344 ASN A CA 1
ATOM 2619 C C . ASN A 1 344 ? -3.741 -17.372 4.551 1.00 94.50 344 ASN A C 1
ATOM 2621 O O . ASN A 1 344 ? -3.909 -17.687 3.368 1.00 94.50 344 ASN A O 1
ATOM 2625 N N . VAL A 1 345 ? -3.259 -16.190 4.921 1.00 95.38 345 VAL A N 1
ATOM 2626 C CA . VAL A 1 345 ? -3.088 -15.062 4.003 1.00 95.38 345 VAL A CA 1
ATOM 2627 C C . VAL A 1 345 ? -1.611 -14.884 3.669 1.00 95.38 345 VAL A C 1
ATOM 2629 O O . VAL A 1 345 ? -0.785 -14.697 4.558 1.00 95.38 345 VAL A O 1
ATOM 2632 N N . ASN A 1 346 ? -1.282 -14.936 2.380 1.00 93.62 346 ASN A N 1
ATOM 2633 C CA . ASN A 1 346 ? 0.062 -14.679 1.858 1.00 93.62 346 ASN A CA 1
ATOM 2634 C C . ASN A 1 346 ? 0.302 -13.179 1.616 1.00 93.62 346 ASN A C 1
ATOM 2636 O O . ASN A 1 346 ? 1.350 -12.639 1.955 1.00 93.62 346 ASN A O 1
ATOM 2640 N N . ALA A 1 347 ? -0.683 -12.499 1.031 1.00 94.94 347 ALA A N 1
ATOM 2641 C CA . ALA A 1 347 ? -0.660 -11.061 0.796 1.00 94.94 347 ALA A CA 1
ATOM 2642 C C . ALA A 1 347 ? -2.066 -10.485 0.991 1.00 94.94 347 ALA A C 1
ATOM 2644 O O . ALA A 1 347 ? -3.067 -11.171 0.765 1.00 94.94 347 ALA A O 1
ATOM 2645 N N . PHE A 1 348 ? -2.133 -9.232 1.424 1.00 97.00 348 PHE A N 1
ATOM 2646 C CA . PHE A 1 348 ? -3.382 -8.557 1.747 1.00 97.00 348 PHE A CA 1
ATOM 2647 C C . PHE A 1 348 ? -3.361 -7.126 1.222 1.00 97.00 348 PHE A C 1
ATOM 2649 O O . PHE A 1 348 ? -2.403 -6.385 1.446 1.00 97.00 348 PHE A O 1
ATOM 2656 N N . CYS A 1 349 ? -4.446 -6.731 0.566 1.00 96.12 349 CYS A N 1
ATOM 2657 C CA . CYS A 1 349 ? -4.678 -5.367 0.118 1.00 96.12 349 CYS A CA 1
ATOM 2658 C C . CYS A 1 349 ? -6.115 -4.969 0.467 1.00 96.12 349 CYS A C 1
ATOM 2660 O O . CYS A 1 349 ? -7.022 -5.800 0.457 1.00 96.12 349 CYS A O 1
ATOM 2662 N N . ALA A 1 350 ? -6.324 -3.698 0.783 1.00 97.12 350 ALA A N 1
ATOM 2663 C CA . ALA A 1 350 ? -7.645 -3.134 0.997 1.00 97.12 350 ALA A CA 1
ATOM 2664 C C . ALA A 1 350 ? -7.698 -1.772 0.317 1.00 97.12 350 ALA A C 1
ATOM 2666 O O . ALA A 1 350 ? -6.700 -1.054 0.275 1.00 97.12 350 ALA A O 1
ATOM 2667 N N . GLY A 1 351 ? -8.854 -1.437 -0.234 1.00 95.69 351 GLY A N 1
ATOM 2668 C CA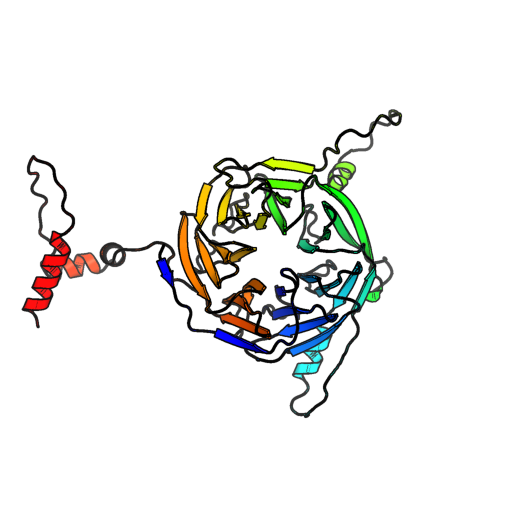 . GLY A 1 351 ? -9.017 -0.222 -1.014 1.00 95.69 351 GLY A CA 1
ATOM 2669 C C . GLY A 1 351 ? -10.315 -0.238 -1.796 1.00 95.69 351 GLY A C 1
ATOM 2670 O O . GLY A 1 351 ? -11.181 -1.088 -1.594 1.00 95.69 351 GLY A O 1
ATOM 2671 N N . GLN A 1 352 ? -10.442 0.721 -2.699 1.00 95.31 352 GLN A N 1
ATOM 2672 C CA . GLN A 1 352 ? -11.573 0.810 -3.608 1.00 95.31 352 GLN A CA 1
ATOM 2673 C C . GLN A 1 352 ? -11.308 -0.071 -4.834 1.00 95.31 352 GLN A C 1
ATOM 2675 O O . GLN A 1 352 ? -10.242 0.046 -5.434 1.00 95.31 352 GLN A O 1
ATOM 2680 N N . TYR A 1 353 ? -12.256 -0.932 -5.200 1.00 95.44 353 TYR A N 1
ATOM 2681 C CA . TYR A 1 353 ? -12.179 -1.788 -6.389 1.00 95.44 353 TYR A CA 1
ATOM 2682 C C . TYR A 1 353 ? -13.528 -1.817 -7.107 1.00 95.44 353 TYR A C 1
ATOM 2684 O O . TYR A 1 353 ? -14.585 -1.926 -6.466 1.00 95.44 353 TYR A O 1
ATOM 2692 N N . ALA A 1 354 ? -13.497 -1.726 -8.434 1.00 94.69 354 ALA A N 1
ATOM 2693 C CA . ALA A 1 354 ? -14.687 -1.785 -9.268 1.00 94.69 354 ALA A CA 1
ATOM 2694 C C . ALA A 1 354 ? -15.017 -3.235 -9.632 1.00 94.69 354 ALA A C 1
ATOM 2696 O O . ALA A 1 354 ? -14.778 -3.687 -10.745 1.00 94.69 354 ALA A O 1
ATOM 2697 N N . CYS A 1 355 ? -15.565 -3.983 -8.672 1.00 89.12 355 CYS A N 1
ATOM 2698 C CA . CYS A 1 355 ? -15.920 -5.384 -8.906 1.00 89.12 355 CYS A CA 1
ATOM 2699 C C . CYS A 1 355 ? -17.201 -5.528 -9.738 1.00 89.12 355 CYS A C 1
ATOM 2701 O O . CYS A 1 355 ? -17.242 -6.270 -10.713 1.00 89.12 355 CYS A O 1
ATOM 2703 N N . LYS A 1 356 ? -18.271 -4.830 -9.336 1.00 85.69 356 LYS A N 1
ATOM 2704 C CA . LYS A 1 356 ? -19.590 -4.880 -9.982 1.00 85.69 356 LYS A CA 1
ATOM 2705 C C . LYS A 1 356 ? -20.232 -3.501 -10.026 1.00 85.69 356 LYS A C 1
ATOM 2707 O O . LYS A 1 356 ? -19.872 -2.609 -9.265 1.00 85.69 356 LYS A O 1
ATOM 2712 N N . ASP A 1 357 ? -21.225 -3.366 -10.900 1.00 83.19 357 ASP A N 1
ATOM 2713 C CA . ASP A 1 357 ? -22.051 -2.165 -11.085 1.00 83.19 357 ASP A CA 1
ATOM 2714 C C . ASP A 1 357 ? -21.301 -0.931 -11.610 1.00 83.19 357 ASP A C 1
ATOM 2716 O O . ASP A 1 357 ? -21.806 0.183 -11.476 1.00 83.19 357 ASP A O 1
ATOM 2720 N N . GLY A 1 358 ? -20.106 -1.109 -12.189 1.00 85.44 358 GLY A N 1
ATOM 2721 C CA . GLY A 1 358 ? -19.320 -0.004 -12.750 1.00 85.44 358 GLY A CA 1
ATOM 2722 C C . GLY A 1 358 ? -19.029 1.098 -11.731 1.00 85.44 358 GLY A C 1
ATOM 2723 O O . GLY A 1 358 ? -19.028 2.275 -12.081 1.00 85.44 358 GLY A O 1
ATOM 2724 N N . LYS A 1 359 ? -18.863 0.731 -10.455 1.00 91.88 359 LYS A N 1
ATOM 2725 C CA . LYS A 1 359 ? -18.549 1.665 -9.375 1.00 91.88 359 LYS A CA 1
ATOM 2726 C C . LYS A 1 359 ? -17.476 1.098 -8.464 1.00 91.88 359 LYS A C 1
ATOM 2728 O O . LYS A 1 359 ? -17.477 -0.087 -8.133 1.00 91.88 359 LYS A O 1
ATOM 2733 N N . ASN A 1 360 ? -16.612 1.986 -8.000 1.00 93.75 360 ASN A N 1
ATOM 2734 C CA . ASN A 1 360 ? -15.661 1.690 -6.945 1.00 93.75 360 ASN A CA 1
ATOM 2735 C C . ASN A 1 360 ? -16.403 1.436 -5.626 1.00 93.75 360 ASN A C 1
ATOM 2737 O O . ASN A 1 360 ? -17.258 2.225 -5.222 1.00 93.75 360 ASN A O 1
ATOM 2741 N N . SER A 1 361 ? -16.096 0.311 -4.982 1.00 94.00 361 SER A N 1
ATOM 2742 C CA . SER A 1 361 ? -16.636 -0.052 -3.669 1.00 94.00 361 SER A CA 1
ATOM 2743 C C . SER A 1 361 ? -15.510 -0.476 -2.726 1.00 94.00 361 SER A C 1
ATOM 2745 O O . SER A 1 361 ? -14.493 -0.996 -3.205 1.00 94.00 361 SER A O 1
ATOM 2747 N N . PRO A 1 362 ? -15.667 -0.293 -1.403 1.00 95.25 362 PRO A N 1
ATOM 2748 C CA . PRO A 1 362 ? -14.663 -0.718 -0.440 1.00 95.25 362 PRO A CA 1
ATOM 2749 C C . PRO A 1 362 ? -14.522 -2.240 -0.477 1.00 95.25 362 PRO A C 1
ATOM 2751 O O . PRO A 1 362 ? -15.508 -2.978 -0.381 1.00 95.25 362 PRO A O 1
ATOM 2754 N N . CYS A 1 363 ? -13.290 -2.711 -0.646 1.00 96.31 363 CYS A N 1
ATOM 2755 C CA . CYS A 1 363 ? -12.978 -4.118 -0.849 1.00 96.31 363 CYS A CA 1
ATOM 2756 C C . CYS A 1 363 ? -11.818 -4.579 0.034 1.00 96.31 363 CYS A C 1
ATOM 2758 O O . CYS A 1 363 ? -10.883 -3.828 0.325 1.00 96.31 363 CYS A O 1
ATOM 2760 N N . LEU A 1 364 ? -11.871 -5.858 0.405 1.00 97.62 364 LEU A N 1
ATOM 2761 C CA . LEU A 1 364 ? -10.780 -6.581 1.055 1.00 97.62 364 LEU A CA 1
ATOM 2762 C C . LEU A 1 364 ? -10.302 -7.683 0.111 1.00 97.62 364 LEU A C 1
ATOM 2764 O O . LEU A 1 364 ? -11.090 -8.532 -0.313 1.00 97.62 364 LEU A O 1
ATOM 2768 N N . VAL A 1 365 ? -9.014 -7.665 -0.216 1.00 97.62 365 VAL A N 1
ATOM 2769 C CA . VAL A 1 365 ? -8.384 -8.597 -1.149 1.00 97.62 365 VAL A CA 1
ATOM 2770 C C . VAL A 1 365 ? -7.419 -9.494 -0.387 1.00 97.62 365 VAL A C 1
ATOM 2772 O O . VAL A 1 365 ? -6.415 -9.034 0.160 1.00 97.62 365 VAL A O 1
ATOM 2775 N N . TYR A 1 366 ? -7.725 -10.787 -0.374 1.00 97.12 366 TYR A N 1
ATOM 2776 C CA . TYR A 1 366 ? -6.936 -11.819 0.285 1.00 97.12 366 TYR A CA 1
ATOM 2777 C C . TYR A 1 366 ? -6.278 -12.710 -0.752 1.00 97.12 366 TYR A C 1
ATOM 2779 O O . TYR A 1 366 ? -6.954 -13.357 -1.552 1.00 97.12 366 TYR A O 1
ATOM 2787 N N . VAL A 1 367 ? -4.957 -12.800 -0.704 1.00 95.62 367 VAL A N 1
ATOM 2788 C CA . VAL A 1 367 ? -4.203 -13.771 -1.492 1.00 95.62 367 VAL A CA 1
ATOM 2789 C C . VAL A 1 367 ? -3.958 -14.990 -0.616 1.00 95.62 367 VAL A C 1
ATOM 2791 O O . VAL A 1 367 ? -3.254 -14.900 0.390 1.00 95.62 367 VAL A O 1
ATOM 2794 N N . SER A 1 368 ? -4.521 -16.130 -1.002 1.00 92.81 368 SER A N 1
ATOM 2795 C CA . SER A 1 368 ? -4.317 -17.398 -0.303 1.00 92.81 368 SER A CA 1
ATOM 2796 C C . SER A 1 368 ? -3.066 -18.127 -0.803 1.00 92.81 368 SER A C 1
ATOM 2798 O O . SER A 1 368 ? -2.657 -17.992 -1.959 1.00 92.81 368 SER A O 1
ATOM 2800 N N . PHE A 1 369 ? -2.497 -18.981 0.050 1.00 88.62 369 PHE A N 1
ATOM 2801 C CA . PHE A 1 369 ? -1.476 -19.961 -0.337 1.00 88.62 369 PHE A CA 1
ATOM 2802 C C . PHE A 1 369 ? -1.994 -21.041 -1.304 1.00 88.62 369 PHE A C 1
ATOM 2804 O O . PHE A 1 369 ? -1.194 -21.725 -1.934 1.00 88.62 369 PHE A O 1
ATOM 2811 N N . ASN A 1 370 ? -3.313 -21.162 -1.477 1.00 87.38 370 ASN A N 1
ATOM 2812 C CA . ASN A 1 370 ? -3.951 -22.103 -2.402 1.00 87.38 370 ASN A CA 1
ATOM 2813 C C . ASN A 1 370 ? -4.045 -21.582 -3.849 1.00 87.38 370 ASN A C 1
ATOM 2815 O O . ASN A 1 370 ? -4.904 -22.040 -4.602 1.00 87.38 370 ASN A O 1
ATOM 2819 N N . HIS A 1 371 ? -3.194 -20.626 -4.241 1.00 84.12 371 HIS A N 1
ATOM 2820 C CA . HIS A 1 371 ? -3.162 -20.061 -5.599 1.00 84.12 371 HIS A CA 1
ATOM 2821 C C . HIS A 1 371 ? -4.517 -19.462 -6.025 1.00 84.12 371 HIS A C 1
ATOM 2823 O O . HIS A 1 371 ? -5.021 -19.683 -7.127 1.00 84.12 371 HIS A O 1
ATOM 2829 N N . LYS A 1 372 ? -5.147 -18.727 -5.104 1.00 93.00 372 LYS A N 1
ATOM 2830 C CA . LYS A 1 372 ? -6.404 -18.013 -5.337 1.00 93.00 372 LYS A CA 1
ATOM 2831 C C . LYS A 1 372 ? -6.365 -16.645 -4.694 1.00 93.00 372 LYS A C 1
ATOM 2833 O O . LYS A 1 372 ? -5.802 -16.479 -3.609 1.00 93.00 372 LYS A O 1
ATOM 2838 N N . ILE A 1 373 ? -7.013 -15.693 -5.351 1.00 96.19 373 ILE A N 1
ATOM 2839 C CA . ILE A 1 373 ? -7.238 -14.359 -4.805 1.00 96.19 373 ILE A CA 1
ATOM 2840 C C . ILE A 1 373 ? -8.729 -14.219 -4.529 1.00 96.19 373 ILE A C 1
ATOM 2842 O O . ILE A 1 373 ? -9.556 -14.428 -5.413 1.00 96.19 373 ILE A O 1
ATOM 2846 N N . TYR A 1 374 ? -9.080 -13.881 -3.295 1.00 96.56 374 TYR A N 1
ATOM 2847 C CA . TYR A 1 374 ? -10.453 -13.635 -2.886 1.00 96.56 374 TYR A CA 1
ATOM 2848 C C . TYR A 1 374 ? -10.673 -12.141 -2.726 1.00 96.56 374 TYR A C 1
ATOM 2850 O O . TYR A 1 374 ? -10.030 -11.499 -1.898 1.00 96.56 374 TYR A O 1
ATOM 2858 N N . VAL A 1 375 ? -11.613 -11.604 -3.493 1.00 96.81 375 VAL A N 1
ATOM 2859 C CA . VAL A 1 375 ? -12.044 -10.211 -3.390 1.00 96.81 375 VAL A CA 1
ATOM 2860 C C . VAL A 1 375 ? -13.396 -10.197 -2.701 1.00 96.81 375 VAL A C 1
ATOM 2862 O O . VAL A 1 375 ? -14.397 -10.610 -3.289 1.00 96.81 375 VAL A O 1
ATOM 2865 N N . TYR A 1 376 ? -13.432 -9.745 -1.452 1.00 96.25 376 TYR A N 1
ATOM 2866 C CA . TYR A 1 376 ? -14.680 -9.405 -0.779 1.00 96.25 376 TYR A CA 1
ATOM 2867 C C . TYR A 1 376 ? -15.053 -7.992 -1.201 1.00 96.25 376 TYR A C 1
ATOM 2869 O O . TYR A 1 376 ? -14.340 -7.045 -0.874 1.00 96.25 376 TYR A O 1
ATOM 2877 N N . TRP A 1 377 ? -16.137 -7.875 -1.962 1.00 90.81 377 TRP A N 1
ATOM 2878 C CA . TRP A 1 377 ? -16.612 -6.612 -2.518 1.00 90.81 377 TRP A CA 1
ATOM 2879 C C . TRP A 1 377 ? -17.831 -6.122 -1.733 1.00 90.81 377 TRP A C 1
ATOM 2881 O O . TRP A 1 377 ? -18.603 -6.935 -1.223 1.00 90.81 377 TRP A O 1
ATOM 2891 N N . ARG A 1 378 ? -17.980 -4.797 -1.597 1.00 89.12 378 ARG A N 1
ATOM 2892 C CA . ARG A 1 378 ? -18.933 -4.135 -0.676 1.00 89.12 378 ARG A CA 1
ATOM 2893 C C . ARG A 1 378 ? -18.710 -4.476 0.798 1.00 89.12 378 ARG A C 1
ATOM 2895 O O . ARG A 1 378 ? -19.593 -4.964 1.507 1.00 89.12 378 ARG A O 1
ATOM 2902 N N . VAL A 1 379 ? -17.504 -4.199 1.263 1.00 92.00 379 VAL A N 1
ATOM 2903 C CA . VAL A 1 379 ? -17.130 -4.261 2.677 1.00 92.00 379 VAL A CA 1
ATOM 2904 C C . VAL A 1 379 ? -17.613 -2.975 3.343 1.00 92.00 379 VAL A C 1
ATOM 2906 O O . VAL A 1 379 ? -16.847 -2.046 3.572 1.00 92.00 379 VAL A O 1
ATOM 2909 N N . GLU A 1 380 ? -18.920 -2.921 3.589 1.00 91.94 380 GLU A N 1
ATOM 2910 C CA . GLU A 1 380 ? -19.616 -1.764 4.153 1.00 91.94 380 GLU A CA 1
ATOM 2911 C C . GLU A 1 380 ? -20.247 -2.120 5.508 1.00 91.94 380 GLU A C 1
ATOM 2913 O O . GLU A 1 380 ? -20.730 -3.237 5.729 1.00 91.94 380 GLU A O 1
ATOM 2918 N N . LEU A 1 381 ? -20.247 -1.162 6.431 1.00 89.50 381 LEU A N 1
ATOM 2919 C CA . LEU A 1 381 ? -20.835 -1.250 7.761 1.00 89.50 381 LEU A CA 1
ATOM 2920 C C . LEU A 1 381 ? -21.667 0.001 8.017 1.00 89.50 381 LEU A C 1
ATOM 2922 O O . LEU A 1 381 ? -21.159 1.106 7.915 1.00 89.50 381 LEU A O 1
ATOM 2926 N N . GLU A 1 382 ? -22.916 -0.157 8.454 1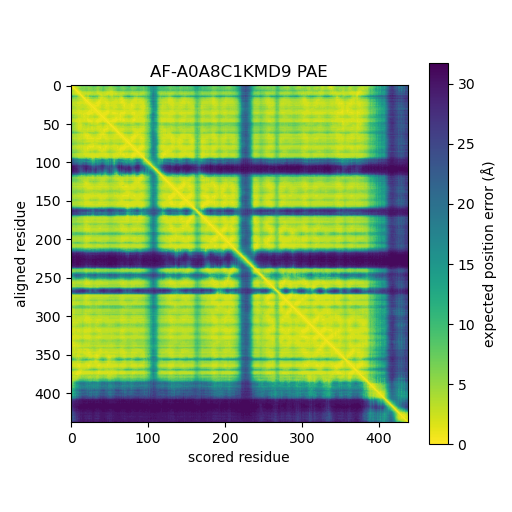.00 84.62 382 GLU A N 1
ATOM 2927 C CA . GLU A 1 382 ? -23.766 1.006 8.758 1.00 84.62 382 GLU A CA 1
ATOM 2928 C C . GLU A 1 382 ? -23.156 1.908 9.841 1.00 84.62 382 GLU A C 1
ATOM 2930 O O . GLU A 1 382 ? -23.235 3.130 9.755 1.00 84.62 382 GLU A O 1
ATOM 2935 N N . ARG A 1 383 ? -22.573 1.301 10.886 1.00 83.50 383 ARG A N 1
ATOM 2936 C CA . ARG A 1 383 ? -21.895 1.995 11.991 1.00 83.50 383 ARG A CA 1
ATOM 2937 C C . ARG A 1 383 ? -20.809 1.112 12.602 1.00 83.50 383 ARG A C 1
ATOM 2939 O O . ARG A 1 383 ? -21.010 -0.098 12.787 1.00 83.50 383 ARG A O 1
ATOM 2946 N N . MET A 1 384 ? -19.688 1.717 12.990 1.00 87.69 384 MET A N 1
ATOM 2947 C CA . MET A 1 384 ? -18.647 1.069 13.804 1.00 87.69 384 MET A CA 1
ATOM 2948 C C . MET A 1 384 ? -19.053 0.959 15.279 1.00 87.69 384 MET A C 1
ATOM 2950 O O . MET A 1 384 ? -18.827 -0.074 15.917 1.00 87.69 384 MET A O 1
ATOM 2954 N N . GLU A 1 385 ? -19.714 1.990 15.804 1.00 81.69 385 GLU A N 1
ATOM 2955 C CA . GLU A 1 385 ? -20.176 2.034 17.187 1.00 81.69 385 GLU A CA 1
ATOM 2956 C C . GLU A 1 385 ? -21.335 1.048 17.433 1.00 81.69 385 GLU A C 1
ATOM 2958 O O . GLU A 1 385 ? -22.281 0.972 16.642 1.00 81.69 385 GLU A O 1
ATOM 2963 N N . PRO A 1 386 ? -21.301 0.273 18.531 1.00 73.00 386 PRO A N 1
ATOM 2964 C CA . PRO A 1 386 ? -22.425 -0.545 18.942 1.00 73.00 386 PRO A CA 1
ATOM 2965 C C . PRO A 1 386 ? -23.518 0.371 19.489 1.00 73.00 386 PRO A C 1
ATOM 2967 O O . PRO A 1 386 ? -23.383 0.942 20.567 1.00 73.00 386 PRO A O 1
ATOM 2970 N N . THR A 1 387 ? -24.615 0.498 18.755 1.00 67.31 387 THR A N 1
ATOM 2971 C CA . THR A 1 387 ? -25.795 1.221 19.228 1.00 67.31 387 THR A CA 1
ATOM 2972 C C . THR A 1 387 ? -26.788 0.274 19.880 1.00 67.31 387 THR A C 1
ATOM 2974 O O . THR A 1 387 ? -27.028 -0.841 19.408 1.00 67.31 387 THR A O 1
ATOM 2977 N N . ASN A 1 388 ? -27.419 0.746 20.947 1.00 70.31 388 ASN A N 1
ATOM 2978 C CA . ASN A 1 388 ? -28.494 0.029 21.610 1.00 70.31 388 ASN A CA 1
ATOM 2979 C C . ASN A 1 388 ? -29.782 0.282 20.817 1.00 70.31 388 ASN A C 1
ATOM 2981 O O . ASN A 1 388 ? -29.971 1.372 20.283 1.00 70.31 388 ASN A O 1
ATOM 2985 N N . LEU A 1 389 ? -30.712 -0.676 20.776 1.00 72.62 389 LEU A N 1
ATOM 2986 C CA . LEU A 1 389 ? -31.998 -0.462 20.094 1.00 72.62 389 LEU A CA 1
ATOM 2987 C C . LEU A 1 389 ? -32.697 0.817 20.590 1.00 72.62 389 LEU A C 1
ATOM 2989 O O . LEU A 1 389 ? -33.280 1.546 19.798 1.00 72.62 389 LEU A O 1
ATOM 2993 N N . LEU A 1 390 ? -32.576 1.112 21.889 1.00 73.81 390 LEU A N 1
ATOM 2994 C CA . LEU A 1 390 ? -33.144 2.311 22.493 1.00 73.81 390 LEU A CA 1
ATOM 2995 C C . LEU A 1 390 ? -32.554 3.602 21.909 1.00 73.81 390 LEU A C 1
ATOM 2997 O O . LEU A 1 390 ? -33.319 4.484 21.552 1.00 73.81 390 LEU A O 1
ATOM 3001 N N . SER A 1 391 ? -31.232 3.688 21.733 1.00 70.81 391 SER A N 1
ATOM 3002 C CA . SER A 1 391 ? -30.597 4.897 21.193 1.00 70.81 391 SER A CA 1
ATOM 3003 C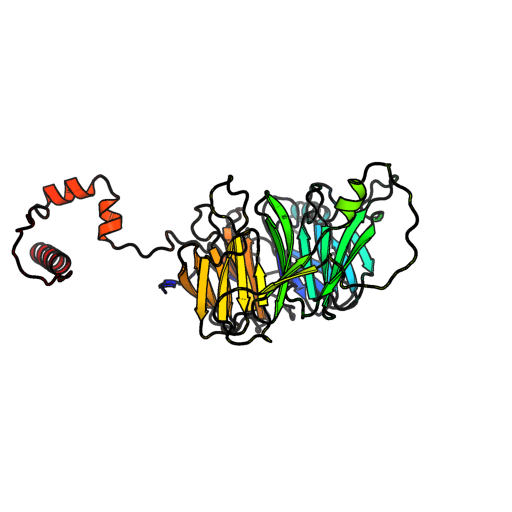 C . SER A 1 391 ? -30.959 5.115 19.721 1.00 70.81 391 SER A C 1
ATOM 3005 O O . SER A 1 391 ? -31.219 6.238 19.309 1.00 70.81 391 SER A O 1
ATOM 3007 N N . VAL A 1 392 ? -31.064 4.035 18.938 1.00 75.38 392 VAL A N 1
ATOM 3008 C CA . VAL A 1 392 ? -31.521 4.105 17.535 1.00 75.38 392 VAL A CA 1
ATOM 3009 C C . VAL A 1 392 ? -32.980 4.556 17.443 1.00 75.38 392 VAL A C 1
ATOM 3011 O O . VAL A 1 392 ? -33.364 5.260 16.511 1.00 75.38 392 VAL A O 1
ATOM 3014 N N . LEU A 1 393 ? -33.813 4.128 18.391 1.00 75.88 393 LEU A N 1
ATOM 3015 C CA . LEU A 1 393 ? -35.214 4.521 18.443 1.00 75.88 393 LEU A CA 1
ATOM 3016 C C . LEU A 1 393 ? -35.377 5.970 18.919 1.00 75.88 393 LEU A C 1
ATOM 3018 O O . LEU A 1 393 ? -36.168 6.692 18.330 1.00 75.88 393 LEU A O 1
ATOM 3022 N N . GLU A 1 394 ? -34.597 6.422 19.900 1.00 76.38 394 GLU A N 1
ATOM 3023 C CA . GLU A 1 394 ? -34.581 7.816 20.374 1.00 76.38 394 GLU A CA 1
ATOM 3024 C C . GLU A 1 394 ? -34.155 8.818 19.291 1.00 76.38 394 GLU A C 1
ATOM 3026 O O . GLU A 1 394 ? -34.654 9.941 19.273 1.00 76.38 394 GLU A O 1
ATOM 3031 N N . GLU A 1 395 ? -33.302 8.411 18.346 1.00 73.62 395 GLU A N 1
ATOM 3032 C CA . GLU A 1 395 ? -32.949 9.215 17.165 1.00 73.62 395 GLU A CA 1
ATOM 3033 C C . GLU A 1 395 ? -34.131 9.409 16.191 1.00 73.62 395 GLU A C 1
ATOM 3035 O O . GLU A 1 395 ? -34.102 10.318 15.357 1.00 73.62 395 GLU A O 1
ATOM 3040 N N . ARG A 1 396 ? -35.185 8.580 16.265 1.00 81.38 396 ARG A N 1
ATOM 3041 C CA . ARG A 1 396 ? -36.355 8.710 15.387 1.00 81.38 396 ARG A CA 1
ATOM 3042 C C . ARG A 1 396 ? -37.364 9.701 15.975 1.00 81.38 396 ARG A C 1
ATOM 3044 O O . ARG A 1 396 ? -37.886 9.456 17.061 1.00 81.38 396 ARG A O 1
ATOM 3051 N N . PRO A 1 397 ? -37.760 10.749 15.230 1.00 76.62 397 PRO A N 1
ATOM 3052 C CA . PRO A 1 397 ? -38.670 11.779 15.739 1.00 76.62 397 PRO A CA 1
ATOM 3053 C C . PRO A 1 397 ? -40.061 11.237 16.109 1.00 76.62 397 PRO A C 1
ATOM 3055 O O . PRO A 1 397 ? -40.726 11.789 16.974 1.00 76.62 397 PRO A O 1
ATOM 3058 N N . GLU A 1 398 ? -40.484 10.127 15.500 1.00 81.00 398 GLU A N 1
ATOM 3059 C CA . GLU A 1 398 ? -41.785 9.486 15.743 1.00 81.00 398 GLU A CA 1
ATOM 3060 C C . GLU A 1 398 ? -41.809 8.595 16.997 1.00 81.00 398 GLU A C 1
ATOM 3062 O O . GLU A 1 398 ? -42.877 8.223 17.485 1.00 81.00 398 GLU A O 1
ATOM 3067 N N . TYR A 1 399 ? -40.642 8.204 17.512 1.00 78.38 399 TYR A N 1
ATOM 3068 C CA . TYR A 1 399 ? -40.529 7.293 18.647 1.00 78.38 399 TYR A CA 1
ATOM 3069 C C . TYR A 1 399 ? -41.168 7.816 19.942 1.00 78.38 399 TYR A C 1
ATOM 3071 O O . TYR A 1 399 ? -41.940 7.054 20.535 1.00 78.38 399 TYR A O 1
ATOM 3079 N N . PRO A 1 400 ? -40.938 9.073 20.383 1.00 73.75 400 PRO A N 1
ATOM 3080 C CA . PRO A 1 400 ? -41.616 9.609 21.565 1.00 73.75 400 PRO A CA 1
ATOM 3081 C C . PRO A 1 400 ? -43.146 9.623 21.409 1.00 73.75 400 PRO A C 1
ATOM 3083 O O . PRO A 1 400 ? -43.862 9.262 22.347 1.00 73.75 400 PRO A O 1
ATOM 3086 N N . ASP A 1 401 ? -43.656 9.927 20.213 1.00 76.62 401 ASP A N 1
ATOM 3087 C CA . ASP A 1 401 ? -45.096 9.932 19.929 1.00 76.62 401 ASP A CA 1
ATOM 3088 C C . ASP A 1 401 ? -45.699 8.517 19.958 1.00 76.62 401 ASP A C 1
ATOM 3090 O O . ASP A 1 401 ? -46.798 8.295 20.478 1.00 76.62 401 ASP A O 1
ATOM 3094 N N . LEU A 1 402 ? -44.976 7.525 19.431 1.00 77.44 402 LEU A N 1
ATOM 3095 C CA . LEU A 1 402 ? -45.356 6.110 19.477 1.00 77.44 402 LEU A CA 1
ATOM 3096 C C . LEU A 1 402 ? -45.339 5.554 20.908 1.00 77.44 402 LEU A C 1
ATOM 3098 O O . LEU A 1 402 ? -46.266 4.838 21.290 1.00 77.44 402 LEU A O 1
ATOM 3102 N N . LEU A 1 403 ? -44.340 5.920 21.713 1.00 75.31 403 LEU A N 1
ATOM 3103 C CA . LEU A 1 403 ? -44.251 5.592 23.143 1.00 75.31 403 LEU A CA 1
ATOM 3104 C C . LEU A 1 403 ? -45.443 6.140 23.929 1.00 75.31 403 LEU A C 1
ATOM 3106 O O . LEU A 1 403 ? -46.043 5.415 24.730 1.00 75.31 403 LEU A O 1
ATOM 3110 N N . HIS A 1 404 ? -45.814 7.394 23.658 1.00 71.12 404 HIS A N 1
ATOM 3111 C CA . HIS A 1 404 ? -46.967 8.044 24.271 1.00 71.12 404 HIS A CA 1
ATOM 3112 C C . HIS A 1 404 ? -48.280 7.356 23.864 1.00 71.12 404 HIS A C 1
ATOM 3114 O O . HIS A 1 404 ? -49.117 7.052 24.712 1.00 71.12 404 HIS A O 1
ATOM 3120 N N . ARG A 1 405 ? -48.444 7.005 22.581 1.00 76.50 405 ARG A N 1
ATOM 3121 C CA . ARG A 1 405 ? -49.618 6.259 22.081 1.00 76.50 405 ARG A CA 1
ATOM 3122 C C . ARG A 1 405 ? -49.730 4.840 22.638 1.00 76.50 405 ARG A C 1
ATOM 3124 O O . ARG A 1 405 ? -50.837 4.315 22.737 1.00 76.50 405 ARG A O 1
ATOM 3131 N N . LEU A 1 406 ? -48.606 4.207 22.961 1.00 79.56 406 LEU A N 1
ATOM 3132 C CA . LEU A 1 406 ? -48.563 2.867 23.546 1.00 79.56 406 LEU A CA 1
ATOM 3133 C C . LEU A 1 406 ? -48.708 2.878 25.076 1.00 79.56 406 LEU A C 1
ATOM 3135 O O . LEU A 1 406 ? -48.858 1.806 25.660 1.00 79.56 406 LEU A O 1
ATOM 3139 N N . GLY A 1 407 ? -48.692 4.056 25.715 1.00 69.00 407 GLY A N 1
ATOM 3140 C CA . GLY A 1 407 ? -48.820 4.206 27.167 1.00 69.00 407 GLY A CA 1
ATOM 3141 C C . GLY A 1 407 ? -47.599 3.719 27.953 1.00 69.00 407 GLY A C 1
ATOM 3142 O O . GLY A 1 407 ? -47.727 3.368 29.120 1.00 69.00 407 GLY A O 1
ATOM 3143 N N . VAL A 1 408 ? -46.420 3.656 27.323 1.00 67.31 408 VAL A N 1
ATOM 3144 C CA . VAL A 1 408 ? -45.191 3.081 27.917 1.00 67.31 408 VAL A CA 1
ATOM 3145 C C . VAL A 1 408 ? -44.250 4.176 28.470 1.00 67.31 408 VAL A C 1
ATOM 3147 O O . VAL A 1 408 ? -43.165 3.881 28.955 1.00 67.31 408 VAL A O 1
ATOM 3150 N N . GLY A 1 409 ? -44.660 5.452 28.427 1.00 51.75 409 GLY A N 1
ATOM 3151 C CA . GLY A 1 409 ? -43.820 6.614 28.762 1.00 51.75 409 GLY A CA 1
ATOM 3152 C C . GLY A 1 409 ? -43.951 7.202 30.177 1.00 51.75 409 GLY A C 1
ATOM 3153 O O . GLY A 1 409 ? -43.133 8.039 30.547 1.00 51.75 409 GLY A O 1
ATOM 3154 N N . GLU A 1 410 ? -44.928 6.796 30.992 1.00 44.06 410 GLU A N 1
ATOM 3155 C CA . GLU A 1 410 ? -45.108 7.350 32.346 1.00 44.06 410 GLU A CA 1
ATOM 3156 C C . GLU A 1 410 ? -44.496 6.440 33.418 1.00 44.06 410 GLU A C 1
ATOM 3158 O O . GLU A 1 410 ? -45.191 5.744 34.152 1.00 44.06 410 GLU A O 1
ATOM 3163 N N . CYS A 1 411 ? -43.169 6.457 33.544 1.00 38.78 411 CYS A N 1
ATOM 3164 C CA . CYS A 1 411 ? -42.526 6.071 34.798 1.00 38.78 411 CYS A CA 1
ATOM 3165 C C . CYS A 1 411 ? -41.751 7.278 35.318 1.00 38.78 411 CYS A C 1
ATOM 3167 O O . CYS A 1 411 ? -40.567 7.461 35.042 1.00 38.78 411 CYS A O 1
ATOM 3169 N N . THR A 1 412 ? -42.460 8.141 36.046 1.00 36.38 412 THR A N 1
ATOM 3170 C CA . THR A 1 412 ? -41.868 9.237 36.812 1.00 36.38 412 THR A CA 1
ATOM 3171 C C . THR A 1 412 ? -40.741 8.697 37.683 1.00 36.38 412 THR A C 1
ATOM 3173 O O . THR A 1 412 ? -40.949 7.788 38.489 1.00 36.38 412 THR A O 1
ATOM 3176 N N . SER A 1 413 ? -39.556 9.281 37.538 1.00 32.62 413 SER A N 1
ATOM 3177 C CA . SER A 1 413 ? -38.446 9.138 38.470 1.00 32.62 413 SER A CA 1
ATOM 3178 C C . SER A 1 413 ? -38.901 9.572 39.866 1.00 32.62 413 SER A C 1
ATOM 3180 O O . SER A 1 413 ? -38.907 10.761 40.183 1.00 32.62 413 SER A O 1
ATOM 3182 N N . VAL A 1 414 ? -39.299 8.617 40.706 1.00 31.06 414 VAL A N 1
ATOM 3183 C CA . VAL A 1 414 ? -39.436 8.867 42.139 1.00 31.06 414 VAL A CA 1
ATOM 3184 C C . VAL A 1 414 ? -38.023 8.897 42.704 1.00 31.06 414 VAL A C 1
ATOM 3186 O O . VAL A 1 414 ? -37.344 7.875 42.788 1.00 31.06 414 VAL A O 1
ATOM 3189 N N . SER A 1 415 ? -37.568 10.097 43.051 1.00 34.50 415 SER A N 1
ATOM 3190 C CA . SER A 1 415 ? -36.412 10.331 43.905 1.00 34.50 415 SER A CA 1
ATOM 3191 C C . SER A 1 415 ? -36.630 9.622 45.245 1.00 34.50 415 SER A C 1
ATOM 3193 O O . SER A 1 415 ? -37.334 10.130 46.116 1.00 34.50 415 SER A O 1
ATOM 3195 N N . GLY A 1 416 ? -36.062 8.427 45.383 1.00 30.14 416 GLY A N 1
ATOM 3196 C CA . GLY A 1 416 ? -35.952 7.700 46.640 1.00 30.14 416 GLY A CA 1
ATOM 3197 C C . GLY A 1 416 ? -34.483 7.570 47.009 1.00 30.14 416 GLY A C 1
ATOM 3198 O O . GLY A 1 416 ? -33.704 6.966 46.273 1.00 30.14 416 GLY A O 1
ATOM 3199 N N . GLU A 1 417 ? -34.107 8.165 48.136 1.00 36.31 417 GLU A N 1
ATOM 3200 C CA . GLU A 1 417 ? -32.819 7.967 48.793 1.00 36.31 417 GLU A CA 1
ATOM 3201 C C . GLU A 1 417 ? -32.554 6.469 49.005 1.00 36.31 417 GLU A C 1
ATOM 3203 O O . GLU A 1 417 ? -33.203 5.823 49.824 1.00 36.31 417 GLU A O 1
ATOM 3208 N N . ASN A 1 418 ? -31.631 5.912 48.221 1.00 31.19 418 ASN A N 1
ATOM 3209 C CA . ASN A 1 418 ? -30.601 4.933 48.588 1.00 31.19 418 ASN A CA 1
ATOM 3210 C C . ASN A 1 418 ? -30.157 4.175 47.333 1.00 31.19 418 ASN A C 1
ATOM 3212 O O . ASN A 1 418 ? -30.956 3.602 46.595 1.00 31.19 418 ASN A O 1
ATOM 3216 N N . GLY A 1 419 ? -28.849 4.218 47.080 1.00 39.97 419 GLY A N 1
ATOM 3217 C CA . GLY A 1 419 ? -28.240 3.711 45.861 1.00 39.97 419 GLY A CA 1
ATOM 3218 C C . GLY A 1 419 ? -28.479 2.221 45.630 1.00 39.97 419 GLY A C 1
ATOM 3219 O O . GLY A 1 419 ? -28.228 1.413 46.514 1.00 39.97 419 GLY A O 1
ATOM 3220 N N . MET A 1 420 ? -28.911 1.881 44.412 1.00 28.50 420 MET A N 1
ATOM 3221 C CA . MET A 1 420 ? -28.270 0.902 43.520 1.00 28.50 420 MET A CA 1
ATOM 3222 C C . MET A 1 420 ? -29.021 0.915 42.175 1.00 28.50 420 MET A C 1
ATOM 3224 O O . MET A 1 420 ? -30.151 0.440 42.085 1.00 28.50 420 MET A O 1
ATOM 3228 N N . HIS A 1 421 ? -28.421 1.465 41.115 1.00 34.09 421 HIS A N 1
ATOM 3229 C CA . HIS A 1 421 ? -29.014 1.424 39.773 1.0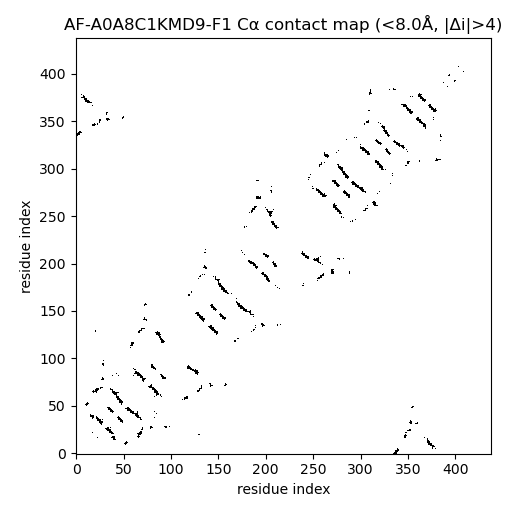0 34.09 421 HIS A CA 1
ATOM 3230 C C . HIS A 1 421 ? -28.956 -0.004 39.206 1.00 34.09 421 HIS A C 1
ATOM 3232 O O . HIS A 1 421 ? -27.873 -0.561 39.034 1.00 34.09 421 HIS A O 1
ATOM 3238 N N . LYS A 1 422 ? -30.115 -0.594 38.887 1.00 31.88 422 LYS A N 1
ATOM 3239 C CA . LYS A 1 422 ? -30.223 -1.824 38.085 1.00 31.88 422 LYS A CA 1
ATOM 3240 C C . LYS A 1 422 ? -30.825 -1.494 36.708 1.00 31.88 422 LYS A C 1
ATOM 3242 O O . LYS A 1 422 ? -31.948 -1.000 36.674 1.00 31.88 422 LYS A O 1
ATOM 3247 N N . PRO A 1 423 ? -30.153 -1.808 35.585 1.00 37.91 423 PRO A N 1
ATOM 3248 C CA . PRO A 1 423 ? -30.594 -1.418 34.239 1.00 37.91 423 PRO A CA 1
ATOM 3249 C C . PRO A 1 423 ? -31.628 -2.365 33.585 1.00 37.91 423 PRO A C 1
ATOM 3251 O O . PRO A 1 423 ? -31.859 -2.278 32.386 1.00 37.91 423 PRO A O 1
ATOM 3254 N N . ASN A 1 424 ? -32.281 -3.265 34.333 1.00 37.62 424 ASN A N 1
ATOM 3255 C CA . ASN A 1 424 ? -33.015 -4.400 33.741 1.00 37.62 424 ASN A CA 1
ATOM 3256 C C . ASN A 1 424 ? -34.552 -4.296 33.707 1.00 37.62 424 ASN A C 1
ATOM 3258 O O . ASN A 1 424 ? -35.193 -5.237 33.256 1.00 37.62 424 ASN A O 1
ATOM 3262 N N . GLN A 1 425 ? -35.178 -3.200 34.145 1.00 42.16 425 GLN A N 1
ATOM 3263 C CA . GLN A 1 425 ? -36.650 -3.177 34.251 1.00 42.16 425 GLN A CA 1
ATOM 3264 C C . GLN A 1 425 ? -37.387 -2.861 32.938 1.00 42.16 425 GLN A C 1
ATOM 3266 O O . GLN A 1 425 ? -38.521 -3.297 32.757 1.00 42.16 425 GLN A O 1
ATOM 3271 N N . VAL A 1 426 ? -36.752 -2.168 31.988 1.00 45.62 426 VAL A N 1
ATOM 3272 C CA . VAL A 1 426 ? -37.420 -1.774 30.733 1.00 45.62 426 VAL A CA 1
ATOM 3273 C C . VAL A 1 426 ? -37.565 -2.957 29.766 1.00 45.62 426 VAL A C 1
ATOM 3275 O O . VAL A 1 426 ? -38.610 -3.108 29.135 1.00 45.62 426 VAL A O 1
ATOM 3278 N N . SER A 1 427 ? -36.566 -3.846 29.675 1.00 42.06 427 SER A N 1
ATOM 3279 C CA . SER A 1 427 ? -36.641 -4.995 28.755 1.00 42.06 427 SER A CA 1
ATOM 3280 C C . SER A 1 427 ? -37.650 -6.050 29.216 1.00 42.06 427 SER A C 1
ATOM 3282 O O . SER A 1 427 ? -38.358 -6.623 28.389 1.00 42.06 427 SER A O 1
ATOM 3284 N N . GLU A 1 428 ? -37.779 -6.254 30.529 1.00 39.44 428 GLU A N 1
ATOM 3285 C CA . GLU A 1 428 ? -38.735 -7.194 31.120 1.00 39.44 428 GLU A CA 1
ATOM 3286 C C . GLU A 1 428 ? -40.184 -6.700 30.951 1.00 39.44 428 GLU A C 1
ATOM 3288 O O . GLU A 1 428 ? -41.091 -7.487 30.676 1.00 39.44 428 GLU A O 1
ATOM 3293 N N . TYR A 1 429 ? -40.401 -5.382 31.009 1.00 47.16 429 TYR A N 1
ATOM 3294 C CA . TYR A 1 429 ? -41.712 -4.775 30.774 1.00 47.16 429 TYR A CA 1
ATOM 3295 C C . TYR A 1 429 ? -42.139 -4.850 29.299 1.00 47.16 429 TYR A C 1
ATOM 3297 O O . TYR A 1 429 ? -43.273 -5.224 29.001 1.00 47.16 429 TYR A O 1
ATOM 3305 N N . ILE A 1 430 ? -41.220 -4.585 28.362 1.00 48.44 430 ILE A N 1
ATOM 3306 C CA . ILE A 1 430 ? -41.487 -4.719 26.919 1.00 48.44 430 ILE A CA 1
ATOM 3307 C C . ILE A 1 430 ? -41.763 -6.186 26.553 1.00 48.44 430 ILE A C 1
ATOM 3309 O O . ILE A 1 430 ? -42.721 -6.467 25.833 1.00 48.44 430 ILE A O 1
ATOM 3313 N N . TYR A 1 431 ? -40.989 -7.131 27.098 1.00 44.06 431 TYR A N 1
ATOM 3314 C CA . TYR A 1 431 ? -41.205 -8.565 26.885 1.00 44.06 431 TYR A CA 1
ATOM 3315 C C . TYR A 1 431 ? -42.591 -9.019 27.374 1.00 44.06 431 TYR A C 1
ATOM 3317 O O . TYR A 1 431 ? -43.301 -9.733 26.663 1.00 44.06 431 TYR A O 1
ATOM 3325 N N . ASN A 1 432 ? -43.026 -8.548 28.546 1.00 42.00 432 ASN A N 1
ATOM 3326 C CA . ASN A 1 432 ? -44.341 -8.881 29.097 1.00 42.00 432 ASN A CA 1
ATOM 3327 C C . ASN A 1 432 ? -45.505 -8.203 28.347 1.00 42.00 432 ASN A C 1
ATOM 3329 O O . ASN A 1 432 ? -46.559 -8.819 28.192 1.00 42.00 432 ASN A O 1
ATOM 3333 N N . CYS A 1 433 ? -45.316 -6.990 27.817 1.00 45.56 433 CYS A N 1
ATOM 3334 C CA . CYS A 1 433 ? -46.314 -6.309 26.980 1.00 45.56 433 CYS A CA 1
ATOM 3335 C C . CYS A 1 433 ? -46.487 -6.946 25.593 1.00 45.56 433 CYS A C 1
ATOM 3337 O O . CYS A 1 433 ? -47.589 -6.935 25.048 1.00 45.56 433 CYS A O 1
ATOM 3339 N N . ILE A 1 434 ? -45.425 -7.517 25.015 1.00 45.06 434 ILE A N 1
ATOM 3340 C CA . ILE A 1 434 ? -45.520 -8.267 23.752 1.00 45.06 434 ILE A CA 1
ATOM 3341 C C . ILE A 1 434 ? -46.220 -9.612 23.992 1.00 45.06 434 ILE A C 1
ATOM 3343 O O . ILE A 1 434 ? -47.072 -10.016 23.205 1.00 45.06 434 ILE A O 1
ATOM 3347 N N . LYS A 1 435 ? -45.924 -10.275 25.117 1.00 35.91 435 LYS A N 1
ATOM 3348 C CA . LYS A 1 435 ? -46.520 -11.565 25.492 1.00 35.91 435 LYS A CA 1
ATOM 3349 C C . LYS A 1 435 ? -48.009 -11.485 25.857 1.00 35.91 435 LYS A C 1
ATOM 3351 O O . LYS A 1 435 ? -48.673 -12.510 25.837 1.00 35.91 435 LYS A O 1
ATOM 3356 N N . SER A 1 436 ? -48.533 -10.307 26.202 1.00 34.81 436 SER A N 1
ATOM 3357 C CA . SER A 1 436 ? -49.959 -10.116 26.519 1.00 34.81 436 SER A CA 1
ATOM 3358 C C . SER A 1 436 ? -50.826 -9.726 25.315 1.00 34.81 436 SER A C 1
ATOM 3360 O O . SER A 1 436 ? -52.047 -9.653 25.451 1.00 34.81 436 SER A O 1
ATOM 3362 N N . LYS A 1 437 ? -50.213 -9.463 24.150 1.00 41.94 437 LYS A N 1
ATOM 3363 C CA . LYS A 1 437 ? -50.897 -9.065 22.904 1.00 41.94 437 LYS A CA 1
ATOM 3364 C C . LYS A 1 437 ? -50.798 -10.097 21.768 1.00 41.94 437 LYS A C 1
ATOM 3366 O O . LYS A 1 437 ? -51.382 -9.862 20.711 1.00 41.94 437 LYS A O 1
ATOM 3371 N N . LEU A 1 438 ? -50.084 -11.202 21.985 1.00 36.44 438 LEU A N 1
ATOM 3372 C CA . LEU A 1 438 ? -50.152 -12.451 21.212 1.00 36.44 438 LEU A CA 1
ATOM 3373 C C . LEU A 1 438 ? -51.032 -13.440 21.976 1.00 36.44 438 LEU A C 1
ATOM 3375 O O . LEU A 1 438 ? -51.798 -14.165 21.307 1.00 36.44 438 LEU A O 1
#

Sequence (438 aa):
MRSVSYVQRVSLDFTGTIFPHAICLGDADNDSLNELVVGDSSGKLYIYKNDDCKPWITRTCVGMLTCVGVGDVCNKGRNFVVAVGAEGWFHLFDISASAAKADSSSQQDGSIGDEQKPSFTQHIPANTKVMLISDIDGDGRCELVVGYTDRVVRAFRWEEPSDASDLSSGQLVLLKKWLLEGQVDSLSVNPSPEGLPELMVSQPGCGYAILMCSWTQEGAAGPGDEKTATPSREGPSRDVVLHLTTGRIHNKNVSTHLIGSIRRGTEKACCGLFALCTLDGTLKLMDSSEKLLWSVQVDHQLFALQKLDVTGDGREEVVACAWDGQTYIIDHARMVVRFQFDENVNAFCAGQYACKDGKNSPCLVYVSFNHKIYVYWRVELERMEPTNLLSVLEERPEYPDLLHRLGVGECTSVSGENGMHKPNQVSEYIYNCIKSKL

Solvent-accessible surface area (backbone atoms only — not comparable to full-atom values): 24180 Å² total; per-residue (Å²): 120,48,80,54,83,87,82,53,64,45,68,31,66,41,92,70,52,57,40,59,39,6,47,40,65,29,35,36,56,66,79,85,44,21,25,41,40,37,23,18,55,84,10,41,36,35,33,32,52,51,74,52,39,52,59,74,44,60,35,61,53,70,51,32,21,21,24,37,46,57,36,36,54,73,63,73,89,50,36,28,35,37,40,32,10,38,74,9,35,38,35,32,34,69,39,46,76,52,53,69,56,58,79,72,58,81,85,75,87,85,79,82,71,74,66,56,68,58,62,36,76,48,82,53,75,55,41,43,52,32,71,40,76,42,49,52,78,66,82,84,47,32,27,45,34,40,31,22,76,84,18,36,37,38,37,25,36,56,46,65,57,98,86,60,96,52,80,72,60,46,46,81,42,78,73,48,77,48,80,52,97,46,57,57,60,28,65,32,53,27,26,29,73,87,46,46,46,36,34,35,34,18,19,39,32,54,23,34,32,43,51,57,65,60,76,66,58,67,74,68,62,69,98,79,78,95,70,90,80,77,94,72,75,93,63,86,65,91,44,59,48,81,47,74,62,85,76,94,66,93,51,66,84,35,56,15,40,39,41,40,50,44,42,79,43,56,95,80,62,47,49,17,25,34,37,40,36,18,40,77,14,45,37,37,38,30,41,46,8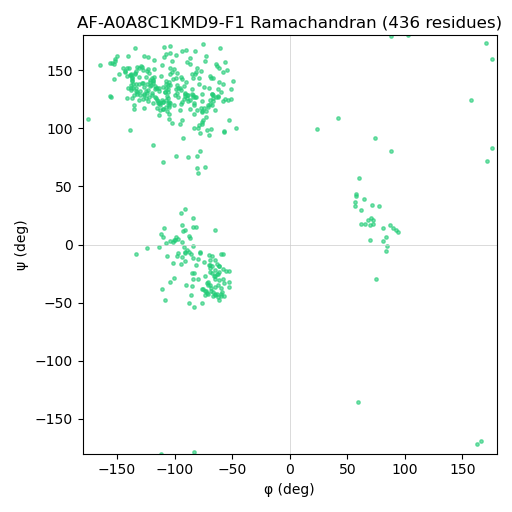4,73,43,79,75,50,76,48,79,47,100,48,46,28,78,39,65,38,58,40,44,34,56,76,70,54,37,36,21,43,35,37,34,23,46,70,19,46,31,39,39,30,44,93,86,71,42,42,38,34,38,77,44,100,51,49,43,60,28,60,49,52,35,50,32,22,43,59,91,91,39,65,31,34,26,43,36,41,27,35,82,82,38,34,34,37,39,32,50,68,50,67,40,93,62,84,70,91,75,52,75,65,60,62,41,69,73,36,87,62,41,67,58,50,34,54,75,68,68,76,65,85,74,78,84,74,90,63,98,71,93,76,95,74,94,63,65,64,63,56,51,53,54,53,56,56,65,74,75,111

Organism: Cyprinus carpio (NCBI:txid7962)